Protein AF-A0A1G9EBB1-F1 (afdb_monomer_lite)

Secondary structure (DSSP, 8-state):
--SSHHHHHHHHHHHHHHHHHHHHHHHHHHHHHHH-----S-PEEEEEEE-S-GGGGGGTSHHHHHHHHHHTEEEEEEE-SS-HHHHHHHHHTTS-SEEEEEHHHHHHHHGGGT--EEEEEEEEEE----S-----S-----S---------TT--PPPP-EEEEEEHHHHHH-HHHHHHHHHHHHHHHHHHHH-HHHHHHHHHHHH---HHHHHHHHHTEE---HHHIIIIIT---SSTTS----HHHHHHHHTT-SS-HHHHB--HHHHHHHHHS--SS----HHHHHTSEEEEE-SSPPB-PPTT-----HHHHHHHHHHHHHHHHH-TT-EEEEEE---SS-HHHHHHHHHHHHHHHHHHHHHTT-S-TTTEEEEE-TTSSPPPPPTT--HHHHHHHSS-EEEEEEEPPP-

Radius of gyration: 26.15 Å; chains: 1; bounding box: 79×57×66 Å

Organism: NCBI:txid1075417

InterPro domains:
  IPR006665 OmpA-like domain [PF00691] (305-397)
  IPR006665 OmpA-like domain [PS51123] (292-413)
  IPR006665 OmpA-like domain [cd07185] (303-409)
  IPR036737 OmpA-like domain superfamily [G3DSA:3.30.1330.60] (275-413)
  IPR036737 OmpA-like domain superfamily [SSF103088] (290-399)
  IPR050330 Bacterial Outer Membrane Structural/Functional [PTHR30329] (294-410)

Structure (mmCIF, N/CA/C/O backbone):
data_AF-A0A1G9EBB1-F1
#
_entry.id   AF-A0A1G9EBB1-F1
#
loop_
_atom_site.group_PDB
_atom_site.id
_atom_site.type_symbol
_atom_site.label_atom_id
_atom_site.label_alt_id
_atom_site.label_comp_id
_atom_site.label_asym_id
_atom_site.label_entity_id
_atom_site.label_seq_id
_atom_site.pdbx_PDB_ins_code
_atom_site.Cartn_x
_atom_site.Cartn_y
_atom_site.Cartn_z
_atom_site.occupancy
_atom_site.B_iso_or_equiv
_atom_site.auth_seq_id
_atom_site.auth_comp_id
_atom_site.auth_asym_id
_atom_site.auth_atom_id
_atom_site.pdbx_PDB_model_num
ATOM 1 N N . MET A 1 1 ? 45.392 40.300 20.748 1.00 50.75 1 MET A N 1
ATOM 2 C CA . MET A 1 1 ? 44.374 39.252 20.491 1.00 50.75 1 MET A CA 1
ATOM 3 C C . MET A 1 1 ? 44.808 38.274 19.379 1.00 50.75 1 MET A C 1
ATOM 5 O O . MET A 1 1 ? 44.030 37.992 18.485 1.00 50.75 1 MET A O 1
ATOM 9 N N . LYS A 1 2 ? 46.046 37.742 19.395 1.00 52.66 2 LYS A N 1
ATOM 10 C CA . LYS A 1 2 ? 46.581 36.893 18.296 1.00 52.66 2 LYS A CA 1
ATOM 11 C C . LYS A 1 2 ? 47.083 35.501 18.725 1.00 52.66 2 LYS A C 1
ATOM 13 O O . LYS A 1 2 ? 47.609 34.776 17.897 1.00 52.66 2 LYS A O 1
ATOM 18 N N . LYS A 1 3 ? 46.918 35.106 19.997 1.00 52.53 3 LYS A N 1
ATOM 19 C CA . LYS A 1 3 ? 47.460 33.836 20.531 1.00 52.53 3 LYS A CA 1
ATOM 20 C C . LYS A 1 3 ? 46.458 32.668 20.596 1.00 52.53 3 LYS A C 1
ATOM 22 O O . LYS A 1 3 ? 46.847 31.588 21.009 1.00 52.53 3 LYS A O 1
ATOM 27 N N . TRP A 1 4 ? 45.201 32.866 20.187 1.00 50.69 4 TRP A N 1
ATOM 28 C CA . TRP A 1 4 ? 44.137 31.846 20.274 1.00 50.69 4 TRP A CA 1
ATOM 29 C C . TRP A 1 4 ? 43.590 31.360 18.919 1.00 50.69 4 TRP A C 1
ATOM 31 O O . TRP A 1 4 ? 42.822 30.406 18.890 1.00 50.69 4 TRP A O 1
ATOM 41 N N . LEU A 1 5 ? 44.008 31.953 17.790 1.00 50.91 5 LEU A N 1
ATOM 42 C CA . LEU A 1 5 ? 43.517 31.540 16.464 1.00 50.91 5 LEU A CA 1
ATOM 43 C C . LEU A 1 5 ? 44.088 30.186 16.000 1.00 50.91 5 LEU A C 1
ATOM 45 O O . LEU A 1 5 ? 43.390 29.418 15.350 1.00 50.91 5 LEU A O 1
ATOM 49 N N . GLY A 1 6 ? 45.342 29.884 16.353 1.00 60.25 6 GLY A N 1
ATOM 50 C CA . GLY A 1 6 ? 46.022 28.641 15.967 1.00 60.25 6 GLY A CA 1
ATOM 51 C C . GLY A 1 6 ? 45.334 27.365 16.472 1.00 60.25 6 GLY A C 1
ATOM 52 O O . GLY A 1 6 ? 44.979 26.521 15.653 1.00 60.25 6 GLY A O 1
ATOM 53 N N . PRO A 1 7 ? 45.091 27.208 17.788 1.00 62.78 7 PRO A N 1
ATOM 54 C CA . PRO A 1 7 ? 44.473 25.989 18.311 1.00 62.78 7 PRO A CA 1
ATOM 55 C C . PRO A 1 7 ? 43.005 25.816 17.886 1.00 62.78 7 PRO A C 1
ATOM 57 O O . PRO A 1 7 ? 42.564 24.688 17.690 1.00 62.78 7 PRO A O 1
ATOM 60 N N . PHE A 1 8 ? 42.259 26.907 17.672 1.00 63.00 8 PHE A N 1
ATOM 61 C CA . PHE A 1 8 ? 40.861 26.831 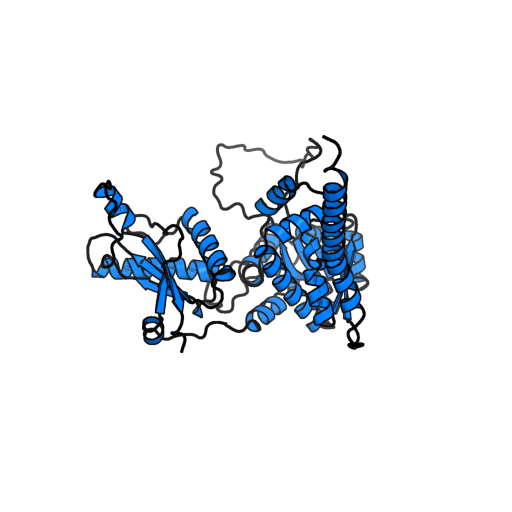17.231 1.00 63.00 8 PHE A CA 1
ATOM 62 C C . PHE A 1 8 ? 40.728 26.401 15.760 1.00 63.00 8 PHE A C 1
ATOM 64 O O . PHE A 1 8 ? 39.874 25.582 15.432 1.00 63.00 8 PHE A O 1
ATOM 71 N N . ALA A 1 9 ? 41.614 26.883 14.880 1.00 65.06 9 ALA A N 1
ATOM 72 C CA . ALA A 1 9 ? 41.648 26.460 13.478 1.00 65.06 9 ALA A CA 1
ATOM 73 C C . ALA A 1 9 ? 42.032 24.977 13.328 1.00 65.06 9 ALA A C 1
ATOM 75 O O . ALA A 1 9 ? 41.458 24.268 12.504 1.00 65.06 9 ALA A O 1
ATOM 76 N N . VAL A 1 10 ? 42.953 24.489 14.167 1.00 67.56 10 VAL A N 1
ATOM 77 C CA . VAL A 1 10 ? 43.329 23.066 14.206 1.00 67.56 10 VAL A CA 1
ATOM 78 C C . VAL A 1 10 ? 42.167 22.205 14.706 1.00 67.56 10 VAL A C 1
ATOM 80 O O . VAL A 1 10 ? 41.884 21.170 14.111 1.00 67.56 10 VAL A O 1
ATOM 83 N N . PHE A 1 11 ? 41.439 22.649 15.736 1.00 71.50 11 PHE A N 1
ATOM 84 C CA . PHE A 1 11 ? 40.253 21.939 16.220 1.00 71.50 11 PHE A CA 1
ATOM 85 C C . PHE A 1 11 ? 39.154 21.857 15.150 1.00 71.50 11 PHE A C 1
ATOM 87 O O . PHE A 1 11 ? 38.602 20.781 14.937 1.00 71.50 11 PHE A O 1
ATOM 94 N N . MET A 1 12 ? 38.891 22.945 14.415 1.00 69.50 12 MET A N 1
ATOM 95 C CA . MET A 1 12 ? 37.905 22.933 13.327 1.00 69.50 12 MET A CA 1
ATOM 96 C C . MET A 1 12 ? 38.307 22.028 12.156 1.00 69.50 12 MET A C 1
ATOM 98 O O . MET A 1 12 ? 37.446 21.365 11.585 1.00 69.50 12 MET A O 1
ATOM 102 N N . LEU A 1 13 ? 39.596 21.958 11.807 1.00 68.25 13 LEU A N 1
ATOM 103 C CA . LEU A 1 13 ? 40.096 21.038 10.776 1.00 68.25 13 LEU A CA 1
ATOM 104 C C . LEU A 1 13 ? 39.977 19.570 11.203 1.00 68.25 13 LEU A C 1
ATOM 106 O O . LEU A 1 13 ? 39.660 18.715 10.380 1.00 68.25 13 LEU A O 1
ATOM 110 N N . ILE A 1 14 ? 40.178 19.274 12.489 1.00 70.56 14 ILE A N 1
ATOM 111 C CA . ILE A 1 14 ? 40.016 17.917 13.023 1.00 70.56 14 ILE A CA 1
ATOM 112 C C . ILE A 1 14 ? 38.536 17.519 13.053 1.00 70.56 14 ILE A C 1
ATOM 114 O O . ILE A 1 14 ? 38.209 16.408 12.645 1.00 70.56 14 ILE A O 1
ATOM 118 N N . THR A 1 15 ? 37.625 18.404 13.474 1.00 65.38 15 THR A N 1
ATOM 119 C CA . THR A 1 15 ? 36.187 18.082 13.526 1.00 65.38 15 THR A CA 1
ATOM 120 C C . THR A 1 15 ? 35.556 17.987 12.141 1.00 65.38 15 THR A C 1
ATOM 122 O O . THR A 1 15 ? 34.755 17.086 11.906 1.00 65.38 15 THR A O 1
ATOM 125 N N . SER A 1 16 ? 35.952 18.844 11.197 1.00 63.44 16 SER A N 1
ATOM 126 C CA . SER A 1 16 ? 35.524 18.735 9.795 1.00 63.44 16 SER A CA 1
ATOM 127 C C . SER A 1 16 ? 36.132 17.515 9.100 1.00 63.44 16 SER A C 1
ATOM 129 O O . SER A 1 16 ? 35.418 16.813 8.390 1.00 63.44 16 SER A O 1
ATOM 131 N N . GLY A 1 17 ? 37.398 17.185 9.377 1.00 67.50 17 GLY A N 1
ATOM 132 C CA . GLY A 1 17 ? 38.037 15.952 8.914 1.00 67.50 17 GLY A CA 1
ATOM 133 C C . GLY A 1 17 ? 37.379 14.691 9.478 1.00 67.50 17 GLY A C 1
ATOM 134 O O . GLY A 1 17 ? 37.134 13.752 8.730 1.00 67.50 17 GLY A O 1
ATOM 135 N N . MET A 1 18 ? 37.015 14.677 10.765 1.00 60.91 18 MET A N 1
ATOM 136 C CA . MET A 1 18 ? 36.255 13.583 11.384 1.00 60.91 18 MET A CA 1
ATOM 137 C C . MET A 1 18 ? 34.826 13.495 10.854 1.00 60.91 18 MET A C 1
ATOM 139 O O . MET A 1 18 ? 34.346 12.388 10.653 1.00 60.91 18 MET A O 1
ATOM 143 N N . GLY A 1 19 ? 34.157 14.622 10.601 1.00 64.00 19 GLY A N 1
ATOM 144 C CA . GLY A 1 19 ? 32.827 14.650 9.990 1.00 64.00 19 GLY A CA 1
ATOM 145 C C . GLY A 1 19 ? 32.849 14.111 8.561 1.00 64.00 19 GLY A C 1
ATOM 146 O O . GLY A 1 19 ? 32.064 13.230 8.228 1.00 64.00 19 GLY A O 1
ATOM 147 N N . ALA A 1 20 ? 33.810 14.556 7.747 1.00 63.59 20 ALA A N 1
ATOM 148 C CA . ALA A 1 20 ? 34.025 14.056 6.392 1.00 63.59 20 ALA A CA 1
ATOM 149 C C . ALA A 1 20 ? 34.458 12.582 6.379 1.00 63.59 20 ALA A C 1
ATOM 151 O O . ALA A 1 20 ? 34.011 11.821 5.528 1.00 63.59 20 ALA A O 1
ATOM 152 N N . TRP A 1 21 ? 35.275 12.151 7.344 1.00 52.97 21 TRP A N 1
ATOM 153 C CA . TRP A 1 21 ? 35.669 10.751 7.503 1.00 52.97 21 TRP A CA 1
ATOM 154 C C . TRP A 1 21 ? 34.508 9.877 7.985 1.00 52.97 21 TRP A C 1
ATOM 156 O O . TRP A 1 21 ? 34.337 8.778 7.479 1.00 52.97 21 TRP A O 1
ATOM 166 N N . TRP A 1 22 ? 33.667 10.352 8.904 1.00 62.94 22 TRP A N 1
ATOM 167 C CA . TRP A 1 22 ? 32.489 9.627 9.390 1.00 62.94 22 TRP A CA 1
ATOM 168 C C . TRP A 1 22 ? 31.406 9.514 8.305 1.00 62.94 22 TRP A C 1
ATOM 170 O O . TRP A 1 22 ? 30.855 8.434 8.097 1.00 62.94 22 TRP A O 1
ATOM 180 N N . TYR A 1 23 ? 31.170 10.591 7.548 1.00 56.97 23 TYR A N 1
ATOM 181 C CA . TYR A 1 23 ? 30.207 10.622 6.443 1.00 56.97 23 TYR A CA 1
ATOM 182 C C . TYR A 1 23 ? 30.711 9.846 5.216 1.00 56.97 23 TYR A C 1
ATOM 184 O O . TYR A 1 23 ? 29.998 9.014 4.661 1.00 56.97 23 TYR A O 1
ATOM 192 N N . GLY A 1 24 ? 31.979 10.038 4.841 1.00 55.56 24 GLY A N 1
ATOM 193 C CA . GLY A 1 24 ? 32.628 9.314 3.749 1.00 55.56 24 GLY A CA 1
ATOM 194 C C . GLY A 1 24 ? 32.797 7.827 4.049 1.00 55.56 24 GLY A C 1
ATOM 195 O O . GLY A 1 24 ? 32.599 7.006 3.158 1.00 55.56 24 GLY A O 1
ATOM 196 N N . ARG A 1 25 ? 33.074 7.453 5.308 1.00 50.84 25 ARG A N 1
ATOM 197 C CA . ARG A 1 25 ? 33.109 6.046 5.723 1.00 50.84 25 ARG A CA 1
ATOM 198 C C . ARG A 1 25 ? 31.734 5.409 5.604 1.00 50.84 25 ARG A C 1
ATOM 200 O O . ARG A 1 25 ? 31.697 4.279 5.165 1.00 50.84 25 ARG A O 1
ATOM 207 N N . ARG A 1 26 ? 30.627 6.099 5.899 1.00 51.53 26 ARG A N 1
ATOM 208 C CA . ARG A 1 26 ? 29.274 5.547 5.691 1.00 51.53 26 ARG A CA 1
ATOM 209 C C . ARG A 1 26 ? 29.004 5.218 4.212 1.00 51.53 26 ARG A C 1
ATOM 211 O O . ARG A 1 26 ? 28.505 4.140 3.930 1.00 51.53 26 ARG A O 1
ATOM 218 N N . ILE A 1 27 ? 29.442 6.077 3.287 1.00 53.59 27 ILE A N 1
ATOM 219 C CA . ILE A 1 27 ? 29.300 5.875 1.830 1.00 53.59 27 ILE A CA 1
ATOM 220 C C . ILE A 1 27 ? 30.261 4.792 1.293 1.00 53.59 27 ILE A C 1
ATOM 222 O O . ILE A 1 27 ? 29.894 3.993 0.436 1.00 53.59 27 ILE A O 1
ATOM 226 N N . LEU A 1 28 ? 31.495 4.725 1.805 1.00 49.88 28 LEU A N 1
ATOM 227 C CA . LEU A 1 28 ? 32.488 3.714 1.405 1.00 49.88 28 LEU A CA 1
ATOM 228 C C . LEU A 1 28 ? 32.200 2.325 2.002 1.00 49.88 28 LEU A C 1
ATOM 230 O O . LEU A 1 28 ? 32.438 1.323 1.333 1.00 49.88 28 LEU A O 1
ATOM 234 N N . PHE A 1 29 ? 31.638 2.249 3.215 1.00 52.34 29 PHE A N 1
ATOM 235 C CA . PHE A 1 29 ? 31.228 0.983 3.842 1.00 52.34 29 PHE A CA 1
ATOM 236 C C . PHE A 1 29 ? 30.067 0.322 3.083 1.00 52.34 29 PHE A C 1
ATOM 238 O O . PHE A 1 29 ? 29.966 -0.902 3.066 1.00 52.34 29 PHE A O 1
ATOM 245 N N . GLU A 1 30 ? 29.222 1.120 2.417 1.00 52.22 30 GLU A N 1
ATOM 246 C CA . GLU A 1 30 ? 28.171 0.621 1.524 1.00 52.22 30 GLU A CA 1
ATOM 247 C C . GLU A 1 30 ? 28.756 0.010 0.240 1.00 52.22 30 GLU A C 1
ATOM 249 O O . GLU A 1 30 ? 28.275 -1.030 -0.200 1.00 52.22 30 GLU A O 1
ATOM 254 N N . GLN A 1 31 ? 29.845 0.557 -0.318 1.00 45.16 31 GLN A N 1
ATOM 255 C CA . GLN A 1 31 ? 30.507 -0.047 -1.487 1.00 45.16 31 GLN A CA 1
ATOM 256 C C . GLN A 1 31 ? 31.298 -1.322 -1.142 1.00 45.16 31 GLN A C 1
ATOM 258 O O . GLN A 1 31 ? 31.272 -2.279 -1.915 1.00 45.16 31 GLN A O 1
ATOM 263 N N . GLU A 1 32 ? 31.952 -1.385 0.024 1.00 40.06 32 GLU A N 1
ATOM 264 C CA . GLU A 1 32 ? 32.700 -2.583 0.447 1.00 40.06 32 GLU A CA 1
ATOM 265 C C . GLU A 1 32 ? 31.784 -3.754 0.852 1.00 40.06 32 GLU A C 1
ATOM 267 O O . GLU A 1 32 ? 32.129 -4.908 0.585 1.00 40.06 32 GLU A O 1
ATOM 272 N N . GLN A 1 33 ? 30.590 -3.496 1.409 1.00 42.72 33 GLN A N 1
ATOM 273 C CA . GLN A 1 33 ? 29.598 -4.554 1.673 1.00 42.72 33 GLN A CA 1
ATOM 274 C C . GLN A 1 33 ? 28.911 -5.081 0.405 1.00 42.72 33 GLN A C 1
ATOM 276 O O . GLN A 1 33 ? 28.521 -6.246 0.379 1.00 42.72 33 GLN A O 1
ATOM 281 N N . ILE A 1 34 ? 28.800 -4.268 -0.653 1.00 49.38 34 ILE A N 1
ATOM 282 C CA . ILE A 1 34 ? 28.319 -4.721 -1.972 1.00 49.38 34 ILE A CA 1
ATOM 283 C C . ILE A 1 34 ? 29.372 -5.607 -2.667 1.00 49.38 34 ILE A C 1
ATOM 285 O O . ILE A 1 34 ? 29.015 -6.492 -3.440 1.00 49.38 34 ILE A O 1
ATOM 289 N N . ALA A 1 35 ? 30.661 -5.417 -2.364 1.00 43.19 35 ALA A N 1
ATOM 290 C CA . ALA A 1 35 ? 31.761 -6.150 -2.994 1.00 43.19 35 ALA A CA 1
ATOM 291 C C . ALA A 1 35 ? 32.263 -7.378 -2.208 1.00 43.19 35 ALA A C 1
ATOM 293 O O . ALA A 1 35 ? 33.041 -8.159 -2.752 1.00 43.19 35 ALA A O 1
ATOM 294 N N . THR A 1 36 ? 31.855 -7.575 -0.949 1.00 42.97 36 THR A N 1
ATOM 295 C CA . THR A 1 36 ? 32.349 -8.689 -0.117 1.00 42.97 36 THR A CA 1
ATOM 296 C C . THR A 1 36 ? 31.223 -9.402 0.630 1.00 42.97 36 THR A C 1
ATOM 298 O O . THR A 1 36 ? 31.113 -9.385 1.853 1.00 42.97 36 THR A O 1
ATOM 301 N N . SER A 1 37 ? 30.377 -10.094 -0.126 1.00 43.25 37 SER A N 1
ATOM 302 C CA . SER A 1 37 ? 29.657 -11.249 0.395 1.00 43.25 37 SER A CA 1
ATOM 303 C C . SER A 1 37 ? 29.801 -12.373 -0.616 1.00 43.25 37 SER A C 1
ATOM 305 O O . SER A 1 37 ? 29.470 -12.198 -1.786 1.00 43.25 37 SER A O 1
ATOM 307 N N . ASP A 1 38 ? 30.321 -13.508 -0.158 1.00 38.66 38 ASP A N 1
ATOM 308 C CA . ASP A 1 38 ? 30.535 -14.756 -0.900 1.00 38.66 38 ASP A CA 1
ATOM 309 C C . ASP A 1 38 ? 29.217 -15.429 -1.351 1.00 38.66 38 ASP A C 1
ATOM 311 O O . ASP A 1 38 ? 29.057 -16.646 -1.297 1.00 38.66 38 ASP A O 1
ATOM 315 N N . ALA A 1 39 ? 28.245 -14.644 -1.813 1.00 42.88 39 ALA A N 1
ATOM 316 C CA . ALA A 1 39 ? 27.058 -15.093 -2.513 1.00 42.88 39 ALA A CA 1
ATOM 317 C C . ALA A 1 39 ? 27.246 -14.843 -4.014 1.00 42.88 39 ALA A C 1
ATOM 319 O O . ALA A 1 39 ? 26.519 -14.071 -4.630 1.00 42.88 39 ALA A O 1
ATOM 320 N N . VAL A 1 40 ? 28.198 -15.546 -4.635 1.00 42.44 40 VAL A N 1
ATOM 321 C CA . VAL A 1 40 ? 28.167 -15.772 -6.092 1.00 42.44 40 VAL A CA 1
ATOM 322 C C . VAL A 1 40 ? 27.082 -16.822 -6.381 1.00 42.44 40 VAL A C 1
ATOM 324 O O . VAL A 1 40 ? 27.341 -17.926 -6.850 1.00 42.44 40 VAL A O 1
ATOM 327 N N . GLY A 1 41 ? 25.846 -16.502 -6.002 1.00 52.06 41 GLY A N 1
ATOM 328 C CA . GLY A 1 41 ? 24.639 -17.086 -6.567 1.00 52.06 41 GLY A CA 1
ATOM 329 C C . GLY A 1 41 ? 24.175 -16.139 -7.665 1.00 52.06 41 GLY A C 1
ATOM 330 O O . GLY A 1 41 ? 24.255 -14.928 -7.487 1.00 52.06 41 GLY A O 1
ATOM 331 N N . HIS A 1 42 ? 23.759 -16.670 -8.812 1.00 66.94 42 HIS A N 1
ATOM 332 C CA . HIS A 1 42 ? 23.243 -15.872 -9.926 1.00 66.94 42 HIS A CA 1
ATOM 333 C C . HIS A 1 42 ? 22.266 -14.790 -9.431 1.00 66.94 42 HIS A C 1
ATOM 335 O O . HIS A 1 42 ? 21.202 -15.119 -8.912 1.00 66.94 42 HIS A O 1
ATOM 341 N N . ILE A 1 43 ? 22.643 -13.514 -9.574 1.00 81.00 43 ILE A N 1
ATOM 342 C CA . ILE A 1 43 ? 21.728 -12.393 -9.355 1.00 81.00 43 ILE A CA 1
ATOM 343 C C . ILE A 1 43 ? 20.806 -12.346 -10.570 1.00 81.00 43 ILE A C 1
ATOM 345 O O . ILE A 1 43 ? 21.272 -12.256 -11.705 1.00 81.00 43 ILE A O 1
ATOM 349 N N . GLU A 1 44 ? 19.504 -12.440 -10.335 1.00 88.69 44 GLU A N 1
ATOM 350 C CA . GLU A 1 44 ? 18.500 -12.352 -11.392 1.00 88.69 44 GLU A CA 1
ATOM 351 C C . GLU A 1 44 ? 18.187 -10.883 -11.685 1.00 88.69 44 GLU A C 1
ATOM 353 O O . GLU A 1 44 ? 17.782 -10.135 -10.794 1.00 88.69 44 GLU A O 1
ATOM 358 N N . HIS A 1 45 ? 18.368 -10.464 -12.936 1.00 92.50 45 HIS A N 1
ATOM 359 C CA . HIS A 1 45 ? 18.127 -9.088 -13.363 1.00 92.50 45 HIS A CA 1
ATOM 360 C C . HIS A 1 45 ? 16.712 -8.929 -13.936 1.00 92.50 45 HIS A C 1
ATOM 362 O O . HIS A 1 45 ? 16.299 -9.680 -14.825 1.00 92.50 45 HIS A O 1
ATOM 368 N N . LEU A 1 46 ? 15.978 -7.930 -13.441 1.00 95.56 46 LEU A N 1
ATOM 369 C CA . LEU A 1 46 ? 14.742 -7.431 -14.041 1.00 95.56 46 LEU A CA 1
ATOM 370 C C . LEU A 1 46 ? 15.014 -6.093 -14.723 1.00 95.56 46 LEU A C 1
ATOM 372 O O . LEU A 1 46 ? 15.389 -5.118 -14.073 1.00 95.56 46 LEU A O 1
ATOM 376 N N . ARG A 1 47 ? 14.781 -6.043 -16.031 1.00 96.81 47 ARG A N 1
ATOM 377 C CA . ARG A 1 47 ? 14.930 -4.835 -16.844 1.00 96.81 47 ARG A CA 1
ATOM 378 C C . ARG A 1 47 ? 13.617 -4.070 -16.804 1.00 96.81 47 ARG A C 1
ATOM 380 O O . ARG A 1 47 ? 12.576 -4.608 -17.196 1.00 96.81 47 ARG A O 1
ATOM 387 N N . ILE A 1 48 ? 13.650 -2.859 -16.264 1.00 96.06 48 ILE A N 1
ATOM 388 C CA . ILE A 1 48 ? 12.456 -2.031 -16.097 1.00 96.06 48 ILE A CA 1
ATOM 389 C C . ILE A 1 48 ? 12.696 -0.687 -16.764 1.00 96.06 48 ILE A C 1
ATOM 391 O O . ILE A 1 48 ? 13.681 -0.017 -16.467 1.00 96.06 48 ILE A O 1
ATOM 395 N N . ALA A 1 49 ? 11.774 -0.259 -17.622 1.00 93.62 49 ALA A N 1
ATOM 396 C CA . ALA A 1 49 ? 11.831 1.070 -18.218 1.00 93.62 49 ALA A CA 1
ATOM 397 C C . ALA A 1 49 ? 10.728 1.990 -17.691 1.00 93.62 49 ALA A C 1
ATOM 399 O O . ALA A 1 49 ? 9.613 1.557 -17.412 1.00 93.62 49 ALA A O 1
ATOM 400 N N . GLY A 1 50 ? 11.035 3.277 -17.594 1.00 90.81 50 GLY A N 1
ATOM 401 C CA . GLY A 1 50 ? 10.071 4.320 -17.259 1.00 90.81 50 GLY A CA 1
ATOM 402 C C . GLY A 1 50 ? 10.545 5.683 -17.746 1.00 90.81 50 GLY A C 1
ATOM 403 O O . GLY A 1 50 ? 11.599 5.798 -18.380 1.00 90.81 50 GLY A O 1
ATOM 404 N N . ASP A 1 51 ? 9.757 6.717 -17.481 1.00 84.44 51 ASP A N 1
ATOM 405 C CA . ASP A 1 51 ? 10.160 8.106 -17.676 1.00 84.44 51 ASP A CA 1
ATOM 406 C C . ASP A 1 51 ? 10.850 8.677 -16.420 1.00 84.44 51 ASP A C 1
ATOM 408 O O . ASP A 1 51 ? 11.068 7.982 -15.424 1.00 84.44 51 ASP A O 1
ATOM 412 N N . HIS A 1 52 ? 11.305 9.929 -16.500 1.00 80.81 52 HIS A N 1
ATOM 413 C CA . HIS A 1 52 ? 12.014 10.595 -15.406 1.00 80.81 52 HIS A CA 1
ATOM 414 C C . HIS A 1 52 ? 11.028 11.295 -14.462 1.00 80.81 52 HIS A C 1
ATOM 416 O O . HIS A 1 52 ? 11.014 12.520 -14.354 1.00 80.81 52 HIS A O 1
ATOM 422 N N . GLN A 1 53 ? 10.155 10.515 -13.825 1.00 83.25 53 GLN A N 1
ATOM 423 C CA . GLN A 1 53 ? 9.183 11.023 -12.857 1.00 83.25 53 GLN A CA 1
ATOM 424 C C . GLN A 1 53 ? 9.667 10.782 -11.418 1.00 83.25 53 GLN A C 1
ATOM 426 O O . GLN A 1 53 ? 10.167 9.691 -11.122 1.00 83.25 53 GLN A O 1
ATOM 431 N N . PRO A 1 54 ? 9.466 11.744 -10.491 1.00 83.00 54 PRO A N 1
ATOM 432 C CA . PRO A 1 54 ? 9.914 11.639 -9.100 1.00 83.00 54 PRO A CA 1
ATOM 433 C C . PRO A 1 54 ? 9.550 10.322 -8.412 1.00 83.00 54 PRO A C 1
ATOM 435 O O . PRO A 1 54 ? 10.340 9.767 -7.653 1.00 83.00 54 PRO A O 1
ATOM 438 N N . GLY A 1 55 ? 8.357 9.787 -8.683 1.00 83.62 55 GLY A N 1
ATOM 439 C CA . GLY A 1 55 ? 7.893 8.582 -8.005 1.00 83.62 55 GLY A CA 1
ATOM 440 C C . GLY A 1 55 ? 8.484 7.271 -8.494 1.00 83.62 55 GLY A C 1
ATOM 441 O O . GLY A 1 55 ? 8.263 6.243 -7.857 1.00 83.62 55 GLY A O 1
ATOM 442 N N . TYR A 1 56 ? 9.250 7.276 -9.585 1.00 88.25 56 TYR A N 1
ATOM 443 C CA . TYR A 1 56 ? 9.833 6.043 -10.127 1.00 88.25 56 TYR A CA 1
ATOM 444 C C . TYR A 1 56 ? 11.116 5.691 -9.368 1.00 88.25 56 TYR A C 1
ATOM 446 O O . TYR A 1 56 ? 11.510 4.527 -9.318 1.00 88.25 56 TYR A O 1
ATOM 454 N N . TRP A 1 57 ? 11.681 6.682 -8.670 1.00 88.62 57 TRP A N 1
ATOM 455 C CA . TRP A 1 57 ? 12.857 6.581 -7.816 1.00 88.62 57 TRP A CA 1
ATOM 456 C C . TRP A 1 57 ? 12.834 5.419 -6.826 1.00 88.62 57 TRP A C 1
ATOM 458 O O . TRP A 1 57 ? 13.866 4.800 -6.573 1.00 88.62 57 TRP A O 1
ATOM 468 N N . PHE A 1 58 ? 11.664 5.063 -6.295 1.00 90.75 58 PHE A N 1
ATOM 469 C CA . PHE A 1 58 ? 11.535 3.935 -5.374 1.00 90.75 58 PHE A CA 1
ATOM 470 C C . PHE A 1 58 ? 12.148 2.642 -5.922 1.00 90.75 58 PHE A C 1
ATOM 472 O O . PHE A 1 58 ? 12.722 1.881 -5.146 1.00 90.75 58 PHE A O 1
ATOM 479 N N . LEU A 1 59 ? 12.091 2.418 -7.239 1.00 91.75 59 LEU A N 1
ATOM 480 C CA . LEU A 1 59 ? 12.614 1.217 -7.895 1.00 91.75 59 LEU A CA 1
ATOM 481 C C . LEU A 1 59 ? 14.146 1.153 -7.946 1.00 91.75 59 LEU A C 1
ATOM 483 O O . LEU A 1 59 ? 14.701 0.061 -8.067 1.00 91.75 59 LEU A O 1
ATOM 487 N N . HIS A 1 60 ? 14.830 2.289 -7.803 1.00 90.81 60 HIS A N 1
ATOM 488 C CA . HIS A 1 60 ? 16.295 2.386 -7.815 1.00 90.81 60 HIS A CA 1
ATOM 489 C C . HIS A 1 60 ? 16.881 3.122 -6.601 1.00 90.81 60 HIS A C 1
ATOM 491 O O . HIS A 1 60 ? 18.076 3.448 -6.588 1.00 90.81 60 HIS A O 1
ATOM 497 N N . SER A 1 61 ? 16.064 3.330 -5.566 1.00 91.56 61 SER A N 1
ATOM 498 C CA . SER A 1 61 ? 16.457 3.917 -4.284 1.00 91.56 61 SER A CA 1
ATOM 499 C C . SER A 1 61 ? 17.525 3.073 -3.565 1.00 91.56 61 SER A C 1
ATOM 501 O O . SER A 1 61 ? 17.609 1.857 -3.785 1.00 91.56 61 SER A O 1
ATOM 503 N N . PRO A 1 62 ? 18.337 3.668 -2.667 1.00 90.06 62 PRO A N 1
ATOM 504 C CA . PRO A 1 62 ? 19.313 2.924 -1.869 1.00 90.06 62 PRO A CA 1
ATOM 505 C C . PRO A 1 62 ? 18.697 1.744 -1.106 1.00 90.06 62 PRO A C 1
ATOM 507 O O . PRO A 1 62 ? 19.253 0.645 -1.114 1.00 90.06 62 PRO A O 1
ATOM 510 N N . GLN A 1 63 ? 17.512 1.933 -0.514 1.00 89.31 63 GLN A N 1
ATOM 511 C CA . GLN A 1 63 ? 16.841 0.867 0.231 1.00 89.31 63 GLN A CA 1
ATOM 512 C C . GLN A 1 63 ? 16.328 -0.246 -0.681 1.00 89.31 63 GLN A C 1
ATOM 514 O O . GLN A 1 63 ? 16.452 -1.424 -0.339 1.00 89.31 63 GLN A O 1
ATOM 519 N N . MET A 1 64 ? 15.830 0.096 -1.871 1.00 93.56 64 MET A N 1
ATOM 520 C CA . MET A 1 64 ? 15.427 -0.903 -2.858 1.00 93.56 64 MET A CA 1
ATOM 521 C C . MET A 1 64 ? 16.622 -1.727 -3.344 1.00 93.56 64 MET A C 1
ATOM 523 O O . MET A 1 64 ? 16.555 -2.956 -3.334 1.00 93.56 64 MET A O 1
ATOM 527 N N . LYS A 1 65 ? 17.745 -1.073 -3.672 1.00 91.38 65 LYS A N 1
ATOM 528 C CA . LYS A 1 65 ? 19.002 -1.734 -4.072 1.00 91.38 65 LYS A CA 1
ATOM 529 C C . LYS A 1 65 ? 19.541 -2.658 -2.979 1.00 91.38 65 LYS A C 1
ATOM 531 O O . LYS A 1 65 ? 19.945 -3.785 -3.260 1.00 91.38 65 LYS A O 1
ATOM 536 N N . ALA A 1 66 ? 19.496 -2.225 -1.718 1.00 85.69 66 ALA A N 1
ATOM 537 C CA . ALA A 1 66 ? 19.917 -3.051 -0.590 1.00 85.69 66 ALA A CA 1
ATO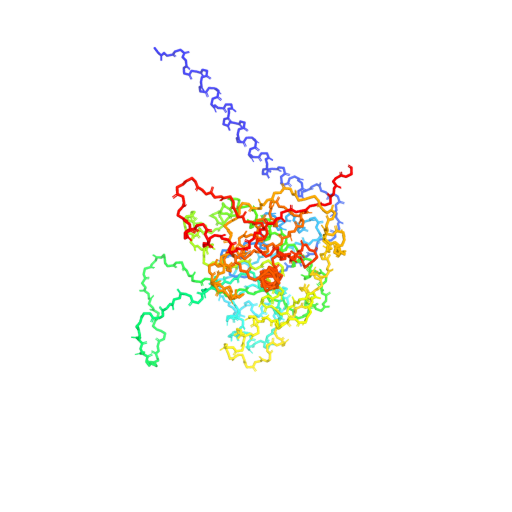M 538 C C . ALA A 1 66 ? 19.018 -4.289 -0.404 1.00 85.69 66 ALA A C 1
ATOM 540 O O . ALA A 1 66 ? 19.520 -5.386 -0.147 1.00 85.69 66 ALA A O 1
ATOM 541 N N . ARG A 1 67 ? 17.693 -4.145 -0.549 1.00 87.50 67 ARG A N 1
ATOM 542 C CA . ARG A 1 67 ? 16.737 -5.269 -0.466 1.00 87.50 67 ARG A CA 1
ATOM 543 C C . ARG A 1 67 ? 16.912 -6.256 -1.619 1.00 87.50 67 ARG A C 1
ATOM 545 O O . ARG A 1 67 ? 16.909 -7.467 -1.400 1.00 87.50 67 ARG A O 1
ATOM 552 N N . GLN A 1 68 ? 17.119 -5.741 -2.822 1.00 87.31 68 GLN A N 1
ATOM 553 C CA . GLN A 1 68 ? 17.445 -6.494 -4.031 1.00 87.31 68 GLN A CA 1
ATOM 554 C C . GLN A 1 68 ? 18.687 -7.368 -3.844 1.00 87.31 68 GLN A C 1
ATOM 556 O O . GLN A 1 68 ? 18.589 -8.595 -3.912 1.00 87.31 68 GLN A O 1
ATOM 561 N N . ALA A 1 69 ? 19.813 -6.760 -3.461 1.00 83.94 69 ALA A N 1
ATOM 562 C CA . ALA A 1 69 ? 21.069 -7.477 -3.245 1.00 83.94 69 ALA A CA 1
ATOM 563 C C . ALA A 1 69 ? 20.927 -8.617 -2.219 1.00 83.94 69 ALA A C 1
ATOM 565 O O . ALA A 1 69 ? 21.403 -9.726 -2.444 1.00 83.94 69 ALA A O 1
ATOM 566 N N . ARG A 1 70 ? 20.197 -8.383 -1.119 1.00 82.69 70 ARG A N 1
ATOM 567 C CA . ARG A 1 70 ? 19.941 -9.406 -0.084 1.00 82.69 70 ARG A CA 1
ATOM 568 C C . ARG A 1 70 ? 19.010 -10.530 -0.537 1.00 82.69 70 ARG A C 1
ATOM 570 O O . ARG A 1 70 ? 18.995 -11.584 0.092 1.00 82.69 70 ARG A O 1
ATOM 577 N N . SER A 1 71 ? 18.200 -10.299 -1.566 1.00 84.69 71 SER A N 1
ATOM 578 C CA . SER A 1 71 ? 17.205 -11.256 -2.056 1.00 84.69 71 SER A CA 1
ATOM 579 C C . SER A 1 71 ? 17.602 -11.954 -3.360 1.00 84.69 71 SER A C 1
ATOM 581 O O . SER A 1 71 ? 16.829 -12.769 -3.858 1.00 84.69 71 SER A O 1
ATOM 583 N N . GLY A 1 72 ? 18.808 -11.691 -3.880 1.00 86.69 72 GLY A N 1
ATOM 584 C CA . GLY A 1 72 ? 19.325 -12.323 -5.100 1.00 86.69 72 GLY A CA 1
ATOM 585 C C . GLY A 1 72 ? 18.689 -11.800 -6.392 1.00 86.69 72 GLY A C 1
ATOM 586 O O . GLY A 1 72 ? 18.671 -12.508 -7.395 1.00 86.69 72 GLY A O 1
ATOM 587 N N . GLN A 1 73 ? 18.152 -10.579 -6.371 1.00 91.81 73 GLN A N 1
ATOM 588 C CA . GLN A 1 73 ? 17.536 -9.911 -7.519 1.00 91.81 73 GLN A CA 1
ATOM 589 C C . GLN A 1 73 ? 18.186 -8.539 -7.715 1.00 91.81 73 GLN A C 1
ATOM 591 O O . GLN A 1 73 ? 18.559 -7.908 -6.735 1.00 91.81 73 GLN A O 1
ATOM 596 N N . ALA A 1 74 ? 18.281 -8.045 -8.944 1.00 91.88 74 ALA A N 1
ATOM 597 C CA . ALA A 1 74 ? 18.644 -6.663 -9.255 1.00 91.88 74 ALA A CA 1
ATOM 598 C C . ALA A 1 74 ? 17.624 -6.049 -10.225 1.00 91.88 74 ALA A C 1
ATOM 600 O O . ALA A 1 74 ? 17.016 -6.764 -11.024 1.00 91.88 74 ALA A O 1
ATOM 601 N N . ILE A 1 75 ? 17.427 -4.730 -10.151 1.00 94.38 75 ILE A N 1
ATOM 602 C CA . ILE A 1 75 ? 16.675 -3.980 -11.165 1.00 94.38 75 ILE A CA 1
ATOM 603 C C . ILE A 1 75 ? 17.643 -3.163 -12.009 1.00 94.38 75 ILE A C 1
ATOM 605 O O . ILE A 1 75 ? 18.349 -2.294 -11.495 1.00 94.38 75 ILE A O 1
ATOM 609 N N . ASP A 1 76 ? 17.585 -3.389 -13.316 1.00 93.94 76 ASP A N 1
ATOM 610 C CA . ASP A 1 76 ? 18.228 -2.547 -14.313 1.00 93.94 76 ASP A CA 1
ATOM 611 C C . ASP A 1 76 ? 17.194 -1.526 -14.796 1.00 93.94 76 ASP A C 1
ATOM 613 O O . ASP A 1 76 ? 16.406 -1.797 -15.706 1.00 93.94 76 ASP A O 1
ATOM 617 N N . PHE A 1 77 ? 17.144 -0.368 -14.128 1.00 92.50 77 PHE A N 1
ATOM 618 C CA . PHE A 1 77 ? 16.188 0.685 -14.463 1.00 92.50 77 PHE A CA 1
ATOM 619 C C . PHE A 1 77 ? 16.715 1.564 -15.602 1.00 92.50 77 PHE A C 1
ATOM 621 O O . PHE A 1 77 ? 17.788 2.160 -15.490 1.00 92.50 77 PHE A O 1
ATOM 628 N N . THR A 1 78 ? 15.954 1.678 -16.690 1.00 89.88 78 THR A N 1
ATOM 629 C CA . THR A 1 78 ? 16.293 2.526 -17.839 1.00 89.88 78 THR A CA 1
ATOM 630 C C . THR A 1 78 ? 15.297 3.666 -18.005 1.00 89.88 78 THR A C 1
ATOM 632 O O . THR A 1 78 ? 14.112 3.443 -18.261 1.00 89.88 78 THR A O 1
ATOM 635 N N . THR A 1 79 ? 15.793 4.897 -17.924 1.00 85.19 79 THR A N 1
ATOM 636 C CA . THR A 1 79 ? 14.988 6.107 -18.116 1.00 85.19 79 THR A CA 1
ATOM 637 C C . THR A 1 79 ? 14.870 6.450 -19.600 1.00 85.19 79 THR A C 1
ATOM 639 O O . THR A 1 79 ? 15.869 6.509 -20.316 1.00 85.19 79 THR A O 1
ATOM 642 N N . SER A 1 80 ? 13.658 6.728 -20.070 1.00 74.81 80 SER A N 1
ATOM 643 C CA . SER A 1 80 ? 13.373 7.135 -21.453 1.00 74.81 80 SER A CA 1
ATOM 644 C C . SER A 1 80 ? 12.502 8.393 -21.489 1.00 74.81 80 SER A C 1
ATOM 646 O O . SER A 1 80 ? 11.739 8.670 -20.570 1.00 74.81 80 SER A O 1
ATOM 648 N N . HIS A 1 81 ? 12.645 9.214 -22.529 1.00 68.50 81 HIS A N 1
ATOM 649 C CA . HIS A 1 81 ? 12.020 10.543 -22.597 1.00 68.50 81 HIS A CA 1
ATOM 650 C C . HIS A 1 81 ? 10.578 10.478 -23.132 1.00 68.50 81 HIS A C 1
ATOM 652 O O . HIS A 1 81 ? 10.280 11.026 -24.188 1.00 68.50 81 HIS A O 1
ATOM 658 N N . GLY A 1 82 ? 9.688 9.769 -22.432 1.00 67.94 82 GLY A N 1
ATOM 659 C CA . GLY A 1 82 ? 8.245 9.787 -22.718 1.00 67.94 82 GLY A CA 1
ATOM 660 C C . GLY A 1 82 ? 7.809 9.165 -24.055 1.00 67.94 82 GLY A C 1
ATOM 661 O O . GLY A 1 82 ? 6.644 9.295 -24.430 1.00 67.94 82 GLY A O 1
ATOM 662 N N . ASP A 1 83 ? 8.698 8.474 -24.777 1.00 86.44 83 ASP A N 1
ATOM 663 C CA . ASP A 1 83 ? 8.328 7.692 -25.964 1.00 86.44 83 ASP A CA 1
ATOM 664 C C . ASP A 1 83 ? 7.660 6.375 -25.542 1.00 86.44 83 ASP A C 1
ATOM 666 O O . ASP A 1 83 ? 8.264 5.299 -25.503 1.00 86.44 83 ASP A O 1
ATOM 670 N N . TYR A 1 84 ? 6.381 6.481 -25.183 1.00 89.81 84 TYR A N 1
ATOM 671 C CA . TYR A 1 84 ? 5.588 5.349 -24.716 1.00 89.81 84 TYR A CA 1
ATOM 672 C C . TYR A 1 84 ? 5.405 4.266 -25.789 1.00 89.81 84 TYR A C 1
ATOM 674 O O . TYR A 1 84 ? 5.246 3.097 -25.443 1.00 89.81 84 TYR A O 1
ATOM 682 N N . ALA A 1 85 ? 5.465 4.612 -27.080 1.00 89.94 85 ALA A N 1
ATOM 683 C CA . ALA A 1 85 ? 5.386 3.627 -28.155 1.00 89.94 85 ALA A CA 1
ATOM 684 C C . ALA A 1 85 ? 6.666 2.780 -28.223 1.00 89.94 85 ALA A C 1
ATOM 686 O O . ALA A 1 85 ? 6.578 1.554 -28.279 1.00 89.94 85 ALA A O 1
ATOM 687 N N . ALA A 1 86 ? 7.845 3.407 -28.139 1.00 91.81 86 ALA A N 1
ATOM 688 C CA . ALA A 1 86 ? 9.115 2.683 -28.077 1.00 91.81 86 ALA A CA 1
ATOM 689 C C . ALA A 1 86 ? 9.233 1.830 -26.804 1.00 91.81 86 ALA A C 1
ATOM 691 O O . ALA A 1 86 ? 9.686 0.687 -26.868 1.00 91.81 86 ALA A O 1
ATOM 692 N N . GLN A 1 87 ? 8.772 2.342 -25.657 1.00 93.25 87 GLN A N 1
ATOM 693 C CA . GLN A 1 87 ? 8.707 1.555 -24.422 1.00 93.25 87 GLN A CA 1
ATOM 694 C C . GLN A 1 87 ? 7.823 0.312 -24.597 1.00 93.25 87 GLN A C 1
ATOM 696 O O . GLN A 1 87 ? 8.236 -0.794 -24.250 1.00 93.25 87 GLN A O 1
ATOM 701 N N . LEU A 1 88 ? 6.629 0.453 -25.178 1.00 95.56 88 LEU A N 1
ATOM 702 C CA . LEU A 1 88 ? 5.738 -0.685 -25.416 1.00 95.56 88 LEU A CA 1
ATOM 703 C C . LEU A 1 88 ? 6.315 -1.687 -26.416 1.00 95.56 88 LEU A C 1
ATOM 705 O O . LEU A 1 88 ? 6.219 -2.889 -26.174 1.00 95.56 88 LEU A O 1
ATOM 709 N N . GLN A 1 89 ? 6.978 -1.218 -27.476 1.00 95.69 89 GLN A N 1
ATOM 710 C CA . GLN A 1 89 ? 7.709 -2.091 -28.395 1.00 95.69 89 GLN A CA 1
ATOM 711 C C . GLN A 1 89 ? 8.812 -2.866 -27.662 1.00 95.69 89 GLN A C 1
ATOM 713 O O . GLN A 1 89 ? 8.936 -4.071 -27.848 1.00 95.69 89 GLN A O 1
ATOM 718 N N . SER A 1 90 ? 9.554 -2.223 -26.755 1.00 95.38 90 SER A N 1
ATOM 719 C CA . SER A 1 90 ? 10.587 -2.904 -25.961 1.00 95.38 90 SER A CA 1
ATOM 720 C C . SER A 1 90 ? 10.016 -4.015 -25.067 1.00 95.38 90 SER A C 1
ATOM 722 O O . SER A 1 90 ? 10.683 -5.031 -24.842 1.00 95.38 90 SER A O 1
ATOM 724 N N . LEU A 1 91 ? 8.765 -3.848 -24.611 1.00 96.12 91 LEU A N 1
ATOM 725 C CA . LEU A 1 91 ? 8.023 -4.868 -23.880 1.00 96.12 91 LEU A CA 1
ATOM 726 C C . LEU A 1 91 ? 7.601 -6.011 -24.811 1.00 96.12 91 LEU A C 1
ATOM 728 O O . LEU A 1 91 ? 7.739 -7.161 -24.418 1.00 96.12 91 LEU A O 1
ATOM 732 N N . VAL A 1 92 ? 7.140 -5.724 -26.035 1.00 97.00 92 VAL A N 1
ATOM 733 C CA . VAL A 1 92 ? 6.830 -6.745 -27.061 1.00 97.00 92 VAL A CA 1
ATOM 734 C C . VAL A 1 92 ? 8.067 -7.562 -27.429 1.00 97.00 92 VAL A C 1
ATOM 736 O O . VAL A 1 92 ? 7.994 -8.785 -27.498 1.00 97.00 92 VAL A O 1
ATOM 739 N N . ASP A 1 93 ? 9.205 -6.896 -27.610 1.00 96.06 93 ASP A N 1
ATOM 740 C CA . ASP A 1 93 ? 10.467 -7.524 -28.010 1.00 96.06 93 ASP A CA 1
ATOM 741 C C . ASP A 1 93 ? 11.123 -8.328 -26.871 1.00 96.06 93 ASP A C 1
ATOM 743 O O . ASP A 1 93 ? 12.154 -8.969 -27.075 1.00 96.06 93 ASP A O 1
ATOM 747 N N . GLY A 1 94 ? 10.581 -8.255 -25.648 1.00 94.44 94 GLY A N 1
ATOM 748 C CA . GLY A 1 94 ? 11.158 -8.893 -24.461 1.00 94.44 94 GLY A CA 1
ATOM 749 C C . GLY A 1 94 ? 12.509 -8.297 -24.044 1.00 94.44 94 GLY A C 1
ATOM 750 O O . GLY A 1 94 ? 13.271 -8.916 -23.294 1.00 94.44 94 GLY A O 1
ATOM 751 N N . THR A 1 95 ? 12.838 -7.097 -24.532 1.00 95.19 95 THR A N 1
ATOM 752 C CA . THR A 1 95 ? 14.056 -6.368 -24.139 1.00 95.19 95 THR A CA 1
ATOM 753 C C . THR A 1 95 ? 13.891 -5.681 -22.786 1.00 95.19 95 THR A C 1
ATOM 755 O O . THR A 1 95 ? 14.874 -5.545 -22.061 1.00 95.19 95 THR A O 1
ATOM 758 N N . GLN A 1 96 ? 12.655 -5.335 -22.422 1.00 96.75 96 GLN A N 1
ATOM 759 C CA . GLN A 1 96 ? 12.252 -4.930 -21.078 1.00 96.75 96 GLN A CA 1
ATOM 760 C C . GLN A 1 96 ? 11.315 -5.982 -20.480 1.00 96.75 96 GLN A C 1
ATOM 762 O O . GLN A 1 96 ? 10.473 -6.546 -21.179 1.00 96.75 96 GLN A O 1
ATOM 767 N N . ASP A 1 97 ? 11.458 -6.253 -19.184 1.00 98.06 97 ASP A N 1
ATOM 768 C CA . ASP A 1 97 ? 10.605 -7.191 -18.448 1.00 98.06 97 ASP A CA 1
ATOM 769 C C . ASP A 1 97 ? 9.353 -6.490 -17.888 1.00 98.06 97 ASP A C 1
ATOM 771 O O . ASP A 1 97 ? 8.296 -7.115 -17.744 1.00 98.06 97 ASP A O 1
ATOM 775 N N . ALA A 1 98 ? 9.461 -5.192 -17.588 1.00 97.88 98 ALA A N 1
ATOM 776 C CA . ALA A 1 98 ? 8.359 -4.361 -17.122 1.00 97.88 98 ALA A CA 1
ATOM 777 C C . ALA A 1 98 ? 8.511 -2.890 -17.540 1.00 97.88 98 ALA A C 1
ATOM 779 O O . ALA A 1 98 ? 9.607 -2.415 -17.835 1.00 97.88 98 ALA A O 1
ATOM 780 N N . LEU A 1 99 ? 7.395 -2.166 -17.514 1.00 96.75 99 LEU A N 1
ATOM 781 C CA . LEU A 1 99 ? 7.314 -0.726 -17.714 1.00 96.75 99 LEU A CA 1
ATOM 782 C C . LEU A 1 99 ? 6.650 -0.057 -16.515 1.00 96.75 99 LEU A C 1
ATOM 784 O O . LEU A 1 99 ? 5.715 -0.604 -15.925 1.00 96.75 99 LEU A O 1
ATOM 788 N N . VAL A 1 100 ? 7.078 1.161 -16.221 1.00 94.88 100 VAL A N 1
ATOM 789 C CA . VAL A 1 100 ? 6.377 2.088 -15.337 1.00 94.88 100 VAL A CA 1
ATOM 790 C C . VAL A 1 100 ? 5.883 3.254 -16.172 1.00 94.88 100 VAL A C 1
ATOM 792 O O . VAL A 1 100 ? 6.667 3.894 -16.871 1.00 94.88 100 VAL A O 1
ATOM 795 N N . MET A 1 101 ? 4.579 3.508 -16.124 1.00 92.75 101 MET A N 1
ATOM 796 C CA . MET A 1 101 ? 3.966 4.594 -16.884 1.00 92.75 101 MET A CA 1
ATOM 797 C C . MET A 1 101 ? 2.607 5.001 -16.308 1.00 92.75 101 MET A C 1
ATOM 799 O O . MET A 1 101 ? 1.972 4.213 -15.595 1.00 92.75 101 MET A O 1
ATOM 803 N N . PRO A 1 102 ? 2.103 6.198 -16.658 1.00 92.12 102 PRO A N 1
ATOM 804 C CA . PRO A 1 102 ? 0.711 6.556 -16.422 1.00 92.12 102 PRO A CA 1
ATOM 805 C C . PRO A 1 102 ? -0.247 5.532 -17.042 1.00 92.12 102 PRO A C 1
ATOM 807 O O . PRO A 1 102 ? -0.083 5.127 -18.198 1.00 92.12 102 PRO A O 1
ATOM 810 N N . VAL A 1 103 ? -1.299 5.156 -16.310 1.00 91.25 103 VAL A N 1
ATOM 811 C CA . VAL A 1 103 ? -2.317 4.204 -16.792 1.00 91.25 103 VAL A CA 1
ATOM 812 C C . VAL A 1 103 ? -2.983 4.685 -18.086 1.00 91.25 103 VAL A C 1
ATOM 814 O O . VAL A 1 103 ? -3.304 3.886 -18.962 1.00 91.25 103 VAL A O 1
ATOM 817 N N . GLU A 1 104 ? -3.135 5.999 -18.247 1.00 89.06 104 GLU A N 1
ATOM 818 C CA . GLU A 1 104 ? -3.719 6.616 -19.441 1.00 89.06 104 GLU A CA 1
ATOM 819 C C . GLU A 1 104 ? -2.827 6.441 -20.671 1.00 89.06 104 GLU A C 1
ATOM 821 O O . GLU A 1 104 ? -3.322 6.146 -21.761 1.00 89.06 104 GLU A O 1
ATOM 826 N N . SER A 1 105 ? -1.509 6.546 -20.489 1.00 90.69 105 SER A N 1
ATOM 827 C CA . SER A 1 105 ? -0.534 6.257 -21.539 1.00 90.69 105 SER A CA 1
ATOM 828 C C . SER A 1 105 ? -0.604 4.786 -21.943 1.00 90.69 105 SER A C 1
ATOM 830 O O . SER A 1 105 ? -0.644 4.488 -23.138 1.00 90.69 105 SER A O 1
ATOM 832 N N . TYR A 1 106 ? -0.725 3.868 -20.978 1.00 93.06 106 TYR A N 1
ATOM 833 C CA . TYR A 1 106 ? -0.883 2.446 -21.289 1.00 93.06 106 TYR A CA 1
ATOM 834 C C . TYR A 1 106 ? -2.172 2.156 -22.067 1.00 93.06 106 TYR A C 1
ATOM 836 O O . TYR A 1 106 ? -2.142 1.453 -23.075 1.00 93.06 106 TYR A O 1
ATOM 844 N N . LEU A 1 107 ? -3.299 2.744 -21.655 1.00 90.88 107 LEU A N 1
ATOM 845 C CA . LEU A 1 107 ? -4.580 2.599 -22.351 1.00 90.88 107 LEU A CA 1
ATOM 846 C C . LEU A 1 107 ? -4.524 3.121 -23.788 1.00 90.88 107 LEU A C 1
ATOM 848 O O . LEU A 1 107 ? -4.995 2.444 -24.706 1.00 90.88 107 LEU A O 1
ATOM 852 N N . LYS A 1 108 ? -3.939 4.309 -23.973 1.00 90.12 108 LYS A N 1
ATOM 853 C CA . LYS A 1 108 ? -3.852 4.993 -25.265 1.00 90.12 108 LYS A CA 1
ATOM 854 C C . LYS A 1 108 ? -2.934 4.253 -26.236 1.00 90.12 108 LYS A C 1
ATOM 856 O O . LYS A 1 108 ? -3.358 3.925 -27.342 1.00 90.12 108 LYS A O 1
ATOM 861 N N . TYR A 1 109 ? -1.690 3.995 -25.835 1.00 92.12 109 TYR A N 1
ATOM 862 C CA . TYR A 1 109 ? -0.660 3.467 -26.734 1.00 92.12 109 TYR A CA 1
ATOM 863 C C . TYR A 1 109 ? -0.625 1.932 -26.768 1.00 92.12 109 TYR A C 1
ATOM 865 O O . TYR A 1 109 ? -0.272 1.360 -27.797 1.00 92.12 109 TYR A O 1
ATOM 873 N N . GLY A 1 110 ? -1.050 1.250 -25.697 1.00 92.50 110 GLY A N 1
ATOM 874 C CA . GLY A 1 110 ? -1.033 -0.216 -25.593 1.00 92.50 110 GLY A CA 1
ATOM 875 C C . GLY A 1 110 ? -1.927 -0.929 -26.607 1.00 92.50 110 GLY A C 1
ATOM 876 O O . GLY A 1 110 ? -1.627 -2.057 -26.993 1.00 92.50 110 GLY A O 1
ATOM 877 N N . SER A 1 111 ? -2.971 -0.257 -27.101 1.00 91.25 111 SER A N 1
ATOM 878 C CA . SER A 1 111 ? -3.868 -0.792 -28.135 1.00 91.25 111 SER A CA 1
ATOM 879 C C . SER A 1 111 ? -3.141 -1.160 -29.435 1.00 91.25 111 SER A C 1
ATOM 881 O O . SER A 1 111 ? -3.486 -2.160 -30.061 1.00 91.25 111 SER A O 1
ATOM 883 N N . GLY A 1 112 ? -2.090 -0.417 -29.808 1.00 92.25 112 GLY A N 1
ATOM 884 C CA . GLY A 1 112 ? -1.269 -0.702 -30.991 1.00 92.25 112 GLY A CA 1
ATOM 885 C C . GLY A 1 112 ? -0.423 -1.975 -30.879 1.00 92.25 112 GLY A C 1
ATOM 886 O O . GLY A 1 112 ? 0.083 -2.457 -31.887 1.00 92.25 112 GLY A O 1
ATOM 887 N N . PHE A 1 113 ? -0.299 -2.529 -29.670 1.00 94.62 113 PHE A N 1
ATOM 888 C CA . PHE A 1 113 ? 0.545 -3.680 -29.345 1.00 94.62 113 PHE A CA 1
ATOM 889 C C . PHE A 1 113 ? -0.244 -4.832 -28.692 1.00 94.62 113 PHE A C 1
ATOM 891 O O . PHE A 1 113 ? 0.359 -5.718 -28.093 1.00 94.62 113 PHE A O 1
ATOM 898 N N . ASP A 1 114 ? -1.584 -4.805 -28.757 1.00 93.12 114 ASP A N 1
ATOM 899 C CA . ASP A 1 114 ? -2.490 -5.754 -28.076 1.00 93.12 114 ASP A CA 1
ATOM 900 C C . ASP A 1 114 ? -2.209 -5.906 -26.566 1.00 93.12 114 ASP A C 1
ATOM 902 O O . ASP A 1 114 ? -2.312 -6.989 -25.990 1.00 93.12 114 ASP A O 1
ATOM 906 N N . TYR A 1 115 ? -1.847 -4.800 -25.904 1.00 95.12 115 TYR A N 1
ATOM 907 C CA . TYR A 1 115 ? -1.579 -4.751 -24.462 1.00 95.12 115 TYR A CA 1
ATOM 908 C C . TYR A 1 115 ? -0.601 -5.860 -24.002 1.00 95.12 115 TYR A C 1
ATOM 910 O O . TYR A 1 115 ? -1.000 -6.819 -23.318 1.00 95.12 115 TYR A O 1
ATOM 918 N N . PRO A 1 116 ? 0.697 -5.728 -24.354 1.00 96.19 116 PRO A N 1
ATOM 919 C CA . PRO A 1 116 ? 1.701 -6.794 -24.239 1.00 96.19 116 PRO A CA 1
ATOM 920 C C . PRO A 1 116 ? 2.063 -7.162 -22.793 1.00 96.19 116 PRO A C 1
ATOM 922 O O . PRO A 1 116 ? 2.736 -8.165 -22.542 1.00 96.19 116 PRO A O 1
ATOM 925 N N . GLY A 1 117 ? 1.589 -6.380 -21.824 1.00 97.25 117 GLY A N 1
ATOM 926 C CA . GLY A 1 117 ? 1.747 -6.645 -20.405 1.00 97.25 117 GLY A CA 1
ATOM 927 C C . GLY A 1 117 ? 0.437 -6.617 -19.625 1.00 97.25 117 GLY A C 1
ATOM 928 O O . GLY A 1 117 ? -0.651 -6.354 -20.145 1.00 97.25 117 GLY A O 1
ATOM 929 N N . VAL A 1 118 ? 0.557 -6.888 -18.333 1.00 97.75 118 VAL A N 1
ATOM 930 C CA . VAL A 1 118 ? -0.523 -6.754 -17.356 1.00 97.75 118 VAL A CA 1
ATOM 931 C C . VAL A 1 118 ? -0.081 -5.846 -16.221 1.00 97.75 118 VAL A C 1
ATOM 933 O O . VAL A 1 118 ? 1.069 -5.879 -15.788 1.00 97.75 118 VAL A O 1
ATOM 936 N N . ILE A 1 119 ? -1.012 -5.038 -15.737 1.00 98.19 119 ILE A N 1
ATOM 937 C CA . ILE A 1 119 ? -0.856 -4.188 -14.569 1.00 98.19 119 ILE A CA 1
ATOM 938 C C . ILE A 1 119 ? -0.860 -5.084 -13.328 1.00 98.19 119 ILE A C 1
ATOM 940 O O . ILE A 1 119 ? -1.832 -5.807 -13.084 1.00 98.19 119 ILE A O 1
ATOM 944 N N . VAL A 1 120 ? 0.223 -5.040 -12.554 1.00 97.88 120 VAL A N 1
ATOM 945 C CA . VAL A 1 120 ? 0.396 -5.870 -11.344 1.00 97.88 120 VAL A CA 1
ATOM 946 C C . VAL A 1 120 ? 0.368 -5.065 -10.046 1.00 97.88 120 VAL A C 1
ATOM 948 O O . VAL A 1 120 ? 0.127 -5.636 -8.987 1.00 97.88 120 VAL A O 1
ATOM 951 N N . ALA A 1 121 ? 0.626 -3.758 -10.122 1.00 97.12 121 ALA A N 1
ATOM 952 C CA . ALA A 1 121 ? 0.564 -2.823 -9.004 1.00 97.12 121 ALA A CA 1
ATOM 953 C C . ALA A 1 121 ? 0.440 -1.385 -9.522 1.00 97.12 121 ALA A C 1
ATOM 955 O O . ALA A 1 121 ? 0.807 -1.088 -10.663 1.00 97.12 121 ALA A O 1
ATOM 956 N N . SER A 1 122 ? -0.040 -0.493 -8.665 1.00 94.94 122 SER A N 1
ATOM 957 C CA . SER A 1 122 ? 0.126 0.952 -8.812 1.00 94.94 122 SER A CA 1
ATOM 958 C C . SER A 1 122 ? 1.293 1.410 -7.950 1.00 94.94 122 SER A C 1
ATOM 960 O O . SER A 1 122 ? 1.460 0.907 -6.844 1.00 94.94 122 SER A O 1
ATOM 962 N N . LEU A 1 123 ? 2.085 2.369 -8.420 1.00 92.62 123 LEU A N 1
ATOM 963 C CA . LEU A 1 123 ? 3.176 2.933 -7.618 1.00 92.62 123 LEU A CA 1
ATOM 964 C C . LEU A 1 123 ? 2.689 4.131 -6.802 1.00 92.62 123 LEU A C 1
ATOM 966 O O . LEU A 1 123 ? 2.949 4.249 -5.612 1.00 92.62 123 LEU A O 1
ATOM 970 N N . TYR A 1 124 ? 1.957 5.021 -7.460 1.00 91.12 124 TYR A N 1
ATOM 971 C CA . TYR A 1 124 ? 1.341 6.186 -6.846 1.00 91.12 124 TYR A CA 1
ATOM 972 C C . TYR A 1 124 ? 0.218 6.697 -7.741 1.00 91.12 124 TYR A C 1
ATOM 974 O O . TYR A 1 124 ? 0.063 6.255 -8.885 1.00 91.12 124 TYR A O 1
ATOM 982 N N . GLY A 1 125 ? -0.564 7.638 -7.233 1.00 88.81 125 GLY A N 1
ATOM 983 C CA . GLY A 1 125 ? -1.587 8.313 -8.016 1.00 88.81 125 GLY A CA 1
ATOM 984 C C . GLY A 1 125 ? -1.848 9.735 -7.547 1.00 88.81 125 GLY A C 1
ATOM 985 O O . GLY A 1 125 ? -1.230 10.193 -6.578 1.00 88.81 125 GLY A O 1
ATOM 986 N N . PRO A 1 126 ? -2.755 10.448 -8.240 1.00 85.69 126 PRO A N 1
ATOM 987 C CA . PRO A 1 126 ? -3.258 11.711 -7.739 1.00 85.69 126 PRO A CA 1
ATOM 988 C C . PRO A 1 126 ? -3.822 11.473 -6.354 1.00 85.69 126 PRO A C 1
ATOM 990 O O . PRO A 1 126 ? -4.593 10.530 -6.161 1.00 85.69 126 PRO A O 1
ATOM 993 N N . ARG A 1 127 ? -3.485 12.365 -5.422 1.00 80.19 127 ARG A N 1
ATOM 994 C CA . ARG A 1 127 ? -4.214 12.419 -4.169 1.00 80.19 127 ARG A CA 1
ATOM 995 C C . ARG A 1 127 ? -5.681 12.561 -4.503 1.00 80.19 127 ARG A C 1
ATOM 997 O O . ARG A 1 127 ? -6.059 13.538 -5.158 1.00 80.19 127 ARG A O 1
ATOM 1004 N N . THR A 1 128 ? -6.487 11.567 -4.137 1.00 62.84 128 THR A N 1
ATOM 1005 C CA . THR A 1 128 ? -7.916 11.643 -4.423 1.00 62.84 128 THR A CA 1
ATOM 1006 C C . THR A 1 128 ? -8.441 12.876 -3.712 1.00 62.84 128 THR A C 1
ATOM 1008 O O . THR A 1 128 ? -8.376 12.951 -2.487 1.00 62.84 128 THR A O 1
ATOM 1011 N N . ALA A 1 129 ? -8.899 13.869 -4.484 1.00 45.53 129 ALA A N 1
ATOM 1012 C CA . ALA A 1 129 ? -9.656 14.974 -3.931 1.00 45.53 129 ALA A CA 1
ATOM 1013 C C . ALA A 1 129 ? -10.891 14.343 -3.299 1.00 45.53 129 ALA A C 1
ATOM 1015 O O . ALA A 1 129 ? -11.791 13.846 -3.975 1.00 45.53 129 ALA A O 1
ATOM 1016 N N . GLN A 1 130 ? -10.856 14.271 -1.985 1.00 37.62 130 GLN A N 1
ATOM 1017 C CA . GLN A 1 130 ? -11.978 13.883 -1.164 1.00 37.62 130 GLN A CA 1
ATOM 1018 C C . GLN A 1 130 ? -13.079 14.952 -1.465 1.00 37.62 130 GLN A C 1
ATOM 1020 O O . GLN A 1 130 ? -12.722 16.090 -1.786 1.00 37.62 130 GLN A O 1
ATOM 1025 N N . PRO A 1 131 ? -14.380 14.607 -1.532 1.00 31.34 131 PRO A N 1
ATOM 1026 C CA . PRO A 1 131 ? -15.428 15.345 -2.276 1.00 31.34 131 PRO A CA 1
ATOM 1027 C C . PRO A 1 131 ? -15.774 16.793 -1.843 1.00 31.34 131 PRO A C 1
ATOM 1029 O O . PRO A 1 131 ? -16.806 17.325 -2.250 1.00 31.34 131 PRO A O 1
ATOM 1032 N N . ASP A 1 132 ? -14.896 17.491 -1.131 1.00 31.75 132 ASP A N 1
ATOM 1033 C CA . ASP A 1 132 ? -15.096 18.835 -0.591 1.00 31.75 132 ASP A CA 1
ATOM 1034 C C . ASP A 1 132 ? -14.500 19.943 -1.468 1.00 31.75 132 ASP A C 1
ATOM 1036 O O . ASP A 1 132 ? -13.841 20.878 -1.013 1.00 31.75 132 ASP A O 1
ATOM 1040 N N . ALA A 1 133 ? -14.835 19.904 -2.753 1.00 27.09 133 ALA A N 1
ATOM 1041 C CA . ALA A 1 133 ? -15.061 21.147 -3.472 1.00 27.09 133 ALA A CA 1
ATOM 1042 C C . ALA A 1 133 ? -16.557 21.223 -3.756 1.00 27.09 133 ALA A C 1
ATOM 1044 O O . ALA A 1 133 ? -17.030 20.761 -4.795 1.00 27.09 133 ALA A O 1
ATOM 1045 N N . HIS A 1 134 ? -17.315 21.819 -2.828 1.00 28.64 134 HIS A N 1
ATOM 1046 C CA . HIS A 1 134 ? -18.595 22.413 -3.193 1.00 28.64 134 HIS A CA 1
ATOM 1047 C C . HIS A 1 134 ? -18.384 23.180 -4.507 1.00 28.64 134 HIS A C 1
ATOM 1049 O O . HIS A 1 134 ? -17.523 24.064 -4.538 1.00 28.64 134 HIS A O 1
ATOM 1055 N N . PRO A 1 135 ? -19.105 22.858 -5.597 1.00 28.31 135 PRO A N 1
ATOM 1056 C CA . PRO A 1 135 ? -18.976 23.613 -6.825 1.00 28.31 135 PRO A CA 1
ATOM 1057 C C . PRO A 1 135 ? -19.577 24.989 -6.561 1.00 28.31 135 PRO A C 1
ATOM 1059 O O . PRO A 1 135 ? -20.789 25.198 -6.652 1.00 28.31 135 PRO A O 1
ATOM 1062 N N . THR A 1 136 ? -18.734 25.946 -6.190 1.00 28.64 136 THR A N 1
ATOM 1063 C CA . THR A 1 136 ? -19.097 27.351 -6.229 1.00 28.64 136 THR A CA 1
ATOM 1064 C C . THR A 1 136 ? -19.275 27.718 -7.693 1.00 28.64 136 THR A C 1
ATOM 1066 O O . THR A 1 136 ? -18.315 27.943 -8.416 1.00 28.64 136 THR A O 1
ATOM 1069 N N . ALA A 1 137 ? -20.547 27.772 -8.079 1.00 28.86 137 ALA A N 1
ATOM 1070 C CA . ALA A 1 137 ? -21.094 28.380 -9.282 1.00 28.86 137 ALA A CA 1
ATOM 1071 C C . ALA A 1 137 ? -20.678 27.758 -10.631 1.00 28.86 137 ALA A C 1
ATOM 1073 O O . ALA A 1 137 ? -19.552 27.850 -11.098 1.00 28.86 137 ALA A O 1
ATOM 1074 N N . GLN A 1 138 ? -21.693 27.186 -11.282 1.00 34.72 138 GLN A N 1
ATOM 1075 C CA . GLN A 1 138 ? -21.890 27.069 -12.727 1.00 34.72 138 GLN A CA 1
ATOM 1076 C C . GLN A 1 138 ? -20.828 27.758 -13.607 1.00 34.72 138 GLN A C 1
ATOM 1078 O O . GLN A 1 138 ? -20.863 28.971 -13.805 1.00 34.72 138 GLN A O 1
ATOM 1083 N N . GLN A 1 139 ? -20.000 26.957 -14.275 1.00 28.72 139 GLN A N 1
ATOM 1084 C CA . GLN A 1 139 ? -19.521 27.302 -15.610 1.00 28.72 139 GLN A CA 1
ATOM 1085 C C . GLN A 1 139 ? -19.784 26.131 -16.547 1.00 28.72 139 GLN A C 1
ATOM 1087 O O . GLN A 1 139 ? -19.049 25.158 -16.660 1.00 28.72 139 GLN A O 1
ATOM 1092 N N . GLN A 1 140 ? -20.944 26.248 -17.172 1.00 31.09 140 GLN A N 1
ATOM 1093 C CA . GLN A 1 140 ? -21.364 25.508 -18.337 1.00 31.09 140 GLN A CA 1
ATOM 1094 C C . GLN A 1 140 ? -20.526 26.018 -19.515 1.00 31.09 140 GLN A C 1
ATOM 1096 O O . GLN A 1 140 ? -20.760 27.124 -19.994 1.00 31.09 140 GLN A O 1
ATOM 1101 N N . THR A 1 141 ? -19.551 25.238 -19.977 1.00 26.59 141 THR A N 1
ATOM 1102 C CA . THR A 1 141 ? -18.954 25.440 -21.303 1.00 26.59 141 THR A CA 1
ATOM 1103 C C . THR A 1 141 ? -18.934 24.121 -22.056 1.00 26.59 141 THR A C 1
ATOM 1105 O O . THR A 1 141 ? -18.249 23.168 -21.697 1.00 26.59 141 THR A O 1
ATOM 1108 N N . SER A 1 142 ? -19.781 24.107 -23.077 1.00 26.75 142 SER A N 1
ATOM 1109 C CA . SER A 1 142 ? -19.844 23.195 -24.209 1.00 26.75 142 SER A CA 1
ATOM 1110 C C . SER A 1 142 ? -18.498 23.003 -24.908 1.00 26.75 142 SER A C 1
ATOM 1112 O O . SER A 1 142 ? -17.744 23.962 -25.015 1.00 26.75 142 SER A O 1
ATOM 1114 N N . ASP A 1 143 ? -18.305 21.796 -25.439 1.00 26.92 143 ASP A N 1
ATOM 1115 C CA . ASP A 1 143 ? -17.514 21.405 -26.612 1.00 26.92 143 ASP A CA 1
ATOM 1116 C C . ASP A 1 143 ? -16.205 22.135 -26.975 1.00 26.92 143 ASP A C 1
ATOM 1118 O O . ASP A 1 143 ? -16.161 23.324 -27.274 1.00 26.92 143 ASP A O 1
ATOM 1122 N N . ALA A 1 144 ? -15.211 21.272 -27.209 1.00 31.39 144 ALA A N 1
ATOM 1123 C CA . ALA A 1 144 ? -14.051 21.428 -28.082 1.00 31.39 144 ALA A CA 1
ATOM 1124 C C . ALA A 1 144 ? -12.848 22.241 -27.568 1.00 31.39 144 ALA A C 1
ATOM 1126 O O . ALA A 1 144 ? -12.952 23.343 -27.050 1.00 31.39 144 ALA A O 1
ATOM 1127 N N . HIS A 1 145 ? -11.681 21.656 -27.860 1.00 26.16 145 HIS A N 1
ATOM 1128 C CA . HIS A 1 145 ? -10.319 22.164 -27.700 1.00 26.16 145 HIS A CA 1
ATOM 1129 C C . HIS A 1 145 ? -9.723 22.094 -26.288 1.00 26.16 145 HIS A C 1
ATOM 1131 O O . HIS A 1 145 ? -9.881 22.969 -25.447 1.00 26.16 145 HIS A O 1
ATOM 1137 N N . VAL A 1 146 ? -8.912 21.046 -26.091 1.00 30.84 146 VAL A N 1
ATOM 1138 C CA . VAL A 1 146 ? -7.763 21.079 -25.180 1.00 30.84 146 VAL A CA 1
ATOM 1139 C C . VAL A 1 146 ? -6.823 22.162 -25.707 1.00 30.84 146 VAL A C 1
ATOM 1141 O O . VAL A 1 146 ? -5.980 21.916 -26.570 1.00 30.84 146 VAL A O 1
ATOM 1144 N N . GLU A 1 147 ? -7.036 23.390 -25.254 1.00 24.83 147 GLU A N 1
ATOM 1145 C CA . GLU A 1 147 ? -6.078 24.466 -25.421 1.00 24.83 147 GLU A CA 1
ATOM 1146 C C . GLU A 1 147 ? -4.960 24.214 -24.411 1.00 24.83 147 GLU A C 1
ATOM 1148 O O . GLU A 1 147 ? -5.154 24.253 -23.194 1.00 24.83 147 GLU A O 1
ATOM 1153 N N . VAL A 1 148 ? -3.785 23.863 -24.936 1.00 35.06 148 VAL A N 1
ATOM 1154 C CA . VAL A 1 148 ? -2.540 23.843 -24.177 1.00 35.06 148 VAL A CA 1
ATOM 1155 C C . VAL A 1 148 ? -2.312 25.271 -23.701 1.00 35.06 148 VAL A C 1
ATOM 1157 O O . VAL A 1 148 ? -1.802 26.110 -24.442 1.00 35.06 148 VAL A O 1
ATOM 1160 N N . ILE A 1 149 ? -2.704 25.554 -22.460 1.00 26.17 149 ILE A N 1
ATOM 1161 C CA . ILE A 1 149 ? -2.308 26.777 -21.779 1.00 26.17 149 ILE A CA 1
ATOM 1162 C C . ILE A 1 149 ? -0.810 26.637 -21.487 1.00 26.17 149 ILE A C 1
ATOM 1164 O O . ILE A 1 149 ? -0.385 26.137 -20.447 1.00 26.17 149 ILE A O 1
ATOM 1168 N N . GLN A 1 150 ? 0.009 27.070 -22.446 1.00 35.38 150 GLN A N 1
ATOM 1169 C CA . GLN A 1 150 ? 1.385 27.466 -22.188 1.00 35.38 150 GLN A CA 1
ATOM 1170 C C . GLN A 1 150 ? 1.350 28.733 -21.329 1.00 35.38 150 GLN A C 1
ATOM 1172 O O . GLN A 1 150 ? 1.380 29.850 -21.841 1.00 35.38 150 GLN A O 1
ATOM 1177 N N . THR A 1 151 ? 1.298 28.571 -20.010 1.00 27.55 151 THR A N 1
ATOM 1178 C CA . THR A 1 151 ? 1.611 29.657 -19.077 1.00 27.55 151 THR A CA 1
ATOM 1179 C C . THR A 1 151 ? 2.574 29.170 -18.006 1.00 27.55 151 THR A C 1
ATOM 1181 O O . THR A 1 151 ? 2.251 28.276 -17.231 1.00 27.55 151 THR A O 1
ATOM 1184 N N . SER A 1 152 ? 3.736 29.827 -17.974 1.00 28.30 152 SER A N 1
ATOM 1185 C CA . SER A 1 152 ? 4.776 29.827 -16.935 1.00 28.30 152 SER A CA 1
ATOM 1186 C C . SER A 1 152 ? 5.432 28.486 -16.573 1.00 28.30 152 SER A C 1
ATOM 1188 O O . SER A 1 152 ? 4.848 27.619 -15.932 1.00 28.30 152 SER A O 1
ATOM 1190 N N . THR A 1 153 ? 6.722 28.398 -16.903 1.00 40.34 153 THR A N 1
ATOM 1191 C CA . THR A 1 153 ? 7.756 27.626 -16.195 1.00 40.34 153 THR A CA 1
ATOM 1192 C C . THR A 1 153 ? 7.472 27.547 -14.686 1.00 40.34 153 THR A C 1
ATOM 1194 O O . THR A 1 153 ? 7.398 28.592 -14.041 1.00 40.34 153 THR A O 1
ATOM 1197 N N . ASN A 1 154 ? 7.343 26.322 -14.158 1.00 39.97 154 ASN A N 1
ATOM 1198 C CA . ASN A 1 154 ? 7.127 25.923 -12.749 1.00 39.97 154 ASN A CA 1
ATOM 1199 C C . ASN A 1 154 ? 5.686 25.583 -12.307 1.00 39.97 154 ASN A C 1
ATOM 1201 O O . ASN A 1 154 ? 5.373 25.647 -11.116 1.00 39.97 154 ASN A O 1
ATOM 1205 N N . ALA A 1 155 ? 4.809 25.140 -13.211 1.00 43.59 155 ALA A N 1
ATOM 1206 C CA . ALA A 1 155 ? 3.628 24.379 -12.795 1.00 43.59 155 ALA A CA 1
ATOM 1207 C C . ALA A 1 155 ? 4.030 22.922 -12.493 1.00 43.59 155 ALA A C 1
ATOM 1209 O O . ALA A 1 155 ? 4.412 22.187 -13.397 1.00 43.59 155 ALA A O 1
ATOM 1210 N N . ILE A 1 156 ? 3.959 22.505 -11.223 1.00 51.28 156 ILE A N 1
ATOM 1211 C CA . ILE A 1 156 ? 4.146 21.096 -10.836 1.00 51.28 156 ILE A CA 1
ATOM 1212 C C . ILE A 1 156 ? 2.964 20.300 -11.406 1.00 51.28 156 ILE A C 1
ATOM 1214 O O . ILE A 1 156 ? 1.816 20.500 -10.980 1.00 51.28 156 ILE A O 1
ATOM 1218 N N . GLU A 1 157 ? 3.249 19.436 -12.381 1.00 60.84 157 GLU A N 1
ATOM 1219 C CA . GLU A 1 157 ? 2.278 18.565 -13.046 1.00 60.84 157 GLU A CA 1
ATOM 1220 C C . GLU A 1 157 ? 1.510 17.723 -12.014 1.00 60.84 157 GLU A C 1
ATOM 1222 O O . GLU A 1 157 ? 2.053 17.315 -10.983 1.00 60.84 157 GLU A O 1
ATOM 1227 N N . VAL A 1 158 ? 0.206 17.530 -12.231 1.00 63.22 158 VAL A N 1
ATOM 1228 C CA . VAL A 1 158 ? -0.614 16.728 -11.314 1.00 63.22 158 VAL A CA 1
ATOM 1229 C C . VAL A 1 158 ? -0.212 15.265 -11.492 1.00 63.22 158 VAL A C 1
ATOM 1231 O O . VAL A 1 158 ? -0.254 14.786 -12.625 1.00 63.22 158 VAL A O 1
ATOM 1234 N N . PRO A 1 159 ? 0.151 14.537 -10.422 1.00 70.00 159 PRO A N 1
ATOM 1235 C CA . PRO A 1 159 ? 0.495 13.130 -10.551 1.00 70.00 159 PRO A CA 1
ATOM 1236 C C . PRO A 1 159 ? -0.699 12.353 -11.111 1.00 70.00 159 PRO A C 1
ATOM 1238 O O . PRO A 1 159 ? -1.829 12.502 -10.651 1.00 70.00 159 PRO A O 1
ATOM 1241 N N . THR A 1 160 ? -0.451 11.533 -12.126 1.00 82.00 160 THR A N 1
ATOM 1242 C CA . THR A 1 160 ? -1.440 10.612 -12.696 1.00 82.00 160 THR A CA 1
ATOM 1243 C C . THR A 1 160 ? -1.292 9.234 -12.059 1.00 82.00 160 THR A C 1
ATOM 1245 O O . THR A 1 160 ? -0.241 8.906 -11.501 1.00 82.00 160 THR A O 1
ATOM 1248 N N . LEU A 1 161 ? -2.353 8.419 -12.117 1.00 89.81 161 LEU A N 1
ATOM 1249 C CA . LEU A 1 161 ? -2.298 7.049 -11.611 1.00 89.81 161 LEU A CA 1
ATOM 1250 C C . LEU A 1 161 ? -1.242 6.273 -12.405 1.00 89.81 161 LEU A C 1
ATOM 1252 O O . LEU A 1 161 ? -1.422 5.999 -13.592 1.00 89.81 161 LEU A O 1
ATOM 1256 N N . THR A 1 162 ? -0.133 5.957 -11.745 1.00 92.94 162 THR A N 1
ATOM 1257 C CA . THR A 1 162 ? 1.046 5.336 -12.343 1.00 92.94 162 THR A CA 1
ATOM 1258 C C . THR A 1 162 ? 1.067 3.859 -12.003 1.00 92.94 162 THR A C 1
ATOM 1260 O O . THR A 1 162 ? 1.027 3.479 -10.832 1.00 92.94 162 THR A O 1
ATOM 1263 N N . VAL A 1 163 ? 1.198 3.024 -13.029 1.00 95.31 163 VAL A N 1
ATOM 1264 C CA . VAL A 1 163 ? 1.106 1.568 -12.920 1.00 95.31 163 VAL A CA 1
ATOM 1265 C C . VAL A 1 163 ? 2.407 0.880 -13.318 1.00 95.31 163 VAL A C 1
ATOM 1267 O O . VAL A 1 163 ? 3.123 1.337 -14.208 1.00 95.31 163 VAL A O 1
ATOM 1270 N N . LEU A 1 164 ? 2.681 -0.253 -12.670 1.00 97.81 164 LEU A N 1
ATOM 1271 C CA . LEU A 1 164 ? 3.698 -1.212 -13.088 1.00 97.81 164 LEU A CA 1
ATOM 1272 C C . LEU A 1 164 ? 3.059 -2.234 -14.028 1.00 97.81 164 LEU A C 1
ATOM 1274 O O . LEU A 1 164 ? 2.223 -3.044 -13.610 1.00 97.81 164 LEU A O 1
ATOM 1278 N N . VAL A 1 165 ? 3.471 -2.200 -15.290 1.00 98.12 165 VAL A N 1
ATOM 1279 C CA . VAL A 1 165 ? 3.031 -3.114 -16.344 1.00 98.12 165 VAL A CA 1
ATOM 1280 C C . VAL A 1 165 ? 4.123 -4.145 -16.577 1.00 98.12 165 VAL A C 1
ATOM 1282 O O . VAL A 1 165 ? 5.216 -3.803 -17.010 1.00 98.12 165 VAL A O 1
ATOM 1285 N N . VAL A 1 166 ? 3.843 -5.418 -16.324 1.00 98.56 166 VAL A N 1
ATOM 1286 C CA . VAL A 1 166 ? 4.816 -6.503 -16.512 1.00 98.56 166 VAL A CA 1
ATOM 1287 C C . VAL A 1 166 ? 4.478 -7.272 -17.778 1.00 98.56 166 VAL A C 1
ATOM 1289 O O . VAL A 1 166 ? 3.310 -7.595 -18.010 1.00 98.56 166 VAL A O 1
ATOM 1292 N N . ASN A 1 167 ? 5.490 -7.580 -18.590 1.00 98.31 167 ASN A N 1
ATOM 1293 C CA . ASN A 1 167 ? 5.336 -8.404 -19.785 1.00 98.31 167 ASN A CA 1
ATOM 1294 C C . ASN A 1 167 ? 4.641 -9.742 -19.437 1.00 98.31 167 ASN A C 1
ATOM 1296 O O . ASN A 1 167 ? 4.937 -10.370 -18.416 1.00 98.31 167 ASN A O 1
ATOM 1300 N N . ARG A 1 168 ? 3.703 -10.192 -20.282 1.00 97.12 168 ARG A N 1
ATOM 1301 C CA . ARG A 1 168 ? 2.931 -11.430 -20.047 1.00 97.12 168 ARG A CA 1
ATOM 1302 C C . ARG A 1 168 ? 3.806 -12.690 -19.978 1.00 97.12 168 ARG A C 1
ATOM 1304 O O . ARG A 1 168 ? 3.543 -13.567 -19.156 1.00 97.12 168 ARG A O 1
ATOM 1311 N N . GLU A 1 169 ? 4.842 -12.773 -20.805 1.00 96.75 169 GLU A N 1
ATOM 1312 C CA . GLU A 1 169 ? 5.859 -13.825 -20.770 1.00 96.75 169 GLU A CA 1
ATOM 1313 C C . GLU A 1 169 ? 6.646 -13.781 -19.457 1.00 96.75 169 GLU A C 1
ATOM 1315 O O . GLU A 1 169 ? 6.754 -14.809 -18.793 1.00 96.75 169 GLU A O 1
ATOM 1320 N N . THR A 1 170 ? 7.083 -12.602 -19.003 1.00 97.69 170 THR A N 1
ATOM 1321 C CA . THR A 1 170 ? 7.746 -12.437 -17.694 1.00 97.69 170 THR A CA 1
ATOM 1322 C C . THR A 1 170 ? 6.853 -12.896 -16.543 1.00 97.69 170 THR A C 1
ATOM 1324 O O . THR A 1 170 ? 7.312 -13.625 -15.663 1.00 97.69 170 THR A O 1
ATOM 1327 N N . VAL A 1 171 ? 5.566 -12.533 -16.555 1.00 97.50 171 VAL A N 1
ATOM 1328 C CA . VAL A 1 171 ? 4.585 -13.010 -15.564 1.00 97.50 171 VAL A CA 1
ATOM 1329 C C . VAL A 1 171 ? 4.488 -14.537 -15.562 1.00 97.50 171 VAL A C 1
ATOM 1331 O O . VAL A 1 171 ? 4.396 -15.136 -14.492 1.00 97.50 171 VAL A O 1
ATOM 1334 N N . SER A 1 172 ? 4.524 -15.171 -16.736 1.00 96.75 172 SER A N 1
ATOM 1335 C CA . SER A 1 172 ? 4.407 -16.626 -16.867 1.00 96.75 172 SER A CA 1
ATOM 1336 C C . SER A 1 172 ? 5.697 -17.377 -16.525 1.00 96.75 172 SER A C 1
ATOM 1338 O O . SER A 1 172 ? 5.633 -18.450 -15.930 1.00 96.75 172 SER A O 1
ATOM 1340 N N . GLN A 1 173 ? 6.857 -16.863 -16.931 1.00 96.38 173 GLN A N 1
ATOM 1341 C CA . GLN A 1 173 ? 8.144 -17.561 -16.837 1.00 96.38 173 GLN A CA 1
ATOM 1342 C C . GLN A 1 173 ? 8.906 -17.228 -15.555 1.00 96.38 173 GLN A C 1
ATOM 1344 O O . GLN A 1 173 ? 9.619 -18.076 -15.022 1.00 96.38 173 GLN A O 1
ATOM 1349 N N . LYS A 1 174 ? 8.750 -16.004 -15.042 1.00 95.50 174 LYS A N 1
ATOM 1350 C CA . LYS A 1 174 ? 9.465 -15.494 -13.866 1.00 95.50 174 LYS A CA 1
ATOM 1351 C C . LYS A 1 174 ? 8.511 -14.987 -12.763 1.00 95.50 174 LYS A C 1
ATOM 1353 O O . LYS A 1 174 ? 8.794 -13.948 -12.159 1.00 95.50 174 LYS A O 1
ATOM 1358 N N . PRO A 1 175 ? 7.411 -15.692 -12.414 1.00 96.19 175 PRO A N 1
ATOM 1359 C CA . PRO A 1 175 ? 6.439 -15.194 -11.433 1.00 96.19 175 PRO A CA 1
ATOM 1360 C C . PRO A 1 175 ? 7.064 -14.931 -10.054 1.00 96.19 175 PRO A C 1
ATOM 1362 O O . PRO A 1 175 ? 6.706 -13.967 -9.381 1.00 96.19 175 PRO A O 1
ATOM 1365 N N . GLY A 1 176 ? 8.049 -15.741 -9.645 1.00 94.12 176 GLY A N 1
ATOM 1366 C CA . GLY A 1 176 ? 8.785 -15.531 -8.394 1.00 94.12 176 GLY A CA 1
ATOM 1367 C C . GLY A 1 176 ? 9.552 -14.205 -8.361 1.00 94.12 176 GLY A C 1
ATOM 1368 O O . GLY A 1 176 ? 9.560 -13.536 -7.330 1.00 94.12 176 GLY A O 1
ATOM 1369 N N . GLN A 1 177 ? 10.121 -13.784 -9.495 1.00 95.06 177 GLN A N 1
ATOM 1370 C CA . GLN A 1 177 ? 10.841 -12.514 -9.613 1.00 95.06 177 GLN A CA 1
ATOM 1371 C C . GLN A 1 177 ? 9.879 -11.323 -9.564 1.00 95.06 177 GLN A C 1
ATOM 1373 O O . GLN A 1 177 ? 10.154 -10.348 -8.870 1.00 95.06 177 GLN A O 1
ATOM 1378 N N . VAL A 1 178 ? 8.716 -11.422 -10.218 1.00 97.31 178 VAL A N 1
ATOM 1379 C CA . VAL A 1 178 ? 7.666 -10.388 -10.151 1.00 97.31 178 VAL A CA 1
ATOM 1380 C C . VAL A 1 178 ? 7.139 -10.235 -8.721 1.00 97.31 178 VAL A C 1
ATOM 1382 O O . VAL A 1 178 ? 7.006 -9.123 -8.214 1.00 97.31 178 VAL A O 1
ATOM 1385 N N . LYS A 1 179 ? 6.898 -11.352 -8.026 1.00 95.62 179 LYS A N 1
ATOM 1386 C CA . LYS A 1 179 ? 6.483 -11.335 -6.619 1.00 95.62 179 LYS A CA 1
ATOM 1387 C C . LYS A 1 179 ? 7.545 -10.708 -5.715 1.00 95.62 179 LYS A C 1
ATOM 1389 O O . LYS A 1 179 ? 7.204 -9.927 -4.828 1.00 95.62 179 LYS A O 1
ATOM 1394 N N . LEU A 1 180 ? 8.818 -11.045 -5.928 1.00 93.94 180 LEU A N 1
ATOM 1395 C CA . LEU A 1 180 ? 9.929 -10.498 -5.153 1.00 93.94 180 LEU A CA 1
ATOM 1396 C C . LEU A 1 180 ? 10.110 -8.992 -5.392 1.00 93.94 180 LEU A C 1
ATOM 1398 O O . LEU A 1 180 ? 10.281 -8.252 -4.424 1.00 93.94 180 LEU A O 1
ATOM 1402 N N . LEU A 1 181 ? 9.970 -8.542 -6.643 1.00 96.50 181 LEU A N 1
ATOM 1403 C CA . LEU A 1 181 ? 9.960 -7.127 -7.018 1.00 96.50 181 LEU A CA 1
ATOM 1404 C C . LEU A 1 181 ? 8.904 -6.366 -6.214 1.00 96.50 181 LEU A C 1
ATOM 1406 O O . LEU A 1 181 ? 9.227 -5.394 -5.537 1.00 96.50 181 LEU A O 1
ATOM 1410 N N . LEU A 1 182 ? 7.656 -6.838 -6.249 1.00 96.88 182 LEU A N 1
ATOM 1411 C CA . LEU A 1 182 ? 6.544 -6.200 -5.547 1.00 96.88 182 LEU A CA 1
ATOM 1412 C C . LEU A 1 182 ? 6.739 -6.210 -4.028 1.00 96.88 182 LEU A C 1
ATOM 1414 O O . LEU A 1 182 ? 6.522 -5.192 -3.376 1.00 96.88 182 LEU A O 1
ATOM 1418 N N . LYS A 1 183 ? 7.214 -7.325 -3.457 1.00 93.12 183 LYS A N 1
ATOM 1419 C CA . LYS A 1 183 ? 7.548 -7.407 -2.029 1.00 93.12 183 LYS A CA 1
ATOM 1420 C C . LYS A 1 183 ? 8.583 -6.351 -1.636 1.00 93.12 183 LYS A C 1
ATOM 1422 O O . LYS A 1 183 ? 8.370 -5.610 -0.680 1.00 93.12 183 LYS A O 1
ATOM 1427 N N . ASN A 1 184 ? 9.696 -6.287 -2.363 1.00 93.62 184 ASN A N 1
ATOM 1428 C CA . ASN A 1 184 ? 10.774 -5.343 -2.082 1.00 93.62 184 ASN A CA 1
ATOM 1429 C C . ASN A 1 184 ? 10.315 -3.895 -2.292 1.00 93.62 184 ASN A C 1
ATOM 1431 O O . ASN A 1 184 ? 10.676 -3.032 -1.493 1.00 93.62 184 ASN A O 1
ATOM 1435 N N . TYR A 1 185 ? 9.480 -3.644 -3.304 1.00 95.56 185 TYR A N 1
ATOM 1436 C CA . TYR A 1 185 ? 8.880 -2.339 -3.560 1.00 95.56 185 TYR A CA 1
ATOM 1437 C C . TYR A 1 185 ? 8.020 -1.871 -2.380 1.00 95.56 185 TYR A C 1
ATOM 1439 O O . TYR A 1 185 ? 8.316 -0.827 -1.805 1.00 95.56 185 TYR A O 1
ATOM 1447 N N . PHE A 1 186 ? 7.026 -2.654 -1.945 1.00 93.00 186 PHE A N 1
ATOM 1448 C CA . PHE A 1 186 ? 6.142 -2.242 -0.846 1.00 93.00 186 PHE A CA 1
ATOM 1449 C C . PHE A 1 186 ? 6.882 -2.082 0.485 1.00 93.00 186 PHE A C 1
ATOM 1451 O O . PHE A 1 186 ? 6.598 -1.154 1.231 1.00 93.00 186 PHE A O 1
ATOM 1458 N N . GLN A 1 187 ? 7.891 -2.913 0.762 1.00 86.62 187 GLN A N 1
ATOM 1459 C CA . GLN A 1 187 ? 8.737 -2.735 1.950 1.00 86.62 187 GLN A CA 1
ATOM 1460 C C . GLN A 1 187 ? 9.653 -1.504 1.868 1.00 86.62 187 GLN A C 1
ATOM 1462 O O . GLN A 1 187 ? 10.081 -0.967 2.889 1.00 86.62 187 GLN A O 1
ATOM 1467 N N . THR A 1 188 ? 10.034 -1.095 0.659 1.00 90.62 188 THR A N 1
ATOM 1468 C CA . THR A 1 188 ? 10.785 0.146 0.435 1.00 90.62 188 THR A CA 1
ATOM 1469 C C . THR A 1 188 ? 9.871 1.349 0.613 1.00 90.62 188 THR A C 1
ATOM 1471 O O . THR A 1 188 ? 10.267 2.317 1.256 1.00 90.62 188 THR A O 1
ATOM 1474 N N . LEU A 1 189 ? 8.648 1.267 0.086 1.00 90.62 189 LEU A N 1
ATOM 1475 C CA . LEU A 1 189 ? 7.630 2.293 0.249 1.00 90.62 189 LEU A CA 1
ATOM 1476 C C . LEU A 1 189 ? 7.343 2.544 1.730 1.00 90.62 189 LEU A C 1
ATOM 1478 O O . LEU A 1 189 ? 7.526 3.666 2.186 1.00 90.62 189 LEU A O 1
ATOM 1482 N N . ASP A 1 190 ? 7.020 1.481 2.470 1.00 83.81 190 ASP A N 1
ATOM 1483 C CA . ASP A 1 190 ? 6.760 1.500 3.916 1.00 83.81 190 ASP A CA 1
ATOM 1484 C C . ASP A 1 190 ? 7.914 2.125 4.719 1.00 83.81 190 ASP A C 1
ATOM 1486 O O . ASP A 1 190 ? 7.710 2.946 5.612 1.00 83.81 190 ASP A O 1
ATOM 1490 N N . TYR A 1 191 ? 9.161 1.812 4.346 1.00 82.25 191 TYR A N 1
ATOM 1491 C CA . TYR A 1 191 ? 10.324 2.437 4.968 1.00 82.25 191 TYR A CA 1
ATOM 1492 C C . TYR A 1 191 ? 10.314 3.959 4.780 1.00 82.25 191 TYR A C 1
ATOM 1494 O O . TYR A 1 191 ? 10.399 4.694 5.759 1.00 82.25 191 TYR A O 1
ATOM 1502 N N . TYR A 1 192 ? 10.208 4.457 3.548 1.00 84.38 192 TYR A N 1
ATOM 1503 C CA . TYR A 1 192 ? 10.311 5.897 3.294 1.00 84.38 192 TYR A CA 1
ATOM 1504 C C . TYR A 1 192 ? 9.092 6.683 3.776 1.00 84.38 192 TYR A C 1
ATOM 1506 O O . TYR A 1 192 ? 9.249 7.811 4.246 1.00 84.38 192 TYR A O 1
ATOM 1514 N N . THR A 1 193 ? 7.890 6.108 3.723 1.00 80.56 193 THR A N 1
ATOM 1515 C CA . THR A 1 193 ? 6.700 6.748 4.302 1.00 80.56 193 THR A CA 1
ATOM 1516 C C . THR A 1 193 ? 6.820 6.876 5.822 1.00 80.56 193 THR A C 1
ATOM 1518 O O . THR A 1 193 ? 6.413 7.903 6.363 1.00 80.56 193 THR A O 1
ATOM 1521 N N . GLY A 1 194 ? 7.468 5.916 6.496 1.00 73.44 194 GLY A N 1
ATOM 1522 C CA . GLY A 1 194 ? 7.819 6.001 7.919 1.00 73.44 194 GLY A CA 1
ATOM 1523 C C . GLY A 1 194 ? 9.045 6.873 8.246 1.00 73.44 194 GLY A C 1
ATOM 1524 O O . GLY A 1 194 ? 9.227 7.264 9.396 1.00 73.44 194 GLY A O 1
ATOM 1525 N N . HIS A 1 195 ? 9.883 7.214 7.261 1.00 80.62 195 HIS A N 1
ATOM 1526 C CA . HIS A 1 195 ? 11.116 7.999 7.435 1.00 80.62 195 HIS A CA 1
ATOM 1527 C C . HIS A 1 195 ? 11.060 9.290 6.608 1.00 80.62 195 HIS A C 1
ATOM 1529 O O . HIS A 1 195 ? 11.834 9.490 5.668 1.00 80.62 195 HIS A O 1
ATOM 1535 N N . ARG A 1 196 ? 10.128 10.184 6.970 1.00 81.00 196 ARG A N 1
ATOM 1536 C CA . ARG A 1 196 ? 9.777 11.379 6.183 1.00 81.00 196 ARG A CA 1
ATOM 1537 C C . ARG A 1 196 ? 10.973 12.245 5.786 1.00 81.00 196 ARG A C 1
ATOM 1539 O O . ARG A 1 196 ? 11.076 12.618 4.621 1.00 81.00 196 ARG A O 1
ATOM 1546 N N . ASP A 1 197 ? 11.868 12.544 6.723 1.00 83.62 197 ASP A N 1
ATOM 1547 C CA . ASP A 1 197 ? 13.029 13.401 6.456 1.00 83.62 197 ASP A CA 1
ATOM 1548 C C . ASP A 1 197 ? 13.977 12.772 5.430 1.00 83.62 197 ASP A C 1
ATOM 1550 O O . ASP A 1 197 ? 14.443 13.453 4.517 1.00 83.62 197 ASP A O 1
ATOM 1554 N N . GLU A 1 198 ? 14.232 11.464 5.544 1.00 86.81 198 GLU A N 1
ATOM 1555 C CA . GLU A 1 198 ? 15.050 10.726 4.576 1.00 86.81 198 GLU A CA 1
ATOM 1556 C C . GLU A 1 198 ? 14.360 10.680 3.212 1.00 86.81 198 GLU A C 1
ATOM 1558 O O . GLU A 1 198 ? 15.008 10.871 2.185 1.00 86.81 198 GLU A O 1
ATOM 1563 N N . PHE A 1 199 ? 13.040 10.493 3.193 1.00 86.75 199 PHE A N 1
ATOM 1564 C CA . PHE A 1 199 ? 12.264 10.466 1.961 1.00 86.75 199 PHE A CA 1
ATOM 1565 C C . PHE A 1 199 ? 12.305 11.809 1.219 1.00 86.75 199 PHE A C 1
ATOM 1567 O O . PHE A 1 199 ? 12.596 11.848 0.022 1.00 86.75 199 PHE A O 1
ATOM 1574 N N . VAL A 1 200 ? 12.079 12.921 1.923 1.00 89.00 200 VAL A N 1
ATOM 1575 C CA . VAL A 1 200 ? 12.154 14.268 1.336 1.00 89.00 200 VAL A CA 1
ATOM 1576 C C . VAL A 1 200 ? 13.566 14.553 0.834 1.00 89.00 200 VAL A C 1
ATOM 1578 O O . VAL A 1 200 ? 13.726 15.002 -0.300 1.00 89.00 200 VAL A O 1
ATOM 1581 N N . GLN A 1 201 ? 14.595 14.259 1.634 1.00 89.19 201 GLN A N 1
ATOM 1582 C CA . GLN A 1 201 ? 15.990 14.457 1.228 1.00 89.19 201 GLN A CA 1
ATOM 1583 C C . GLN A 1 201 ? 16.340 13.655 -0.024 1.00 89.19 201 GLN A C 1
ATOM 1585 O O . GLN A 1 201 ? 17.001 14.181 -0.919 1.00 89.19 201 GLN A O 1
ATOM 1590 N N . ALA A 1 202 ? 15.881 12.410 -0.105 1.00 87.94 202 ALA A N 1
ATOM 1591 C CA . ALA A 1 202 ? 16.161 11.561 -1.245 1.00 87.94 202 ALA A CA 1
ATOM 1592 C C . ALA A 1 202 ? 15.478 12.058 -2.528 1.00 87.94 202 ALA A C 1
ATOM 1594 O O . ALA A 1 202 ? 16.115 12.099 -3.578 1.00 87.94 202 ALA A O 1
ATOM 1595 N N . LEU A 1 203 ? 14.225 12.519 -2.445 1.00 88.31 203 LEU A N 1
ATOM 1596 C CA . LEU A 1 203 ? 13.542 13.116 -3.596 1.00 88.31 203 LEU A CA 1
ATOM 1597 C C . LEU A 1 203 ? 14.179 14.437 -4.036 1.00 88.31 203 LEU A C 1
ATOM 1599 O O . LEU A 1 203 ? 14.321 14.655 -5.235 1.00 88.31 203 LEU A O 1
ATOM 1603 N N . VAL A 1 204 ? 14.609 15.292 -3.102 1.00 89.44 204 VAL A N 1
ATOM 1604 C CA . VAL A 1 204 ? 15.354 16.527 -3.425 1.00 89.44 204 VAL A CA 1
ATOM 1605 C C . VAL A 1 204 ? 16.635 16.206 -4.199 1.00 89.44 204 VAL A C 1
ATOM 1607 O O . VAL A 1 204 ? 16.963 16.896 -5.160 1.00 89.44 204 VAL A O 1
ATOM 1610 N N . GLN A 1 205 ? 17.352 15.151 -3.801 1.00 86.88 205 GLN A N 1
ATOM 1611 C CA . GLN A 1 205 ? 18.580 14.724 -4.477 1.00 86.88 205 GLN A CA 1
ATOM 1612 C C . GLN A 1 205 ? 18.319 14.158 -5.876 1.00 86.88 205 GLN A C 1
ATOM 1614 O O . GLN A 1 205 ? 19.083 14.452 -6.788 1.00 86.88 205 GLN A O 1
ATOM 1619 N N . GLU A 1 206 ? 17.264 13.360 -6.046 1.00 84.06 206 GLU A N 1
ATOM 1620 C CA . GLU A 1 206 ? 16.966 12.698 -7.321 1.00 84.06 206 GLU A CA 1
ATOM 1621 C C . GLU A 1 206 ? 16.372 13.649 -8.365 1.00 84.06 206 GLU A C 1
ATOM 1623 O O . GLU A 1 206 ? 16.667 13.538 -9.550 1.00 84.06 206 GLU A O 1
ATOM 1628 N N . THR A 1 207 ? 15.497 14.557 -7.934 1.00 82.31 207 THR A N 1
ATOM 1629 C CA . THR A 1 207 ? 14.666 15.366 -8.843 1.00 82.31 207 THR A CA 1
ATOM 1630 C C . THR A 1 207 ? 15.210 16.770 -9.077 1.00 82.31 207 THR A C 1
ATOM 1632 O O . THR A 1 207 ? 14.622 17.527 -9.845 1.00 82.31 207 THR A O 1
ATOM 1635 N N . GLU A 1 208 ? 16.274 17.149 -8.360 1.00 81.75 208 GLU A N 1
ATOM 1636 C CA . GLU A 1 208 ? 16.808 18.518 -8.281 1.00 81.75 208 GLU A CA 1
ATOM 1637 C C . GLU A 1 208 ? 15.770 19.577 -7.837 1.00 81.75 208 GLU A C 1
ATOM 1639 O O . GLU A 1 208 ? 16.036 20.780 -7.872 1.00 81.75 208 GLU A O 1
ATOM 1644 N N . MET A 1 209 ? 14.588 19.145 -7.380 1.00 85.94 209 MET A N 1
ATOM 1645 C CA . MET A 1 209 ? 13.530 20.008 -6.866 1.00 85.94 209 MET A CA 1
ATOM 1646 C C . MET A 1 209 ? 13.933 20.602 -5.515 1.00 85.94 209 MET A C 1
ATOM 1648 O O . MET A 1 209 ? 14.596 19.970 -4.690 1.00 85.94 209 MET A O 1
ATOM 1652 N N . THR A 1 210 ? 13.459 21.812 -5.227 1.00 90.25 210 THR A N 1
ATOM 1653 C CA . THR A 1 210 ? 13.593 22.389 -3.887 1.00 90.25 210 THR A CA 1
ATOM 1654 C C . THR A 1 210 ? 12.792 21.574 -2.861 1.00 90.25 210 THR A C 1
ATOM 1656 O O . THR A 1 210 ? 11.758 20.994 -3.206 1.00 90.25 210 THR A O 1
ATOM 1659 N N . PRO A 1 211 ? 13.171 21.588 -1.567 1.00 89.12 211 PRO A N 1
ATOM 1660 C CA . PRO A 1 211 ? 12.384 20.930 -0.522 1.00 89.12 211 PRO A CA 1
ATOM 1661 C C . PRO A 1 211 ? 10.904 21.339 -0.534 1.00 89.12 211 PRO A C 1
ATOM 1663 O O . PRO A 1 211 ? 10.026 20.508 -0.337 1.00 89.12 211 PRO A O 1
ATOM 1666 N N . GLN A 1 212 ? 10.605 22.607 -0.837 1.00 88.81 212 GLN A N 1
ATOM 1667 C CA . GLN A 1 212 ? 9.229 23.097 -0.915 1.00 88.81 212 GLN A CA 1
ATOM 1668 C C . GLN A 1 212 ? 8.453 22.507 -2.104 1.00 88.81 212 GLN A C 1
ATOM 1670 O O . GLN A 1 212 ? 7.253 22.258 -1.994 1.00 88.81 212 GLN A O 1
ATOM 1675 N N . GLU A 1 213 ? 9.100 22.308 -3.250 1.00 88.38 213 GLU A N 1
ATOM 1676 C CA . GLU A 1 213 ? 8.478 21.678 -4.418 1.00 88.38 213 GLU A CA 1
ATOM 1677 C C . GLU A 1 213 ? 8.240 20.187 -4.178 1.00 88.38 213 GLU A C 1
ATOM 1679 O O . GLU A 1 213 ? 7.167 19.686 -4.514 1.00 88.38 213 GLU A O 1
ATOM 1684 N N . VAL A 1 214 ? 9.190 19.501 -3.535 1.00 89.06 214 VAL A N 1
ATOM 1685 C CA . VAL A 1 214 ? 9.039 18.101 -3.114 1.00 89.06 214 VAL A CA 1
ATOM 1686 C C . VAL A 1 214 ? 7.866 17.951 -2.146 1.00 89.06 214 VAL A C 1
ATOM 1688 O O . VAL A 1 214 ? 7.011 17.090 -2.343 1.00 89.06 214 VAL A O 1
ATOM 1691 N N . GLU A 1 215 ? 7.754 18.831 -1.151 1.00 87.94 215 GLU A N 1
ATOM 1692 C CA . GLU A 1 215 ? 6.614 18.843 -0.229 1.00 87.94 215 GLU A CA 1
ATOM 1693 C C . GLU A 1 215 ? 5.280 19.061 -0.957 1.00 87.94 215 GLU A C 1
ATOM 1695 O O . GLU A 1 215 ? 4.309 18.348 -0.705 1.00 87.94 215 GLU A O 1
ATOM 1700 N N . LYS A 1 216 ? 5.227 19.983 -1.927 1.00 87.06 216 LYS A N 1
ATOM 1701 C CA . LYS A 1 216 ? 4.029 20.197 -2.758 1.00 87.06 216 LYS A CA 1
ATOM 1702 C C . LYS A 1 216 ? 3.669 18.973 -3.599 1.00 87.06 216 LYS A C 1
ATOM 1704 O O . LYS A 1 216 ? 2.485 18.672 -3.739 1.00 87.06 216 LYS A O 1
ATOM 1709 N N . PHE A 1 217 ? 4.658 18.289 -4.171 1.00 85.12 217 PHE A N 1
ATOM 1710 C CA . PHE A 1 217 ? 4.443 17.049 -4.915 1.00 85.12 217 PHE A CA 1
ATOM 1711 C C . PHE A 1 217 ? 3.876 15.960 -3.997 1.00 85.12 217 PHE A C 1
ATOM 1713 O O . PHE A 1 217 ? 2.835 15.373 -4.292 1.00 85.12 217 PHE A O 1
ATOM 1720 N N . LEU A 1 218 ? 4.496 15.757 -2.835 1.00 86.12 218 LEU A N 1
ATOM 1721 C CA . LEU A 1 218 ? 4.081 14.753 -1.855 1.00 86.12 218 LEU A CA 1
ATOM 1722 C C . LEU A 1 218 ? 2.693 15.043 -1.272 1.00 86.12 218 LEU A C 1
ATOM 1724 O O . LEU A 1 218 ? 1.915 14.117 -1.075 1.00 86.12 218 LEU A O 1
ATOM 1728 N N . ALA A 1 219 ? 2.338 16.313 -1.070 1.00 83.94 219 ALA A N 1
ATOM 1729 C CA . ALA A 1 219 ? 1.007 16.718 -0.617 1.00 83.94 219 ALA A CA 1
ATOM 1730 C C . ALA A 1 219 ? -0.111 16.420 -1.634 1.00 83.94 219 ALA A C 1
ATOM 1732 O O . ALA A 1 219 ? -1.283 16.403 -1.268 1.00 83.94 219 ALA A O 1
ATOM 1733 N N . ARG A 1 220 ? 0.236 16.199 -2.908 1.00 83.19 220 ARG A N 1
ATOM 1734 C CA . ARG A 1 220 ? -0.703 15.932 -4.011 1.00 83.19 220 ARG A CA 1
ATOM 1735 C C . ARG A 1 220 ? -0.640 14.493 -4.516 1.00 83.19 220 ARG A C 1
ATOM 1737 O O . ARG A 1 220 ? -1.305 14.184 -5.501 1.00 83.19 220 ARG A O 1
ATOM 1744 N N . THR A 1 221 ? 0.145 13.643 -3.862 1.00 86.38 221 THR A N 1
ATOM 1745 C CA . THR A 1 221 ? 0.391 12.260 -4.271 1.00 86.38 221 THR A CA 1
ATOM 1746 C C . THR A 1 221 ? -0.096 11.309 -3.187 1.00 86.38 221 THR A C 1
ATOM 1748 O O . THR A 1 221 ? 0.199 11.517 -2.005 1.00 86.38 221 THR A O 1
ATOM 1751 N N . ASP A 1 222 ? -0.811 10.266 -3.600 1.00 85.81 222 ASP A N 1
ATOM 1752 C CA . ASP A 1 222 ? -1.097 9.112 -2.750 1.00 85.81 222 ASP A CA 1
ATOM 1753 C C . ASP A 1 222 ? -0.129 7.979 -3.086 1.00 85.81 222 ASP A C 1
ATOM 1755 O O . ASP A 1 222 ? 0.052 7.604 -4.250 1.00 85.81 222 ASP A O 1
ATOM 1759 N N . TRP A 1 223 ? 0.502 7.460 -2.037 1.00 87.88 223 TRP A N 1
ATOM 1760 C CA . TRP A 1 223 ? 1.446 6.352 -2.072 1.00 87.88 223 TRP A CA 1
ATOM 1761 C C . TRP A 1 223 ? 0.755 5.126 -1.505 1.00 87.88 223 TRP A C 1
ATOM 1763 O O . TRP A 1 223 ? 0.702 4.959 -0.294 1.00 87.88 223 TRP A O 1
ATOM 1773 N N . TYR A 1 224 ? 0.203 4.300 -2.384 1.00 86.94 224 TYR A N 1
ATOM 1774 C CA . TYR A 1 224 ? -0.620 3.172 -1.967 1.00 86.94 224 TYR A CA 1
ATOM 1775 C C . TYR A 1 224 ? 0.255 2.027 -1.448 1.00 86.94 224 TYR A C 1
ATOM 1777 O O . TYR A 1 224 ? 0.932 1.362 -2.245 1.00 86.94 224 TYR A O 1
ATOM 1785 N N . ASP A 1 225 ? 0.217 1.771 -0.137 1.00 87.00 225 ASP A N 1
ATOM 1786 C CA . ASP A 1 225 ? 0.891 0.623 0.482 1.00 87.00 225 ASP A CA 1
ATOM 1787 C C . ASP A 1 225 ? 0.348 -0.719 -0.055 1.00 87.00 225 ASP A C 1
ATOM 1789 O O . ASP A 1 225 ? -0.585 -0.745 -0.858 1.00 87.00 225 ASP A O 1
ATOM 1793 N N . LEU A 1 226 ? 0.910 -1.869 0.350 1.00 88.44 226 LEU A N 1
ATOM 1794 C CA . LEU A 1 226 ? 0.450 -3.173 -0.160 1.00 88.44 226 LEU A CA 1
ATOM 1795 C C . LEU A 1 226 ? -1.064 -3.377 0.031 1.00 88.44 226 LEU A C 1
ATOM 1797 O O . LEU A 1 226 ? -1.719 -3.977 -0.828 1.00 88.44 226 LEU A O 1
ATOM 1801 N N . ARG A 1 227 ? -1.625 -2.906 1.146 1.00 82.12 227 ARG A N 1
ATOM 1802 C CA . ARG A 1 227 ? -3.032 -3.095 1.507 1.00 82.12 227 ARG A CA 1
ATOM 1803 C C . ARG A 1 227 ? -3.922 -2.129 0.746 1.00 82.12 227 ARG A C 1
ATOM 1805 O O . ARG A 1 227 ? -4.912 -2.585 0.183 1.00 82.12 227 ARG A O 1
ATOM 1812 N N . GLU A 1 228 ? -3.546 -0.860 0.654 1.00 83.38 228 GLU A N 1
ATOM 1813 C CA . GLU A 1 228 ? -4.248 0.155 -0.136 1.00 83.38 228 GLU A CA 1
ATOM 1814 C C . GLU A 1 228 ? -4.210 -0.190 -1.634 1.00 83.38 228 GLU A C 1
ATOM 1816 O O . GLU A 1 228 ? -5.245 -0.148 -2.300 1.00 83.38 228 GLU A O 1
ATOM 1821 N N . ASN A 1 229 ? -3.061 -0.642 -2.162 1.00 91.31 229 ASN A N 1
ATOM 1822 C CA . ASN A 1 229 ? -2.968 -1.173 -3.526 1.00 91.31 229 ASN A CA 1
ATOM 1823 C C . ASN A 1 229 ? -3.978 -2.305 -3.699 1.00 91.31 229 ASN A C 1
ATOM 1825 O O . ASN A 1 229 ? -4.842 -2.264 -4.569 1.00 91.31 229 ASN A O 1
ATOM 1829 N N . SER A 1 230 ? -3.887 -3.318 -2.841 1.00 89.06 230 SER A N 1
ATOM 1830 C CA . SER A 1 230 ? -4.704 -4.515 -2.976 1.00 89.06 230 SER A CA 1
ATOM 1831 C C . SER A 1 230 ? -6.191 -4.204 -2.882 1.00 89.06 230 SER A C 1
ATOM 1833 O O . SER A 1 230 ? -6.934 -4.560 -3.792 1.00 89.06 230 SER A O 1
ATOM 1835 N N . TYR A 1 231 ? -6.620 -3.529 -1.819 1.00 82.69 231 TYR A N 1
ATOM 1836 C CA . TYR A 1 231 ? -8.026 -3.286 -1.543 1.00 82.69 231 TYR A CA 1
ATOM 1837 C C . TYR A 1 231 ? -8.590 -2.163 -2.408 1.00 82.69 231 TYR A C 1
ATOM 1839 O O . TYR A 1 231 ? -9.528 -2.408 -3.157 1.00 82.69 231 TYR A O 1
ATOM 1847 N N . GLU A 1 232 ? -8.025 -0.954 -2.351 1.00 82.38 232 GLU A N 1
ATOM 1848 C CA . GLU A 1 232 ? -8.641 0.211 -2.991 1.00 82.38 232 GLU A CA 1
ATOM 1849 C C . GLU A 1 232 ? -8.529 0.172 -4.509 1.00 82.38 232 GLU A C 1
ATOM 1851 O O . GLU A 1 232 ? -9.480 0.509 -5.222 1.00 82.38 232 GLU A O 1
ATOM 1856 N N . LEU A 1 233 ? -7.353 -0.206 -5.013 1.00 87.00 233 LEU A N 1
ATOM 1857 C CA . LEU A 1 233 ? -7.082 -0.153 -6.442 1.00 87.00 233 LEU A CA 1
ATOM 1858 C C . LEU A 1 233 ? -7.488 -1.445 -7.136 1.00 87.00 233 LEU A C 1
ATOM 1860 O O . LEU A 1 233 ? -8.124 -1.366 -8.182 1.00 87.00 233 LEU A O 1
ATOM 1864 N N . PHE A 1 234 ? -7.162 -2.609 -6.569 1.00 90.19 234 PHE A N 1
ATOM 1865 C CA . PHE A 1 234 ? -7.334 -3.903 -7.240 1.00 90.19 234 PHE A CA 1
ATOM 1866 C C . PHE A 1 234 ? -8.533 -4.728 -6.745 1.00 90.19 234 PHE A C 1
ATOM 1868 O O . PHE A 1 234 ? -8.808 -5.779 -7.335 1.00 90.19 234 PHE A O 1
ATOM 1875 N N . GLY A 1 235 ? -9.262 -4.285 -5.714 1.00 85.06 235 GLY A N 1
ATOM 1876 C CA . GLY A 1 235 ? -10.394 -5.028 -5.151 1.00 85.06 235 GLY A CA 1
ATOM 1877 C C . GLY A 1 235 ? -9.993 -6.418 -4.645 1.00 85.06 235 GLY A C 1
ATOM 1878 O O . GLY A 1 235 ? -10.639 -7.418 -4.964 1.00 85.06 235 GLY A O 1
ATOM 1879 N N . VAL A 1 236 ? -8.863 -6.499 -3.944 1.00 83.06 236 VAL A N 1
ATOM 1880 C CA . VAL A 1 236 ? -8.324 -7.704 -3.313 1.00 83.06 236 VAL A CA 1
ATOM 1881 C C . VAL 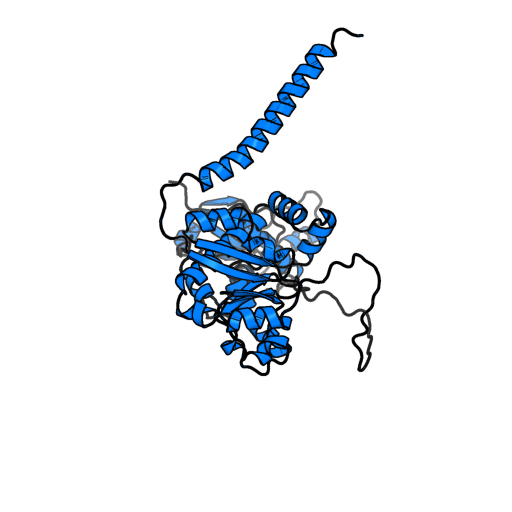A 1 236 ? -8.329 -7.520 -1.802 1.00 83.06 236 VAL A C 1
ATOM 1883 O O . VAL A 1 236 ? -7.550 -6.749 -1.249 1.00 83.06 236 VAL A O 1
ATOM 1886 N N . SER A 1 237 ? -9.164 -8.308 -1.130 1.00 73.94 237 SER A N 1
ATOM 1887 C CA . SER A 1 237 ? -9.228 -8.404 0.328 1.00 73.94 237 SER A CA 1
ATOM 1888 C C . SER A 1 237 ? -8.952 -9.829 0.811 1.00 73.94 237 SER A C 1
ATOM 1890 O O . SER A 1 237 ? -9.234 -10.805 0.109 1.00 73.94 237 SER A O 1
ATOM 1892 N N . ARG A 1 238 ? -8.462 -9.960 2.052 1.00 67.75 238 ARG A N 1
ATOM 1893 C CA . ARG A 1 238 ? -8.451 -11.244 2.778 1.00 67.75 238 ARG A CA 1
ATOM 1894 C C . ARG A 1 238 ? -9.863 -11.702 3.163 1.00 67.75 238 ARG A C 1
ATOM 1896 O O . ARG A 1 238 ? -10.084 -12.899 3.313 1.00 67.75 238 ARG A O 1
ATOM 1903 N N . ASN A 1 239 ? -10.805 -10.768 3.318 1.00 66.31 239 ASN A N 1
ATOM 1904 C CA . ASN A 1 239 ? -12.196 -11.047 3.666 1.00 66.31 239 ASN A CA 1
ATOM 1905 C C . ASN A 1 239 ? -13.140 -10.476 2.587 1.00 66.31 239 ASN A C 1
ATOM 1907 O O . ASN A 1 239 ? -13.444 -9.284 2.607 1.00 66.31 239 ASN A O 1
ATOM 1911 N N . PRO A 1 240 ? -13.586 -11.293 1.617 1.00 56.94 240 PRO A N 1
ATOM 1912 C CA . PRO A 1 240 ? -14.290 -10.813 0.429 1.00 56.94 240 PRO A CA 1
ATOM 1913 C C . PRO A 1 240 ? -15.763 -10.426 0.652 1.00 56.94 240 PRO A C 1
ATOM 1915 O O . PRO A 1 240 ? -16.435 -10.083 -0.317 1.00 56.94 240 PRO A O 1
ATOM 1918 N N . ALA A 1 241 ? -16.276 -10.497 1.887 1.00 50.47 241 ALA A N 1
ATOM 1919 C CA . ALA A 1 241 ? -17.689 -10.267 2.206 1.00 50.47 241 ALA A CA 1
ATOM 1920 C C . ALA A 1 241 ? -18.146 -8.795 2.112 1.00 50.47 241 ALA A C 1
ATOM 1922 O O . ALA A 1 241 ? -19.346 -8.531 2.127 1.00 50.47 241 ALA A O 1
ATOM 1923 N N . GLU A 1 242 ? -17.224 -7.839 2.005 1.00 50.84 242 GLU A N 1
ATOM 1924 C CA . GLU A 1 242 ? -17.536 -6.414 1.857 1.00 50.84 242 GLU A CA 1
ATOM 1925 C C . GLU A 1 242 ? -17.507 -6.015 0.378 1.00 50.84 242 GLU A C 1
ATOM 1927 O O . GLU A 1 242 ? -16.693 -6.530 -0.383 1.00 50.84 242 GLU A O 1
ATOM 1932 N N . GLY A 1 243 ? -18.390 -5.109 -0.054 1.00 53.69 243 GLY A N 1
ATOM 1933 C CA . GLY A 1 243 ? -18.322 -4.537 -1.401 1.00 53.69 243 GLY A CA 1
ATOM 1934 C C . GLY A 1 243 ? -16.952 -3.896 -1.616 1.00 53.69 243 GLY A C 1
ATOM 1935 O O . GLY A 1 243 ? -16.599 -2.959 -0.909 1.00 53.69 243 GLY A O 1
ATOM 1936 N N . GLN A 1 244 ? -16.163 -4.437 -2.544 1.00 64.69 244 GLN A N 1
ATOM 1937 C CA . GLN A 1 244 ? -14.758 -4.056 -2.686 1.00 64.69 244 GLN A CA 1
ATOM 1938 C C . GLN A 1 244 ? -14.652 -2.912 -3.697 1.00 64.69 244 GLN A C 1
ATOM 1940 O O . GLN A 1 244 ? -15.052 -3.101 -4.853 1.00 64.69 244 GLN A O 1
ATOM 1945 N N . PRO A 1 245 ? -14.136 -1.732 -3.308 1.00 65.12 245 PRO A N 1
ATOM 1946 C CA . PRO A 1 245 ? -13.766 -0.726 -4.286 1.00 65.12 245 PRO A CA 1
ATOM 1947 C C . PRO A 1 245 ? -12.724 -1.325 -5.235 1.00 65.12 245 PRO A C 1
ATOM 1949 O O . PRO A 1 245 ? -11.866 -2.107 -4.844 1.00 65.12 245 PRO A O 1
ATOM 1952 N N . ASN A 1 246 ? -12.827 -0.997 -6.516 1.00 79.50 246 ASN A N 1
ATOM 1953 C CA . ASN A 1 246 ? -11.822 -1.363 -7.504 1.00 79.50 246 ASN A CA 1
ATOM 1954 C C . ASN A 1 246 ? -11.551 -0.124 -8.351 1.00 79.50 246 ASN A C 1
ATOM 1956 O O . ASN A 1 246 ? -12.050 0.005 -9.473 1.00 79.50 246 ASN A O 1
ATOM 1960 N N . LYS A 1 247 ? -10.834 0.838 -7.746 1.00 82.62 247 LYS A N 1
ATOM 1961 C CA . LYS A 1 247 ? -10.556 2.151 -8.344 1.00 82.62 247 LYS A CA 1
ATOM 1962 C C . LYS A 1 247 ? -9.820 2.006 -9.677 1.00 82.62 247 LYS A C 1
ATOM 1964 O O . LYS A 1 247 ? -10.039 2.813 -10.582 1.00 82.62 247 LYS A O 1
ATOM 1969 N N . LEU A 1 248 ? -8.984 0.975 -9.840 1.00 83.56 248 LEU A N 1
ATOM 1970 C CA . LEU A 1 248 ? -8.306 0.723 -11.108 1.00 83.56 248 LEU A CA 1
ATOM 1971 C C . LEU A 1 248 ? -9.308 0.290 -12.180 1.00 83.56 248 LEU A C 1
ATOM 1973 O O . LEU A 1 248 ? -9.358 0.923 -13.229 1.00 83.56 248 LEU A O 1
ATOM 1977 N N . VAL A 1 249 ? -10.156 -0.713 -11.923 1.00 82.00 249 VAL A N 1
ATOM 1978 C CA . VAL A 1 249 ? -11.191 -1.128 -12.888 1.00 82.00 249 VAL A CA 1
ATOM 1979 C C . VAL A 1 249 ? -12.132 0.029 -13.207 1.00 82.00 249 VAL A C 1
ATOM 1981 O O . VAL A 1 249 ? -12.401 0.265 -14.383 1.00 82.00 249 VAL A O 1
ATOM 1984 N N . SER A 1 250 ? -12.581 0.803 -12.213 1.00 80.94 250 SER A N 1
ATOM 1985 C CA . SER A 1 250 ? -13.425 1.972 -12.485 1.00 80.94 250 SER A CA 1
ATOM 1986 C C . SER A 1 250 ? -12.707 3.003 -13.355 1.00 80.94 250 SER A C 1
ATOM 1988 O O . SER A 1 250 ? -13.321 3.541 -14.271 1.00 80.94 250 SER A O 1
ATOM 1990 N N . THR A 1 251 ? -11.409 3.235 -13.131 1.00 81.56 251 THR A N 1
ATOM 1991 C CA . THR A 1 251 ? -10.590 4.128 -13.968 1.00 81.56 251 THR A CA 1
ATOM 1992 C C . THR A 1 251 ? -10.487 3.602 -15.402 1.00 81.56 251 THR A C 1
ATOM 1994 O O . THR A 1 251 ? -10.712 4.354 -16.348 1.00 81.56 251 THR A O 1
ATOM 1997 N N . LEU A 1 252 ? -10.216 2.305 -15.584 1.00 83.06 252 LEU A N 1
ATOM 1998 C CA . LEU A 1 252 ? -10.121 1.672 -16.905 1.00 83.06 252 LEU A CA 1
ATOM 1999 C C . LEU A 1 252 ? -11.457 1.737 -17.672 1.00 83.06 252 LEU A C 1
ATOM 2001 O O . LEU A 1 252 ? -11.463 1.989 -18.878 1.00 83.06 252 LEU A O 1
ATOM 2005 N N . VAL A 1 253 ? -12.587 1.555 -16.977 1.00 82.12 253 VAL A N 1
ATOM 2006 C CA . VAL A 1 253 ? -13.938 1.655 -17.557 1.00 82.12 253 VAL A CA 1
ATOM 2007 C C . VAL A 1 253 ? -14.289 3.102 -17.909 1.00 82.12 253 VAL A C 1
ATOM 2009 O O . VAL A 1 253 ? -14.715 3.365 -19.030 1.00 82.12 253 VAL A O 1
ATOM 2012 N N . GLN A 1 254 ? -14.085 4.054 -16.992 1.00 81.62 254 GLN A N 1
ATOM 2013 C CA . GLN A 1 254 ? -14.394 5.476 -17.216 1.00 81.62 254 GLN A CA 1
ATOM 2014 C C . GLN A 1 254 ? -13.601 6.073 -18.379 1.00 81.62 254 GLN A C 1
ATOM 2016 O O . GLN A 1 254 ? -14.099 6.936 -19.100 1.00 81.62 254 GLN A O 1
ATOM 2021 N N . ARG A 1 255 ? -12.368 5.605 -18.586 1.00 79.44 255 ARG A N 1
ATOM 2022 C CA . ARG A 1 255 ? -11.515 6.024 -19.702 1.00 79.44 255 ARG A CA 1
ATOM 2023 C C . ARG A 1 255 ? -11.841 5.298 -21.018 1.00 79.44 255 ARG A C 1
ATOM 2025 O O . ARG A 1 255 ? -11.060 5.399 -21.959 1.00 79.44 255 ARG A O 1
ATOM 2032 N N . ASN A 1 256 ? -12.993 4.618 -21.106 1.00 64.50 256 ASN A N 1
ATOM 2033 C CA . ASN A 1 256 ? -13.497 3.918 -22.292 1.00 64.50 256 ASN A CA 1
ATOM 2034 C C . ASN A 1 256 ? -12.468 2.957 -22.913 1.00 64.50 256 ASN A C 1
ATOM 2036 O O . ASN A 1 256 ? -12.247 2.968 -24.126 1.00 64.50 256 ASN A O 1
ATOM 2040 N N . SER A 1 257 ? -11.838 2.109 -22.090 1.00 65.44 257 SER A N 1
ATOM 2041 C CA . SER A 1 257 ? -11.041 0.996 -22.612 1.00 65.44 257 SER A CA 1
ATOM 2042 C C . SER A 1 257 ? -11.904 0.130 -23.537 1.00 65.44 257 SER A C 1
ATOM 2044 O O . SER A 1 257 ? -12.945 -0.385 -23.131 1.00 65.44 257 SER A O 1
ATOM 2046 N N . SER A 1 258 ? -11.467 -0.057 -24.784 1.00 76.94 258 SER A N 1
ATOM 2047 C CA . SER A 1 258 ? -12.091 -0.988 -25.738 1.00 76.94 258 SER A CA 1
ATOM 2048 C C . SER A 1 258 ? -11.840 -2.458 -25.377 1.00 76.94 258 SER A C 1
ATOM 2050 O O . SER A 1 258 ? -12.417 -3.360 -25.985 1.00 76.94 258 SER A O 1
ATOM 2052 N N . VAL A 1 259 ? -10.989 -2.701 -24.377 1.00 84.31 259 VAL A N 1
ATOM 2053 C CA . VAL A 1 259 ? -10.619 -4.017 -23.861 1.00 84.31 259 VAL A CA 1
ATOM 2054 C C . VAL A 1 259 ? -11.190 -4.212 -22.465 1.00 84.31 259 VAL A C 1
ATOM 2056 O O . VAL A 1 259 ? -11.170 -3.294 -21.643 1.00 84.31 259 VAL A O 1
ATOM 2059 N N . ASP A 1 260 ? -11.655 -5.433 -22.200 1.00 86.19 260 ASP A N 1
ATOM 2060 C CA . ASP A 1 260 ? -12.049 -5.890 -20.868 1.00 86.19 260 ASP A CA 1
ATOM 2061 C C . ASP A 1 260 ? -10.948 -5.556 -19.833 1.00 86.19 260 ASP A C 1
ATOM 2063 O O . ASP A 1 260 ? -9.835 -6.086 -19.944 1.00 86.19 260 ASP A O 1
ATOM 2067 N N . PRO A 1 261 ? -11.231 -4.705 -18.824 1.00 86.88 261 PRO A N 1
ATOM 2068 C CA . PRO A 1 261 ? -10.272 -4.315 -17.791 1.00 86.88 261 PRO A CA 1
ATOM 2069 C C . PRO A 1 261 ? -9.577 -5.499 -17.111 1.00 86.88 261 PRO A C 1
ATOM 2071 O O . PRO A 1 261 ? -8.391 -5.417 -16.787 1.00 86.88 261 PRO A O 1
ATOM 2074 N N . TYR A 1 262 ? -10.271 -6.627 -16.945 1.00 88.06 262 TYR A N 1
ATOM 2075 C CA . TYR A 1 262 ? -9.705 -7.815 -16.307 1.00 88.06 262 TYR A CA 1
ATOM 2076 C C . TYR A 1 262 ? -8.652 -8.519 -17.173 1.00 88.06 262 TYR A C 1
ATOM 2078 O O . TYR A 1 262 ? -7.828 -9.259 -16.643 1.00 88.06 262 TYR A O 1
ATOM 2086 N N . ARG A 1 263 ? -8.595 -8.252 -18.487 1.00 91.62 263 ARG A N 1
ATOM 2087 C CA . ARG A 1 263 ? -7.489 -8.712 -19.351 1.00 91.62 263 ARG A CA 1
ATOM 2088 C C . ARG A 1 263 ? -6.205 -7.914 -19.142 1.00 91.62 263 ARG A C 1
ATOM 2090 O O . ARG A 1 263 ? -5.131 -8.393 -19.522 1.00 91.62 263 ARG A O 1
ATOM 2097 N N . LEU A 1 264 ? -6.314 -6.708 -18.589 1.00 94.06 264 LEU A N 1
ATOM 2098 C CA . LEU A 1 264 ? -5.197 -5.790 -18.374 1.00 94.06 264 LEU A CA 1
ATOM 2099 C C . LEU A 1 264 ? -4.611 -5.898 -16.967 1.00 94.06 264 LEU A C 1
ATOM 2101 O O . LEU A 1 264 ? -3.538 -5.356 -16.741 1.00 94.06 264 LEU A O 1
ATOM 2105 N N . ILE A 1 265 ? -5.277 -6.581 -16.035 1.00 94.81 265 ILE A N 1
ATOM 2106 C CA . ILE A 1 265 ? -4.909 -6.627 -14.617 1.00 94.81 265 ILE A CA 1
ATOM 2107 C C . ILE A 1 265 ? -4.507 -8.046 -14.211 1.00 94.81 265 ILE A C 1
ATOM 2109 O O . ILE A 1 265 ? -5.182 -9.015 -14.548 1.00 94.81 265 ILE A O 1
ATOM 2113 N N . ASN A 1 266 ? -3.452 -8.168 -13.405 1.00 95.75 266 ASN A N 1
ATOM 2114 C CA . ASN A 1 266 ? -3.140 -9.393 -12.676 1.00 95.75 266 ASN A CA 1
ATOM 2115 C C . ASN A 1 266 ? -2.934 -9.103 -11.182 1.00 95.75 266 ASN A C 1
ATOM 2117 O O . ASN A 1 266 ? -1.837 -8.774 -10.737 1.00 95.75 266 ASN A O 1
ATOM 2121 N N . SER A 1 267 ? -4.002 -9.279 -10.401 1.00 93.62 267 SER A N 1
ATOM 2122 C CA . SER A 1 267 ? -4.014 -9.027 -8.957 1.00 93.62 267 SER A CA 1
ATOM 2123 C C . SER A 1 267 ? -3.588 -10.229 -8.101 1.00 93.62 267 SER A C 1
ATOM 2125 O O . SER A 1 267 ? -3.580 -10.148 -6.870 1.00 93.62 267 SER A O 1
ATOM 2127 N N . ASN A 1 268 ? -3.208 -11.356 -8.719 1.00 93.69 268 ASN A N 1
ATOM 2128 C CA . ASN A 1 268 ? -2.826 -12.562 -7.980 1.00 93.69 268 ASN A CA 1
ATOM 2129 C C . ASN A 1 268 ? -1.551 -12.352 -7.160 1.00 93.69 268 ASN A C 1
ATOM 2131 O O . ASN A 1 268 ? -1.485 -12.824 -6.028 1.00 93.69 268 ASN A O 1
ATOM 2135 N N . PHE A 1 269 ? -0.582 -11.589 -7.674 1.00 95.62 269 PHE A N 1
ATOM 2136 C CA . PHE A 1 269 ? 0.635 -11.274 -6.925 1.00 95.62 269 PHE A CA 1
ATOM 2137 C C . PHE A 1 269 ? 0.334 -10.498 -5.641 1.00 95.62 269 PHE A C 1
ATOM 2139 O O . PHE A 1 269 ? 0.852 -10.847 -4.584 1.00 95.62 269 PHE A O 1
ATOM 2146 N N . LEU A 1 270 ? -0.551 -9.498 -5.714 1.00 93.25 270 LEU A N 1
ATOM 2147 C CA . LEU A 1 270 ? -0.995 -8.734 -4.547 1.00 93.25 270 LEU A CA 1
ATOM 2148 C C . LEU A 1 270 ? -1.711 -9.633 -3.535 1.00 93.25 270 LEU A C 1
ATOM 2150 O O . LEU A 1 270 ? -1.393 -9.598 -2.350 1.00 93.25 270 LEU A O 1
ATOM 2154 N N . ARG A 1 271 ? -2.600 -10.520 -4.002 1.00 90.00 271 ARG A N 1
ATOM 2155 C CA . ARG A 1 271 ? -3.277 -11.503 -3.141 1.00 90.00 271 ARG A CA 1
ATOM 2156 C C . ARG A 1 271 ? -2.291 -12.432 -2.439 1.00 90.00 271 ARG A C 1
ATOM 2158 O O . ARG A 1 271 ? -2.425 -12.696 -1.248 1.00 90.00 271 ARG A O 1
ATOM 2165 N N . GLU A 1 272 ? -1.304 -12.943 -3.165 1.00 90.69 272 GLU A N 1
ATOM 2166 C CA . GLU A 1 272 ? -0.279 -13.806 -2.592 1.00 90.69 272 GLU A CA 1
ATOM 2167 C C . GLU A 1 272 ? 0.595 -13.078 -1.572 1.00 90.69 272 GLU A C 1
ATOM 2169 O O . GLU A 1 272 ? 0.925 -13.662 -0.541 1.00 90.69 272 GLU A O 1
ATOM 2174 N N . LEU A 1 273 ? 0.976 -11.828 -1.849 1.00 89.75 273 LEU A N 1
ATOM 2175 C CA . LEU A 1 273 ? 1.750 -11.010 -0.918 1.00 89.75 273 LEU A CA 1
ATOM 2176 C C . LEU A 1 273 ? 0.945 -10.719 0.343 1.00 89.75 273 LEU A C 1
ATOM 2178 O O . LEU A 1 273 ? 1.429 -11.014 1.437 1.00 89.75 273 LEU A O 1
ATOM 2182 N N . LEU A 1 274 ? -0.305 -10.276 0.188 1.00 83.12 274 LEU A N 1
ATOM 2183 C CA . LEU A 1 274 ? -1.230 -10.089 1.297 1.00 83.12 274 LEU A CA 1
ATOM 2184 C C . LEU A 1 274 ? -1.394 -11.356 2.124 1.00 83.12 274 LEU A C 1
ATOM 2186 O O . LEU A 1 274 ? -1.442 -11.260 3.338 1.00 83.12 274 LEU A O 1
ATOM 2190 N N . ASN A 1 275 ? -1.484 -12.539 1.523 1.00 82.25 275 ASN A N 1
ATOM 2191 C CA . ASN A 1 275 ? -1.620 -13.785 2.284 1.00 82.25 275 ASN A CA 1
ATOM 2192 C C . ASN A 1 275 ? -0.298 -14.248 2.917 1.00 82.25 275 ASN A C 1
ATOM 2194 O O . ASN A 1 275 ? -0.319 -15.011 3.879 1.00 82.25 275 ASN A O 1
ATOM 2198 N N . SER A 1 276 ? 0.842 -13.809 2.375 1.00 76.69 276 SER A N 1
ATOM 2199 C CA . SER A 1 276 ? 2.175 -14.146 2.886 1.00 76.69 276 SER A CA 1
ATOM 2200 C C . SER A 1 276 ? 2.640 -13.260 4.039 1.00 76.69 276 SER A C 1
ATOM 2202 O O . SER A 1 276 ? 3.512 -13.677 4.802 1.00 76.69 276 SER A O 1
ATOM 2204 N N . GLU A 1 277 ? 2.071 -12.061 4.195 1.00 67.00 277 GLU A N 1
ATOM 2205 C CA . GLU A 1 277 ? 2.221 -11.308 5.436 1.00 67.00 277 GLU A CA 1
ATOM 2206 C C . GLU A 1 277 ? 1.581 -12.122 6.561 1.00 67.00 277 GLU A C 1
ATOM 2208 O O . GLU A 1 277 ? 0.365 -12.318 6.584 1.00 67.00 277 GLU A O 1
ATOM 2213 N N . ALA A 1 278 ? 2.384 -12.627 7.499 1.00 51.59 278 ALA A N 1
ATOM 2214 C CA . ALA A 1 278 ? 1.838 -13.236 8.702 1.00 51.59 278 ALA A CA 1
ATOM 2215 C C . ALA A 1 278 ? 0.861 -12.236 9.337 1.00 51.59 278 ALA A C 1
ATOM 2217 O O . ALA A 1 278 ? 1.192 -11.062 9.497 1.00 51.59 278 ALA A O 1
ATOM 2218 N N . THR A 1 279 ? -0.354 -12.668 9.679 1.00 53.47 279 THR A N 1
ATOM 2219 C CA . THR A 1 279 ? -1.162 -11.910 10.636 1.00 53.47 279 THR A CA 1
ATOM 2220 C C . THR A 1 279 ? -0.317 -11.783 11.900 1.00 53.47 279 THR A C 1
ATOM 2222 O O . THR A 1 279 ? -0.196 -12.754 12.646 1.00 53.47 279 THR A O 1
ATOM 2225 N N . THR A 1 280 ? 0.278 -10.612 12.143 1.00 60.59 280 THR A N 1
ATOM 2226 C CA . THR A 1 280 ? 0.977 -10.317 13.406 1.00 60.59 280 THR A CA 1
ATOM 2227 C C . THR A 1 280 ? 0.037 -10.544 14.596 1.00 60.59 280 THR A C 1
ATOM 2229 O O . THR A 1 280 ? 0.473 -10.867 15.697 1.00 60.59 280 THR A O 1
ATOM 2232 N N . PHE A 1 281 ? -1.274 -10.457 14.348 1.00 72.06 281 PHE A N 1
ATOM 2233 C CA . PHE A 1 281 ? -2.335 -10.610 15.329 1.00 72.06 281 PHE A CA 1
ATOM 2234 C C . PHE A 1 281 ? -3.162 -11.873 15.079 1.00 72.06 281 PHE A C 1
ATOM 2236 O O . PHE A 1 281 ? -3.862 -12.006 14.075 1.00 72.06 281 PHE A O 1
ATOM 2243 N N . THR A 1 282 ? -3.127 -12.799 16.033 1.00 82.25 282 THR A N 1
ATOM 2244 C CA . THR A 1 282 ? -4.062 -13.928 16.103 1.00 82.25 282 THR A CA 1
ATOM 2245 C C . THR A 1 282 ? -5.474 -13.442 16.442 1.00 82.25 282 THR A C 1
ATOM 2247 O O . THR A 1 282 ? -5.639 -12.437 17.134 1.00 82.25 282 THR A O 1
ATOM 2250 N N . ALA A 1 283 ? -6.517 -14.131 15.982 1.00 84.38 283 ALA A N 1
ATOM 2251 C CA . ALA A 1 283 ? -7.872 -13.824 16.439 1.00 84.38 283 ALA A CA 1
ATOM 2252 C C . ALA A 1 283 ? -7.987 -14.109 17.949 1.00 84.38 283 ALA A C 1
ATOM 2254 O O . ALA A 1 283 ? -7.535 -15.156 18.416 1.00 84.38 283 ALA A O 1
ATOM 2255 N N . LEU A 1 284 ? -8.572 -13.178 18.703 1.00 87.19 284 LEU A N 1
ATOM 2256 C CA . LEU A 1 284 ? -8.859 -13.336 20.131 1.00 87.19 284 LEU A CA 1
ATOM 2257 C C . LEU A 1 284 ? -10.364 -13.496 20.344 1.00 87.19 284 LEU A C 1
ATOM 2259 O O . LEU A 1 284 ? -11.156 -12.910 19.606 1.00 87.19 284 LEU A O 1
ATOM 2263 N N . THR A 1 285 ? -10.745 -14.273 21.359 1.00 89.94 285 THR A N 1
ATOM 2264 C CA . THR A 1 285 ? -12.126 -14.300 21.858 1.00 89.94 285 THR A CA 1
ATOM 2265 C C . THR A 1 285 ? -12.420 -13.038 22.669 1.00 89.94 285 THR A C 1
ATOM 2267 O O . THR A 1 285 ? -11.495 -12.341 23.091 1.00 89.94 285 THR A O 1
ATOM 2270 N N . GLU A 1 286 ? -13.698 -12.758 22.918 1.00 88.31 286 GLU A N 1
ATOM 2271 C CA . GLU A 1 286 ? -14.140 -11.641 23.767 1.00 88.31 286 GLU A CA 1
ATOM 2272 C C . GLU A 1 286 ? -13.483 -11.678 25.155 1.00 88.31 286 GLU A C 1
ATOM 2274 O O . GLU A 1 286 ? -12.984 -10.670 25.655 1.00 88.31 286 GLU A O 1
ATOM 2279 N N . GLU A 1 287 ? -13.371 -12.866 25.755 1.00 88.56 287 GLU A N 1
ATOM 2280 C CA . GLU A 1 287 ? -12.712 -13.030 27.051 1.00 88.56 287 GLU A CA 1
ATOM 2281 C C . GLU A 1 287 ? -11.223 -12.694 26.969 1.00 88.56 287 GLU A C 1
ATOM 2283 O O . GLU A 1 287 ? -10.688 -12.061 27.873 1.00 88.56 287 GLU A O 1
ATOM 2288 N N . ALA A 1 288 ? -10.545 -13.094 25.891 1.00 88.25 288 ALA A N 1
ATOM 2289 C CA . ALA A 1 288 ? -9.128 -12.804 25.708 1.00 88.25 288 ALA A CA 1
ATOM 2290 C C . ALA A 1 288 ? -8.868 -11.311 25.446 1.00 88.25 288 ALA A C 1
ATOM 2292 O O . ALA A 1 288 ? -7.859 -10.788 25.918 1.00 88.25 288 ALA A O 1
ATOM 2293 N N . TRP A 1 289 ? -9.779 -10.614 24.759 1.00 90.56 289 TRP A N 1
ATOM 2294 C CA . TRP A 1 289 ? -9.747 -9.154 24.623 1.00 90.56 289 TRP A CA 1
ATOM 2295 C C . TRP A 1 289 ? -9.857 -8.452 25.979 1.00 90.56 289 TRP A C 1
ATOM 2297 O O . TRP A 1 289 ? -9.073 -7.544 26.258 1.00 90.56 289 TRP A O 1
ATOM 2307 N N . ALA A 1 290 ? -10.752 -8.923 26.851 1.00 87.56 290 ALA A N 1
ATOM 2308 C CA . ALA A 1 290 ? -10.942 -8.365 28.191 1.00 87.56 290 ALA A CA 1
ATOM 2309 C C . ALA A 1 290 ? -9.732 -8.555 29.131 1.00 87.56 290 ALA A C 1
ATOM 2311 O O . ALA A 1 290 ? -9.623 -7.853 30.134 1.00 87.56 290 ALA A O 1
ATOM 2312 N N . GLN A 1 291 ? -8.825 -9.491 28.828 1.00 88.81 291 GLN A N 1
ATOM 2313 C CA . GLN A 1 291 ? -7.599 -9.731 29.606 1.00 88.81 291 GLN A CA 1
ATOM 2314 C C . GLN A 1 291 ? -6.385 -8.928 29.114 1.00 88.81 291 GLN A C 1
ATOM 2316 O O . GLN A 1 291 ? -5.304 -9.038 29.698 1.00 88.81 291 GLN A O 1
ATOM 2321 N N . LEU A 1 292 ? -6.517 -8.154 28.032 1.00 88.75 292 LEU A N 1
ATOM 2322 C CA . LEU A 1 292 ? -5.421 -7.316 27.556 1.00 88.75 292 LEU A CA 1
ATOM 2323 C C . LEU A 1 292 ? -5.172 -6.147 28.509 1.00 88.75 292 LEU A C 1
ATOM 2325 O O . LEU A 1 292 ? -6.096 -5.538 29.047 1.00 88.75 292 LEU A O 1
ATOM 2329 N N . THR A 1 293 ? -3.906 -5.771 28.644 1.00 84.94 293 THR A N 1
ATOM 2330 C CA . THR A 1 293 ? -3.527 -4.591 29.414 1.00 84.94 293 THR A CA 1
ATOM 2331 C C . THR A 1 293 ? -3.668 -3.359 28.538 1.00 84.94 293 THR A C 1
ATOM 2333 O O . THR A 1 293 ? -2.906 -3.147 27.589 1.00 84.94 293 THR A O 1
ATOM 2336 N N . THR A 1 294 ? -4.670 -2.541 28.857 1.00 84.69 294 THR A N 1
ATOM 2337 C CA . THR A 1 294 ? -4.876 -1.229 28.240 1.00 84.69 294 THR A CA 1
ATOM 2338 C C . THR A 1 294 ? -3.832 -0.260 28.778 1.00 84.69 294 THR A C 1
ATOM 2340 O O . THR A 1 294 ? -3.780 -0.014 29.982 1.00 84.69 294 THR A O 1
ATOM 2343 N N . THR A 1 295 ? -2.986 0.268 27.898 1.00 73.56 295 THR A N 1
ATOM 2344 C CA . THR A 1 295 ? -1.829 1.078 28.307 1.00 73.56 295 THR A CA 1
ATOM 2345 C C . THR A 1 295 ? -2.194 2.557 28.364 1.00 73.56 295 THR A C 1
ATOM 2347 O O . THR A 1 295 ? -1.976 3.213 29.378 1.00 73.56 295 THR A O 1
ATOM 2350 N N . THR A 1 296 ? -2.778 3.082 27.284 1.00 78.62 296 THR A N 1
ATOM 2351 C CA . THR A 1 296 ? -3.225 4.476 27.197 1.00 78.62 296 THR A CA 1
ATOM 2352 C C . THR A 1 296 ? -4.289 4.643 26.115 1.00 78.62 296 THR A C 1
ATOM 2354 O O . THR A 1 296 ? -4.365 3.847 25.174 1.00 78.62 296 THR A O 1
ATOM 2357 N N . VAL A 1 297 ? -5.085 5.704 26.239 1.00 82.50 297 VAL A N 1
ATOM 2358 C CA . VAL A 1 297 ? -5.820 6.268 25.104 1.00 82.50 297 VAL A CA 1
ATOM 2359 C C . VAL A 1 297 ? -4.773 6.874 24.168 1.00 82.50 297 VAL A C 1
ATOM 2361 O O . VAL A 1 297 ? -3.877 7.589 24.626 1.00 82.50 297 VAL A O 1
ATOM 2364 N N . LEU A 1 298 ? -4.834 6.528 22.885 1.00 84.19 298 LEU A N 1
ATOM 2365 C CA . LEU A 1 298 ? -4.007 7.135 21.852 1.00 84.19 298 LEU A CA 1
ATOM 2366 C C . LEU A 1 298 ? -4.318 8.634 21.821 1.00 84.19 298 LEU A C 1
ATOM 2368 O O . LEU A 1 298 ? -5.486 9.015 21.784 1.00 84.19 298 LEU A O 1
ATOM 2372 N N . ASP A 1 299 ? -3.281 9.469 21.834 1.00 77.06 299 ASP A N 1
ATOM 2373 C CA . ASP A 1 299 ? -3.415 10.928 21.776 1.00 77.06 299 ASP A CA 1
ATOM 2374 C C . ASP A 1 299 ? -3.813 11.379 20.362 1.00 77.06 299 ASP A C 1
ATOM 2376 O O . ASP A 1 299 ? -3.014 11.916 19.597 1.00 77.06 299 ASP A O 1
ATOM 2380 N N . ALA A 1 300 ? -5.038 11.046 19.978 1.00 70.06 300 ALA A N 1
ATOM 2381 C CA . ALA A 1 300 ? -5.691 11.434 18.743 1.00 70.06 300 ALA A CA 1
ATOM 2382 C C . ALA A 1 300 ? -6.945 12.237 19.093 1.00 70.06 300 ALA A C 1
ATOM 2384 O O . ALA A 1 300 ? -7.562 12.024 20.143 1.00 70.06 300 ALA A O 1
ATOM 2385 N N . ALA A 1 301 ? -7.340 13.156 18.209 1.00 68.12 301 ALA A N 1
ATOM 2386 C CA . ALA A 1 301 ? -8.634 13.807 18.359 1.00 68.12 301 ALA A CA 1
ATOM 2387 C C . ALA A 1 301 ? -9.739 12.729 18.417 1.00 68.12 301 ALA A C 1
ATOM 2389 O O . ALA A 1 301 ? -9.642 11.718 17.720 1.00 68.12 301 ALA A O 1
ATOM 2390 N N . PRO A 1 302 ? -10.764 12.881 19.271 1.00 72.12 302 PRO A N 1
ATOM 2391 C CA . PRO A 1 302 ? -11.882 11.951 19.282 1.00 72.12 302 PRO A CA 1
ATOM 2392 C C . PRO A 1 302 ? -12.707 12.108 18.001 1.00 72.12 302 PRO A C 1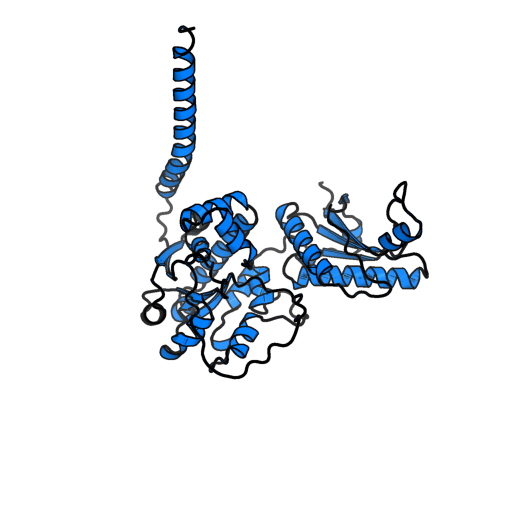
ATOM 2394 O O . PRO A 1 302 ? -12.936 13.230 17.555 1.00 72.12 302 PRO A O 1
ATOM 2397 N N . VAL A 1 303 ? -13.216 10.999 17.465 1.00 75.06 303 VAL A N 1
ATOM 2398 C CA . VAL A 1 303 ? -14.221 11.016 16.385 1.00 75.06 303 VAL A CA 1
ATOM 2399 C C . VAL A 1 303 ? -15.559 11.425 17.008 1.00 75.06 303 VAL A C 1
ATOM 2401 O O . VAL A 1 303 ? -16.026 10.764 17.949 1.00 75.06 303 VAL A O 1
ATOM 2404 N N . ILE A 1 304 ? -16.165 12.522 16.544 1.00 71.00 304 ILE A N 1
ATOM 2405 C CA . ILE A 1 304 ? -17.363 13.114 17.164 1.00 71.00 304 ILE A CA 1
ATOM 2406 C C . ILE A 1 304 ? -18.568 12.921 16.249 1.00 71.00 304 ILE A C 1
ATOM 2408 O O . ILE A 1 304 ? -18.738 13.597 15.248 1.00 71.00 304 ILE A O 1
ATOM 2412 N N . PHE A 1 305 ? -19.495 12.069 16.674 1.00 62.88 305 PHE A N 1
ATOM 2413 C CA . PHE A 1 305 ? -20.715 11.815 15.914 1.00 62.88 305 PHE A CA 1
ATOM 2414 C C . PHE A 1 305 ? -21.781 12.887 16.155 1.00 62.88 305 PHE A C 1
ATOM 2416 O O . PHE A 1 305 ? -22.053 13.274 17.301 1.00 62.88 305 PHE A O 1
ATOM 2423 N N . G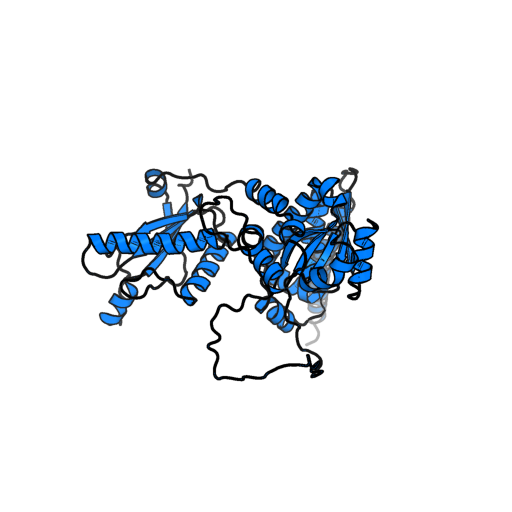LN A 1 306 ? -22.511 13.248 15.096 1.00 58.81 306 GLN A N 1
ATOM 2424 C CA . GLN A 1 306 ? -23.761 13.998 15.228 1.00 58.81 306 GLN A CA 1
ATOM 2425 C C . GLN A 1 306 ? -24.789 13.227 16.087 1.00 58.81 306 GLN A C 1
ATOM 2427 O O . GLN A 1 306 ? -24.689 12.017 16.327 1.00 58.81 306 GLN A O 1
ATOM 2432 N N . ARG A 1 307 ? -25.775 13.937 16.659 1.00 56.62 307 ARG A N 1
ATOM 2433 C CA . ARG A 1 307 ? -26.737 13.307 17.584 1.00 56.62 307 ARG A CA 1
ATOM 2434 C C . ARG A 1 307 ? -27.535 12.216 16.878 1.00 56.62 307 ARG A C 1
ATOM 2436 O O . ARG A 1 307 ? -28.148 12.471 15.851 1.00 56.62 307 ARG A O 1
ATOM 2443 N N . SER A 1 308 ? -27.605 11.051 17.520 1.00 55.53 308 SER A N 1
ATOM 2444 C CA . SER A 1 308 ? -28.441 9.915 17.113 1.00 55.53 308 SER A CA 1
ATOM 2445 C C . SER A 1 308 ? -28.088 9.271 15.767 1.00 55.53 308 SER A C 1
ATOM 2447 O O . SER A 1 308 ? -28.874 8.464 15.280 1.00 55.53 308 SER A O 1
ATOM 2449 N N . THR A 1 309 ? -26.920 9.571 15.193 1.00 62.56 309 THR A N 1
ATOM 2450 C CA . THR A 1 309 ? -26.412 8.922 13.974 1.00 62.56 309 THR A CA 1
ATOM 2451 C C . THR A 1 309 ? -25.138 8.122 14.259 1.00 62.56 309 THR A C 1
ATOM 2453 O O . THR A 1 309 ? -24.447 8.347 15.261 1.00 62.56 309 THR A O 1
ATOM 2456 N N . ASP A 1 310 ? -24.847 7.160 13.393 1.00 57.56 310 ASP A N 1
ATOM 2457 C CA . ASP A 1 310 ? -23.581 6.428 13.258 1.00 57.56 310 ASP A CA 1
ATOM 2458 C C . ASP A 1 310 ? -22.867 6.770 11.935 1.00 57.56 310 ASP A C 1
ATOM 2460 O O . ASP A 1 310 ? -21.921 6.096 11.533 1.00 57.56 310 ASP A O 1
ATOM 2464 N N . GLU A 1 311 ? -23.323 7.822 11.257 1.00 65.69 311 GLU A N 1
ATOM 2465 C CA . GLU A 1 311 ? -22.685 8.358 10.061 1.00 65.69 311 GLU A CA 1
ATOM 2466 C C . GLU A 1 311 ? -21.408 9.104 10.452 1.00 65.69 311 GLU A C 1
ATOM 2468 O O . GLU A 1 311 ? -21.414 9.897 11.395 1.00 65.69 311 GLU A O 1
ATOM 2473 N N . LEU A 1 312 ? -20.330 8.798 9.733 1.00 65.38 312 LEU A N 1
ATOM 2474 C CA . LEU A 1 312 ? -19.051 9.491 9.814 1.00 65.38 312 LEU A CA 1
ATOM 2475 C C . LEU A 1 312 ? -19.053 10.575 8.747 1.00 65.38 312 LEU A C 1
ATOM 2477 O O . LEU A 1 312 ? -19.496 10.316 7.622 1.00 65.38 312 LEU A O 1
ATOM 2481 N N . ASP A 1 313 ? -18.586 11.763 9.102 1.00 64.75 313 ASP A N 1
ATOM 2482 C CA . ASP A 1 313 ? -18.327 12.792 8.108 1.00 64.75 313 ASP A CA 1
ATOM 2483 C C . ASP A 1 313 ? -16.911 12.654 7.529 1.00 64.75 313 ASP A C 1
ATOM 2485 O O . ASP A 1 313 ? -16.151 11.736 7.833 1.00 64.75 313 ASP A O 1
ATOM 2489 N N . TYR A 1 314 ? -16.573 13.558 6.622 1.00 57.97 314 TYR A N 1
ATOM 2490 C CA . TYR A 1 314 ? -15.274 13.595 5.970 1.00 57.97 314 TYR A CA 1
ATOM 2491 C C . TYR A 1 314 ? -14.112 13.814 6.951 1.00 57.97 314 TYR A C 1
ATOM 2493 O O . TYR A 1 314 ? -13.034 13.237 6.778 1.00 57.97 314 TYR A O 1
ATOM 2501 N N . GLU A 1 315 ? -14.293 14.684 7.950 1.00 62.84 315 GLU A N 1
ATOM 2502 C CA . GLU A 1 315 ? -13.233 15.037 8.899 1.00 62.84 315 GLU A CA 1
ATOM 2503 C C . GLU A 1 315 ? -12.901 13.825 9.777 1.00 62.84 315 GLU A C 1
ATOM 2505 O O . GLU A 1 315 ? -11.725 13.547 10.043 1.00 62.84 315 GLU A O 1
ATOM 2510 N N . ASP A 1 316 ? -13.924 13.039 10.120 1.00 69.81 316 ASP A N 1
ATOM 2511 C CA . ASP A 1 316 ? -13.778 11.764 10.815 1.00 69.81 316 ASP A CA 1
ATOM 2512 C C . ASP A 1 316 ? -12.955 10.746 10.004 1.00 69.81 316 ASP A C 1
ATOM 2514 O O . ASP A 1 316 ? -12.140 10.010 10.564 1.00 69.81 316 ASP A O 1
ATOM 2518 N N . GLU A 1 317 ? -13.120 10.704 8.680 1.00 69.00 317 GLU A N 1
ATOM 2519 C CA . GLU A 1 317 ? -12.367 9.800 7.804 1.00 69.00 317 GLU A CA 1
ATOM 2520 C C . GLU A 1 317 ? -10.864 10.124 7.764 1.00 69.00 317 GLU A C 1
ATOM 2522 O O . GLU A 1 317 ? -10.034 9.214 7.824 1.00 69.00 317 GLU A O 1
ATOM 2527 N N . VAL A 1 318 ? -10.499 11.411 7.716 1.00 67.69 318 VAL A N 1
ATOM 2528 C CA . VAL A 1 318 ? -9.090 11.855 7.764 1.00 67.69 318 VAL A CA 1
ATOM 2529 C C . VAL A 1 318 ? -8.456 11.500 9.107 1.00 67.69 318 VAL A C 1
ATOM 2531 O O . VAL A 1 318 ? -7.307 11.057 9.170 1.00 67.69 318 VAL A O 1
ATOM 2534 N N . LEU A 1 319 ? -9.204 11.679 10.194 1.00 78.25 319 LEU A N 1
ATOM 2535 C CA . LEU A 1 319 ? -8.754 11.329 11.534 1.00 78.25 319 LEU A CA 1
ATOM 2536 C C . LEU A 1 319 ? -8.517 9.817 11.675 1.00 78.25 319 LEU A C 1
ATOM 2538 O O . LEU A 1 319 ? -7.498 9.404 12.229 1.00 78.25 319 LEU A O 1
ATOM 2542 N N . ILE A 1 320 ? -9.424 8.992 11.145 1.00 81.19 320 ILE A N 1
ATOM 2543 C CA . ILE A 1 320 ? -9.286 7.528 11.117 1.00 81.19 320 ILE A CA 1
ATOM 2544 C C . ILE A 1 320 ? -8.001 7.117 10.390 1.00 81.19 320 ILE A C 1
ATOM 2546 O O . ILE A 1 320 ? -7.274 6.241 10.867 1.00 81.19 320 ILE A O 1
ATOM 2550 N N . ASP A 1 321 ? -7.689 7.782 9.279 1.00 74.44 321 ASP A N 1
ATOM 2551 C CA . ASP A 1 321 ? -6.474 7.527 8.512 1.00 74.44 321 ASP A CA 1
ATOM 2552 C C . ASP A 1 321 ? -5.208 7.864 9.312 1.00 74.44 321 ASP A C 1
ATOM 2554 O O . ASP A 1 321 ? -4.295 7.041 9.414 1.00 74.44 321 ASP A O 1
ATOM 2558 N N . GLN A 1 322 ? -5.182 9.030 9.963 1.00 76.56 322 GLN A N 1
ATOM 2559 C CA . GLN A 1 322 ? -4.069 9.452 10.823 1.00 76.56 322 GLN A CA 1
ATOM 2560 C C . GLN A 1 322 ? -3.854 8.506 12.009 1.00 76.56 322 GLN A C 1
ATOM 2562 O O . GLN A 1 322 ? -2.716 8.172 12.343 1.00 76.56 322 GLN A O 1
ATOM 2567 N N . VAL A 1 323 ? -4.941 8.054 12.640 1.00 85.00 323 VAL A N 1
ATOM 2568 C CA . VAL A 1 323 ? -4.894 7.088 13.745 1.00 85.00 323 VAL A CA 1
ATOM 2569 C C . VAL A 1 323 ? -4.251 5.789 13.289 1.00 85.00 323 VAL A C 1
ATOM 2571 O O . VAL A 1 323 ? -3.370 5.266 13.970 1.00 85.00 323 VAL A O 1
ATOM 2574 N N . ALA A 1 324 ? -4.669 5.267 12.142 1.00 81.88 324 ALA A N 1
ATOM 2575 C CA . ALA A 1 324 ? -4.164 3.997 11.663 1.00 81.88 324 ALA A CA 1
ATOM 2576 C C . ALA A 1 324 ? -2.678 4.065 11.285 1.00 81.88 324 ALA A C 1
ATOM 2578 O O . ALA A 1 324 ? -1.918 3.182 11.681 1.00 81.88 324 ALA A O 1
ATOM 2579 N N . GLU A 1 325 ? -2.250 5.128 10.597 1.00 75.12 325 GLU A N 1
ATOM 2580 C CA . GLU A 1 325 ? -0.833 5.350 10.281 1.00 75.12 325 GLU A CA 1
ATOM 2581 C C . GLU A 1 325 ? 0.015 5.448 11.548 1.00 75.12 325 GLU A C 1
ATOM 2583 O O . GLU A 1 325 ? 1.045 4.783 11.670 1.00 75.12 325 GLU A O 1
ATOM 2588 N N . ARG A 1 326 ? -0.466 6.183 12.552 1.00 80.44 326 ARG A N 1
ATOM 2589 C CA . ARG A 1 326 ? 0.221 6.277 13.837 1.00 80.44 326 ARG A CA 1
ATOM 2590 C C . ARG A 1 326 ? 0.325 4.925 14.538 1.00 80.44 326 ARG A C 1
ATOM 2592 O O . ARG A 1 326 ? 1.384 4.584 15.057 1.00 80.44 326 ARG A O 1
ATOM 2599 N N . VAL A 1 327 ? -0.745 4.130 14.541 1.00 84.00 327 VAL A N 1
ATOM 2600 C CA . VAL A 1 327 ? -0.735 2.781 15.129 1.00 84.00 327 VAL A CA 1
ATOM 2601 C C . VAL A 1 327 ? 0.266 1.874 14.413 1.00 84.00 327 VAL A C 1
ATOM 2603 O O . VAL A 1 327 ? 1.010 1.164 15.086 1.00 84.00 327 VAL A O 1
ATOM 2606 N N . LYS A 1 328 ? 0.347 1.921 13.078 1.00 77.56 328 LYS A N 1
ATOM 2607 C CA . LYS A 1 328 ? 1.354 1.162 12.319 1.00 77.56 328 LYS A CA 1
ATOM 2608 C C . LYS A 1 328 ? 2.781 1.578 12.692 1.00 77.56 328 LYS A C 1
ATOM 2610 O O . LYS A 1 328 ? 3.617 0.716 12.950 1.00 77.56 328 LYS A O 1
ATOM 2615 N N . GLN A 1 329 ? 3.048 2.883 12.709 1.00 71.00 329 GLN A N 1
ATOM 2616 C CA . GLN A 1 329 ? 4.401 3.431 12.835 1.00 71.00 329 GLN A CA 1
ATOM 2617 C C . GLN A 1 329 ? 4.927 3.378 14.271 1.00 71.00 329 GLN A C 1
ATOM 2619 O O . GLN A 1 329 ? 6.057 2.957 14.511 1.00 71.00 329 GLN A O 1
ATOM 2624 N N . GLU A 1 330 ? 4.107 3.792 15.234 1.00 79.31 330 GLU A N 1
ATOM 2625 C CA . GLU A 1 330 ? 4.514 3.925 16.635 1.00 79.31 330 GLU A CA 1
ATOM 2626 C C . GLU A 1 330 ? 4.196 2.663 17.454 1.00 79.31 330 GLU A C 1
ATOM 2628 O O . GLU A 1 330 ? 4.849 2.407 18.469 1.00 79.31 330 GLU A O 1
ATOM 2633 N N . TYR A 1 331 ? 3.225 1.845 17.020 1.00 82.25 331 TYR A N 1
ATOM 2634 C CA . TYR A 1 331 ? 2.673 0.742 17.818 1.00 82.25 331 TYR A CA 1
ATOM 2635 C C . TYR A 1 331 ? 2.441 -0.583 17.044 1.00 82.25 331 TYR A C 1
ATOM 2637 O O . TYR A 1 331 ? 1.404 -1.226 17.234 1.00 82.25 331 TYR A O 1
ATOM 2645 N N . PRO A 1 332 ? 3.404 -1.089 16.242 1.00 76.56 332 PRO A N 1
ATOM 2646 C CA . PRO A 1 332 ? 3.204 -2.222 15.319 1.00 76.56 332 PRO A CA 1
ATOM 2647 C C . PRO A 1 332 ? 2.835 -3.569 15.977 1.00 76.56 332 PRO A C 1
ATOM 2649 O O . PRO A 1 332 ? 2.382 -4.487 15.295 1.00 76.56 332 PRO A O 1
ATOM 2652 N N . GLY A 1 333 ? 3.033 -3.713 17.292 1.00 81.06 333 GLY A N 1
ATOM 2653 C CA . GLY A 1 333 ? 2.666 -4.905 18.072 1.00 81.06 333 GLY A CA 1
ATOM 2654 C C . GLY A 1 333 ? 1.439 -4.732 18.971 1.00 81.06 333 GLY A C 1
ATOM 2655 O O . GLY A 1 333 ? 1.031 -5.687 19.635 1.00 81.06 333 GLY A O 1
ATOM 2656 N N . TYR A 1 334 ? 0.851 -3.535 19.018 1.00 87.75 334 TYR A N 1
ATOM 2657 C CA . TYR A 1 334 ? -0.312 -3.264 19.856 1.00 87.75 334 TYR A CA 1
ATOM 2658 C C . TYR A 1 334 ? -1.602 -3.575 19.112 1.00 87.75 334 TYR A C 1
ATOM 2660 O O . TYR A 1 334 ? -1.739 -3.370 17.904 1.00 87.75 334 TYR A O 1
ATOM 2668 N N . ARG A 1 335 ? -2.581 -4.033 19.880 1.00 91.44 335 ARG A N 1
ATOM 2669 C CA . ARG A 1 335 ? -3.978 -4.097 19.475 1.00 91.44 335 ARG A CA 1
ATOM 2670 C C . ARG A 1 335 ? -4.653 -2.765 19.762 1.00 91.44 335 ARG A C 1
ATOM 2672 O O . ARG A 1 335 ? -4.259 -2.043 20.678 1.00 91.44 335 ARG A O 1
ATOM 2679 N N . LEU A 1 336 ? -5.690 -2.467 18.996 1.00 92.38 336 LEU A N 1
ATOM 2680 C CA . LEU A 1 336 ? -6.438 -1.227 19.097 1.00 92.38 336 LEU A CA 1
ATOM 2681 C C . LEU A 1 336 ? -7.898 -1.528 19.444 1.00 92.38 336 LEU A C 1
ATOM 2683 O O . LEU A 1 336 ? -8.608 -2.193 18.688 1.00 92.38 336 LEU A O 1
ATOM 2687 N N . ILE A 1 337 ? -8.339 -1.028 20.594 1.00 94.69 337 ILE A N 1
ATOM 2688 C CA . ILE A 1 337 ? -9.742 -1.038 20.998 1.00 94.69 337 ILE A CA 1
ATOM 2689 C C . ILE A 1 337 ? -10.354 0.292 20.558 1.00 94.69 337 ILE A C 1
ATOM 2691 O O . ILE A 1 337 ? -9.923 1.364 20.981 1.00 94.69 337 ILE A O 1
ATOM 2695 N N . VAL A 1 338 ? -11.355 0.210 19.693 1.00 94.50 338 VAL A N 1
ATOM 2696 C CA . VAL A 1 338 ? -12.180 1.321 19.232 1.00 94.50 338 VAL A CA 1
ATOM 2697 C C . VAL A 1 338 ? -13.369 1.408 20.180 1.00 94.50 338 VAL A C 1
ATOM 2699 O O . VAL A 1 338 ? -14.281 0.583 20.108 1.00 94.50 338 VAL A O 1
ATOM 2702 N N . ARG A 1 339 ? -13.345 2.369 21.105 1.00 94.31 339 ARG A N 1
ATOM 2703 C CA . ARG A 1 339 ? -14.354 2.481 22.161 1.00 94.31 339 ARG A CA 1
ATOM 2704 C C . ARG A 1 339 ? -15.371 3.566 21.846 1.00 94.31 339 ARG A C 1
ATOM 2706 O O . ARG A 1 339 ? -15.015 4.731 21.712 1.00 94.31 339 ARG A O 1
ATOM 2713 N N . GLY A 1 340 ? -16.643 3.195 21.756 1.00 93.06 340 GLY A N 1
ATOM 2714 C CA . GLY A 1 340 ? -17.753 4.109 21.507 1.00 93.06 340 GLY A CA 1
ATOM 2715 C C . GLY A 1 340 ? -18.424 4.593 22.789 1.00 93.06 340 GLY A C 1
ATOM 2716 O O . GLY A 1 340 ? -18.707 3.810 23.695 1.00 93.06 340 GLY A O 1
ATOM 2717 N N . HIS A 1 341 ? -18.760 5.880 22.824 1.00 93.12 341 HIS A N 1
ATOM 2718 C CA . HIS A 1 341 ? -19.471 6.529 23.923 1.00 93.12 341 HIS A CA 1
ATOM 2719 C C . HIS A 1 341 ? -20.713 7.280 23.421 1.00 93.12 341 HIS A C 1
ATOM 2721 O O . HIS A 1 341 ? -20.787 7.733 22.2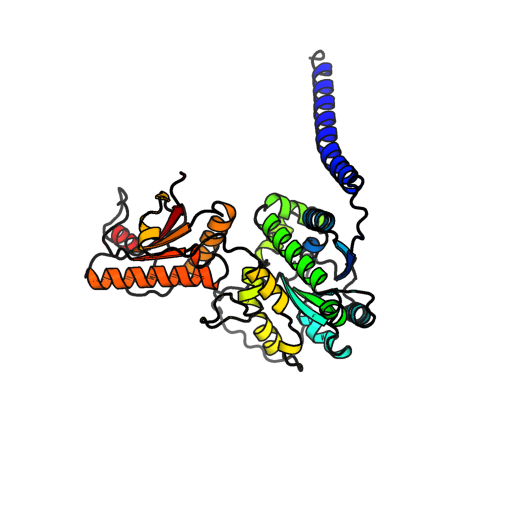71 1.00 93.12 341 HIS A O 1
ATOM 2727 N N . THR A 1 342 ? -21.686 7.476 24.309 1.00 91.38 342 THR A N 1
ATOM 2728 C CA . THR A 1 342 ? -22.888 8.290 24.068 1.00 91.38 342 THR A CA 1
ATOM 2729 C C . THR A 1 342 ? -23.079 9.361 25.142 1.00 91.38 342 THR A C 1
ATOM 2731 O O . THR A 1 342 ? -22.385 9.405 26.157 1.00 91.38 342 THR A O 1
ATOM 2734 N N . GLY A 1 343 ? -24.054 10.246 24.919 1.00 87.75 343 GLY A N 1
ATOM 2735 C CA . GLY A 1 343 ? -24.559 11.147 25.954 1.00 87.75 343 GLY A CA 1
ATOM 2736 C C . GLY A 1 343 ? -25.528 10.456 26.920 1.00 87.75 343 GLY A C 1
ATOM 2737 O O . GLY A 1 343 ? -25.838 9.277 26.778 1.00 87.75 343 GLY A O 1
ATOM 2738 N N . LEU A 1 344 ? -26.035 11.225 27.886 1.00 86.75 344 LEU A N 1
ATOM 2739 C CA . LEU A 1 344 ? -27.073 10.788 28.828 1.00 86.75 344 LEU A CA 1
ATOM 2740 C C . LEU A 1 344 ? -28.374 10.399 28.106 1.00 86.75 344 LEU A C 1
ATOM 2742 O O . LEU A 1 344 ? -28.713 10.989 27.080 1.00 86.75 344 LEU A O 1
ATOM 2746 N N . GLY A 1 345 ? -29.133 9.459 28.671 1.00 87.19 345 GLY A N 1
ATOM 2747 C CA . GLY A 1 345 ? -30.408 9.010 28.111 1.00 87.19 345 GLY A CA 1
ATOM 2748 C C . GLY A 1 345 ? -30.738 7.576 28.509 1.00 87.19 345 GLY A C 1
ATOM 2749 O O . GLY A 1 345 ? -30.294 7.111 29.556 1.00 87.19 345 GLY A O 1
ATOM 2750 N N . ASP A 1 346 ? -31.507 6.898 27.660 1.00 91.56 346 ASP A N 1
ATOM 2751 C CA . ASP A 1 346 ? -31.839 5.481 27.817 1.00 91.56 346 ASP A CA 1
ATOM 2752 C C . ASP A 1 346 ? -30.579 4.611 27.713 1.00 91.56 346 ASP A C 1
ATOM 2754 O O . ASP A 1 346 ? -29.873 4.645 26.706 1.00 91.56 346 ASP A O 1
ATOM 2758 N N . GLU A 1 347 ? -30.278 3.855 28.768 1.00 91.81 347 GLU A N 1
ATOM 2759 C CA . GLU A 1 347 ? -29.032 3.093 28.890 1.00 91.81 347 GLU A CA 1
ATOM 2760 C C . GLU A 1 347 ? -28.914 1.983 27.837 1.00 91.81 347 GLU A C 1
ATOM 2762 O O . GLU A 1 347 ? -27.865 1.846 27.205 1.00 91.81 347 GLU A O 1
ATOM 2767 N N . ALA A 1 348 ? -29.996 1.238 27.593 1.00 91.19 348 ALA A N 1
ATOM 2768 C CA . ALA A 1 348 ? -29.996 0.122 26.652 1.00 91.19 348 ALA A CA 1
ATOM 2769 C C . ALA A 1 348 ? -29.833 0.607 25.203 1.00 91.19 348 ALA A C 1
ATOM 2771 O O . ALA A 1 348 ? -29.019 0.069 24.448 1.00 91.19 348 ALA A O 1
ATOM 2772 N N . ALA A 1 349 ? -30.556 1.661 24.818 1.00 89.56 349 ALA A N 1
ATOM 2773 C CA . ALA A 1 349 ? -30.427 2.278 23.502 1.00 89.56 349 ALA A CA 1
ATOM 2774 C C . ALA A 1 349 ? -29.036 2.896 23.300 1.00 89.56 349 ALA A C 1
ATOM 2776 O O . ALA A 1 349 ? -28.442 2.761 22.227 1.00 89.56 349 ALA A O 1
ATOM 2777 N N . ASN A 1 350 ? -28.495 3.536 24.338 1.00 92.31 350 ASN A N 1
ATOM 2778 C CA . ASN A 1 350 ? -27.165 4.132 24.313 1.00 92.31 350 ASN A CA 1
ATOM 2779 C C . ASN A 1 350 ? -26.059 3.089 24.137 1.00 92.31 350 ASN A C 1
ATOM 2781 O O . ASN A 1 350 ? -25.129 3.325 23.365 1.00 92.31 350 ASN A O 1
ATOM 2785 N N . LEU A 1 351 ? -26.169 1.933 24.795 1.00 92.25 351 LEU A N 1
ATOM 2786 C CA . LEU A 1 351 ? -25.201 0.849 24.645 1.00 92.25 351 LEU A CA 1
ATOM 2787 C C . LEU A 1 351 ? -25.159 0.346 23.192 1.00 92.25 351 LEU A C 1
ATOM 2789 O O . LEU A 1 351 ? -24.090 0.313 22.578 1.00 92.25 351 LEU A O 1
ATOM 2793 N N . ILE A 1 352 ? -26.328 0.077 22.601 1.00 91.44 352 ILE A N 1
ATOM 2794 C CA . ILE A 1 352 ? -26.447 -0.349 21.196 1.00 91.44 352 ILE A CA 1
ATOM 2795 C C . ILE A 1 352 ? -25.870 0.713 20.248 1.00 91.44 352 ILE A C 1
ATOM 2797 O O . ILE A 1 352 ? -25.129 0.378 19.323 1.00 91.44 352 ILE A O 1
ATOM 2801 N N . LEU A 1 353 ? -26.178 1.995 20.470 1.00 88.75 353 LEU A N 1
ATOM 2802 C CA . LEU A 1 353 ? -25.679 3.084 19.628 1.00 88.75 353 LEU A CA 1
ATOM 2803 C C . LEU A 1 353 ? -24.155 3.235 19.724 1.00 88.75 353 LEU A C 1
ATOM 2805 O O . LEU A 1 353 ? -23.495 3.389 18.697 1.00 88.75 353 LEU A O 1
ATOM 2809 N N . SER A 1 354 ? -23.583 3.168 20.931 1.00 93.75 354 SER A N 1
ATOM 2810 C CA . SER A 1 354 ? -22.126 3.214 21.094 1.00 93.75 354 SER A CA 1
ATOM 2811 C C . SER A 1 354 ? -21.418 2.061 20.388 1.00 93.75 354 SER A C 1
ATOM 2813 O O . SER A 1 354 ? -20.393 2.294 19.750 1.00 93.75 354 SER A O 1
ATOM 2815 N N . GLN A 1 355 ? -21.983 0.850 20.449 1.00 93.81 355 GLN A N 1
ATOM 2816 C CA . GLN A 1 355 ? -21.419 -0.323 19.786 1.00 93.81 355 GLN A CA 1
ATOM 2817 C C . GLN A 1 355 ? -21.402 -0.139 18.266 1.00 93.81 355 GLN A C 1
ATOM 2819 O O . GLN A 1 355 ? -20.361 -0.311 17.639 1.00 93.81 355 GLN A O 1
ATOM 2824 N N . ARG A 1 356 ? -22.518 0.306 17.671 1.00 88.56 356 ARG A N 1
ATOM 2825 C CA . ARG A 1 356 ? -22.601 0.554 16.219 1.00 88.56 356 ARG A CA 1
ATOM 2826 C C . ARG A 1 356 ? -21.582 1.585 15.739 1.00 88.56 356 ARG A C 1
ATOM 2828 O O . ARG A 1 356 ? -20.953 1.393 14.705 1.00 88.56 356 ARG A O 1
ATOM 2835 N N . ARG A 1 357 ? -21.380 2.659 16.507 1.00 89.25 357 ARG A N 1
ATOM 2836 C CA . ARG A 1 357 ? -20.373 3.689 16.203 1.00 89.25 357 ARG A CA 1
ATOM 2837 C C . ARG A 1 357 ? -18.954 3.127 16.226 1.00 89.25 357 ARG A C 1
ATOM 2839 O O . ARG A 1 357 ? -18.185 3.375 15.301 1.00 89.25 357 ARG A O 1
ATOM 2846 N N . ALA A 1 358 ? -18.626 2.341 17.250 1.00 92.44 358 ALA A N 1
ATOM 2847 C CA . ALA A 1 358 ? -17.336 1.666 17.344 1.00 92.44 358 ALA A CA 1
ATOM 2848 C C . ALA A 1 358 ? -17.116 0.687 16.178 1.00 92.44 358 ALA A C 1
ATOM 2850 O O . ALA A 1 358 ? -16.054 0.682 15.557 1.00 92.44 358 ALA A O 1
ATOM 2851 N N . GLU A 1 359 ? -18.136 -0.098 15.825 1.00 89.88 359 GLU A N 1
ATOM 2852 C CA . GLU A 1 359 ? -18.095 -1.029 14.694 1.00 89.88 359 GLU A CA 1
ATOM 2853 C C . GLU A 1 359 ? -17.920 -0.313 13.357 1.00 89.88 359 GLU A C 1
ATOM 2855 O O . GLU A 1 359 ? -17.138 -0.771 12.525 1.00 89.88 359 GLU A O 1
ATOM 2860 N N . LYS A 1 360 ? -18.586 0.830 13.161 1.00 85.44 360 LYS A N 1
ATOM 2861 C CA . LYS A 1 360 ? -18.445 1.650 11.955 1.00 85.44 360 LYS A CA 1
ATOM 2862 C C . LYS A 1 360 ? -17.012 2.151 11.781 1.00 85.44 360 LYS A C 1
ATOM 2864 O O . LYS A 1 360 ? -16.446 1.998 10.701 1.00 85.44 360 LYS A O 1
ATOM 2869 N N . VAL A 1 361 ? -16.414 2.696 12.841 1.00 87.50 361 VAL A N 1
ATOM 2870 C CA . VAL A 1 361 ? -15.021 3.172 12.829 1.00 87.50 361 VAL A CA 1
ATOM 2871 C C . VAL A 1 361 ? -14.052 2.009 12.614 1.00 87.50 361 VAL A C 1
ATOM 2873 O O . VAL A 1 361 ? -13.158 2.101 11.775 1.00 87.50 361 VAL A O 1
ATOM 2876 N N . ARG A 1 362 ? -14.261 0.873 13.293 1.00 88.06 362 ARG A N 1
ATOM 2877 C CA . ARG A 1 362 ? -13.484 -0.355 13.064 1.00 88.06 362 ARG A CA 1
ATOM 2878 C C . ARG A 1 362 ? -13.573 -0.814 11.607 1.00 88.06 362 ARG A C 1
ATOM 2880 O O . ARG A 1 362 ? -12.551 -1.153 11.020 1.00 88.06 362 ARG A O 1
ATOM 2887 N N . ALA A 1 363 ? -14.767 -0.821 11.021 1.00 81.31 363 ALA A N 1
ATOM 2888 C CA . ALA A 1 363 ? -14.960 -1.191 9.625 1.00 81.31 363 ALA A CA 1
ATOM 2889 C C . ALA A 1 363 ? -14.228 -0.228 8.681 1.00 81.31 363 ALA A C 1
ATOM 2891 O O . ALA A 1 363 ? -13.633 -0.681 7.710 1.00 81.31 363 ALA A O 1
ATOM 2892 N N . GLN A 1 364 ? -14.191 1.076 8.975 1.00 78.38 364 GLN A N 1
ATOM 2893 C CA . GLN A 1 364 ? -13.382 2.031 8.205 1.00 78.38 364 GLN A CA 1
ATOM 2894 C C . GLN A 1 364 ? -11.877 1.753 8.325 1.00 78.38 364 GLN A C 1
ATOM 2896 O O . GLN A 1 364 ? -11.201 1.689 7.304 1.00 78.38 364 GLN A O 1
ATOM 2901 N N . LEU A 1 365 ? -11.362 1.488 9.531 1.00 82.00 365 LEU A N 1
ATOM 2902 C CA . LEU A 1 365 ? -9.948 1.136 9.742 1.00 82.00 365 LEU A CA 1
ATOM 2903 C C . LEU A 1 365 ? -9.527 -0.141 8.989 1.00 82.00 365 LEU A C 1
ATOM 2905 O O . LEU A 1 365 ? -8.390 -0.239 8.525 1.00 82.00 365 LEU A O 1
ATOM 2909 N N . ILE A 1 366 ? -10.438 -1.115 8.867 1.00 77.50 366 ILE A N 1
ATOM 2910 C CA . ILE A 1 366 ? -10.213 -2.364 8.121 1.00 77.50 366 ILE A CA 1
ATOM 2911 C C . ILE A 1 366 ? -10.333 -2.130 6.615 1.00 77.50 366 ILE A C 1
ATOM 2913 O O . ILE A 1 366 ? -9.430 -2.494 5.864 1.00 77.50 366 ILE A O 1
ATOM 2917 N N . SER A 1 367 ? -11.455 -1.556 6.173 1.00 65.94 367 SER A N 1
ATOM 2918 C CA . SER A 1 367 ? -11.774 -1.383 4.750 1.00 65.94 367 SER A CA 1
ATOM 2919 C C . SER A 1 367 ? -10.780 -0.460 4.066 1.00 65.94 367 SER A C 1
ATOM 2921 O O . SER A 1 367 ? -10.316 -0.775 2.986 1.00 65.94 367 SER A O 1
ATOM 2923 N N . ARG A 1 368 ? -10.307 0.598 4.719 1.00 65.00 368 ARG A N 1
ATOM 2924 C CA . ARG A 1 368 ? -9.249 1.464 4.167 1.00 65.00 368 ARG A CA 1
ATOM 2925 C C . ARG A 1 368 ? -7.863 0.810 4.167 1.00 65.00 368 ARG A C 1
ATOM 2927 O O . ARG A 1 368 ? -6.856 1.467 3.952 1.00 65.00 368 ARG A O 1
ATOM 2934 N N . GLY A 1 369 ? -7.788 -0.491 4.454 1.00 59.69 369 GLY A N 1
ATOM 2935 C CA . GLY A 1 369 ? -6.569 -1.288 4.391 1.00 59.69 369 GLY A CA 1
ATOM 2936 C C . GLY A 1 369 ? -5.556 -0.965 5.485 1.00 59.69 369 GLY A C 1
ATOM 2937 O O . GLY A 1 369 ? -4.452 -1.502 5.452 1.00 59.69 369 GLY A O 1
ATOM 2938 N N . ARG A 1 370 ? -5.890 -0.121 6.467 1.00 65.75 370 ARG A N 1
ATOM 2939 C CA . ARG A 1 370 ? -4.872 0.440 7.354 1.00 65.75 370 ARG A CA 1
ATOM 2940 C C . ARG A 1 370 ? -4.547 -0.429 8.571 1.00 65.75 370 ARG A C 1
ATOM 2942 O O . ARG A 1 370 ? -3.431 -0.348 9.060 1.00 65.75 370 ARG A O 1
ATOM 2949 N N . LEU A 1 371 ? -5.433 -1.298 9.058 1.00 76.25 371 LEU A N 1
ATOM 2950 C CA . LEU A 1 371 ? -5.111 -2.202 10.180 1.00 76.25 371 LEU A CA 1
ATOM 2951 C C . LEU A 1 371 ? -5.698 -3.606 9.983 1.00 76.25 371 LEU A C 1
ATOM 2953 O O . LEU A 1 371 ? -6.702 -3.796 9.296 1.00 76.25 371 LEU A O 1
ATOM 2957 N N . ASP A 1 372 ? -5.056 -4.618 10.576 1.00 76.75 372 ASP A N 1
ATOM 2958 C CA . ASP A 1 372 ? -5.543 -6.000 10.505 1.00 76.75 372 ASP A CA 1
ATOM 2959 C C . ASP A 1 372 ? -6.853 -6.152 11.301 1.00 76.75 372 ASP A C 1
ATOM 2961 O O . ASP A 1 372 ? -6.986 -5.639 12.412 1.00 76.75 372 ASP A O 1
ATOM 2965 N N . ALA A 1 373 ? -7.830 -6.892 10.770 1.00 83.12 373 ALA A N 1
ATOM 2966 C CA . ALA A 1 373 ? -9.110 -7.100 11.452 1.00 83.12 373 ALA A CA 1
ATOM 2967 C C . ALA A 1 373 ? -8.951 -7.763 12.829 1.00 83.12 373 ALA A C 1
ATOM 2969 O O . ALA A 1 373 ? -9.749 -7.494 13.729 1.00 83.12 373 ALA A O 1
ATOM 2970 N N . ASN A 1 374 ? -7.917 -8.596 12.999 1.00 86.62 374 ASN A N 1
ATOM 2971 C CA . ASN A 1 374 ? -7.574 -9.219 14.271 1.00 86.62 374 ASN A CA 1
ATOM 2972 C C . ASN A 1 374 ? -6.797 -8.280 15.194 1.00 86.62 374 ASN A C 1
ATOM 2974 O O . ASN A 1 374 ? -6.669 -8.597 16.368 1.00 86.62 374 ASN A O 1
ATOM 2978 N N . GLN A 1 375 ? -6.276 -7.151 14.713 1.00 88.31 375 GLN A N 1
ATOM 2979 C CA . GLN A 1 375 ? -5.667 -6.110 15.547 1.00 88.31 375 GLN A CA 1
ATOM 2980 C C . GLN A 1 375 ? -6.725 -5.225 16.219 1.00 88.31 375 GLN A C 1
ATOM 2982 O O . GLN A 1 375 ? -6.414 -4.546 17.196 1.00 88.31 375 GLN A O 1
ATOM 2987 N N . LEU A 1 376 ? -7.962 -5.244 15.715 1.00 91.44 376 LEU A N 1
ATOM 2988 C CA . LEU A 1 376 ? -9.020 -4.302 16.063 1.00 91.44 376 LEU A CA 1
ATOM 2989 C C . LEU A 1 376 ? -10.175 -4.945 16.830 1.00 91.44 376 LEU A C 1
ATOM 2991 O O . LEU A 1 376 ? -10.758 -5.934 16.379 1.00 91.44 376 LEU A O 1
ATOM 2995 N N . HIS A 1 377 ? -10.600 -4.288 17.904 1.00 94.31 377 HIS A N 1
ATOM 2996 C CA . HIS A 1 377 ? -11.802 -4.634 18.663 1.00 94.31 377 HIS A CA 1
ATOM 2997 C C . HIS A 1 377 ? -12.720 -3.419 18.804 1.00 94.31 377 HIS A C 1
ATOM 2999 O O . HIS A 1 377 ? -12.232 -2.305 18.958 1.00 94.31 377 HIS A O 1
ATOM 3005 N N . ALA A 1 378 ? -14.034 -3.619 18.713 1.00 95.06 378 ALA A N 1
ATOM 3006 C CA . ALA A 1 378 ? -15.027 -2.556 18.839 1.00 95.06 378 ALA A CA 1
ATOM 3007 C C . ALA A 1 378 ? -15.829 -2.754 20.128 1.00 95.06 378 ALA A C 1
ATOM 3009 O O . ALA A 1 378 ? -16.464 -3.793 20.292 1.00 95.06 378 ALA A O 1
ATOM 3010 N N . GLU A 1 379 ? -15.817 -1.749 21.002 1.00 95.00 379 GLU A N 1
ATOM 3011 C CA . GLU A 1 379 ? -16.423 -1.811 22.334 1.00 95.00 379 GLU A CA 1
ATOM 3012 C C . GLU A 1 379 ? -17.349 -0.606 22.563 1.00 95.00 379 GLU A C 1
ATOM 3014 O O . GLU A 1 379 ? -16.905 0.540 22.631 1.00 95.00 379 GLU A O 1
ATOM 3019 N N . GLY A 1 380 ? -18.652 -0.834 22.705 1.00 94.75 380 GLY A N 1
ATOM 3020 C CA . GLY A 1 380 ? -19.614 0.188 23.113 1.00 94.75 380 GLY A CA 1
ATOM 3021 C C . GLY A 1 380 ? -19.792 0.230 24.630 1.00 94.75 380 GLY A C 1
ATOM 3022 O O . GLY A 1 380 ? -20.167 -0.773 25.228 1.00 94.75 380 GLY A O 1
ATOM 3023 N N . VAL A 1 381 ? -19.592 1.396 25.256 1.00 94.94 381 VAL A N 1
ATOM 3024 C CA . VAL A 1 381 ? -19.764 1.574 26.718 1.00 94.94 381 VAL A CA 1
ATOM 3025 C C . VAL A 1 381 ? -20.926 2.505 27.097 1.00 94.94 381 VAL A C 1
ATOM 3027 O O . VAL A 1 381 ? -21.118 2.842 28.270 1.00 94.94 381 VAL A O 1
ATOM 3030 N N . GLY A 1 382 ? -21.714 2.955 26.118 1.00 94.12 382 GLY A N 1
ATOM 3031 C CA . GLY A 1 382 ? -22.816 3.894 26.319 1.00 94.12 382 GLY A CA 1
ATOM 3032 C C . GLY A 1 382 ? -22.364 5.185 27.013 1.00 94.12 382 GLY A C 1
ATOM 3033 O O . GLY A 1 382 ? -21.348 5.785 26.657 1.00 94.12 382 GLY A O 1
ATOM 3034 N N . ALA A 1 383 ? -23.116 5.616 28.028 1.00 91.75 383 ALA A N 1
ATOM 3035 C CA . ALA A 1 383 ? -22.841 6.836 28.796 1.00 91.75 383 ALA A CA 1
ATOM 3036 C C . ALA A 1 383 ? -22.020 6.594 30.080 1.00 91.75 383 ALA A C 1
ATOM 3038 O O . ALA A 1 383 ? -21.844 7.516 30.876 1.00 91.75 383 ALA A O 1
ATOM 3039 N N . THR A 1 384 ? -21.553 5.362 30.312 1.00 92.81 384 THR A N 1
ATOM 3040 C CA . THR A 1 384 ? -20.993 4.931 31.610 1.00 92.81 384 THR A CA 1
ATOM 3041 C C . THR A 1 384 ? -19.599 5.493 31.903 1.00 92.81 384 THR A C 1
ATOM 3043 O O . THR A 1 384 ? -19.213 5.600 33.064 1.00 92.81 384 THR A O 1
ATOM 3046 N N . GLN A 1 385 ? -18.861 5.901 30.865 1.00 90.50 385 GLN A N 1
ATOM 3047 C CA . GLN A 1 385 ? -17.511 6.471 30.960 1.00 90.50 385 GLN A CA 1
ATOM 3048 C C . GLN A 1 385 ? -17.476 7.892 30.361 1.00 90.50 385 GLN A C 1
ATOM 3050 O O . GLN A 1 385 ? -17.000 8.095 29.233 1.00 90.50 385 GLN A O 1
ATOM 3055 N N . PRO A 1 386 ? -18.043 8.893 31.059 1.00 89.44 386 PRO A N 1
ATOM 3056 C CA . PRO A 1 386 ? -18.043 10.266 30.580 1.00 89.44 386 PRO A CA 1
ATOM 3057 C C . PRO A 1 386 ? -16.632 10.873 30.650 1.00 89.44 386 PRO A C 1
ATOM 3059 O O . PRO A 1 386 ? -15.835 10.478 31.504 1.00 89.44 386 PRO A O 1
ATOM 3062 N N . PRO A 1 387 ? -16.305 11.852 29.790 1.00 88.69 387 PRO A N 1
ATOM 3063 C CA . PRO A 1 387 ? -14.992 12.474 29.825 1.00 88.69 387 PRO A CA 1
ATOM 3064 C C . PRO A 1 387 ? -14.845 13.332 31.087 1.00 88.69 387 PRO A C 1
ATOM 3066 O O . PRO A 1 387 ? -15.835 13.789 31.670 1.00 88.69 387 PRO A O 1
ATOM 3069 N N . THR A 1 388 ? -13.606 13.618 31.483 1.00 90.19 388 THR A N 1
ATOM 3070 C CA . THR A 1 388 ? -13.338 14.576 32.562 1.00 90.19 388 THR A CA 1
ATOM 3071 C C . THR A 1 388 ? -13.885 15.954 32.180 1.00 90.19 388 THR A C 1
ATOM 3073 O O . THR A 1 388 ? -13.721 16.428 31.046 1.00 90.19 388 THR A O 1
ATOM 3076 N N . ARG A 1 389 ? -14.576 16.597 33.123 1.00 89.62 389 ARG A N 1
ATOM 3077 C CA . ARG A 1 389 ? -15.116 17.950 32.954 1.00 89.62 389 ARG A CA 1
ATOM 3078 C C . ARG A 1 389 ? -13.990 18.977 33.072 1.00 89.62 389 ARG A C 1
ATOM 3080 O O . ARG A 1 389 ? -13.183 18.889 33.994 1.00 89.62 389 ARG A O 1
ATOM 3087 N N . GLN A 1 390 ? -13.937 19.940 32.154 1.00 91.31 390 GLN A N 1
ATOM 3088 C CA . GLN A 1 390 ? -12.946 21.020 32.217 1.00 91.31 390 GLN A CA 1
ATOM 3089 C C . GLN A 1 390 ? -13.435 22.139 33.157 1.00 91.31 390 GLN A C 1
ATOM 3091 O O . GLN A 1 390 ? -14.641 22.316 33.335 1.00 91.31 390 GLN A O 1
ATOM 3096 N N . ALA A 1 391 ? -12.508 22.883 33.771 1.00 86.19 391 ALA A N 1
ATOM 3097 C CA . ALA A 1 391 ? -12.809 23.820 34.863 1.00 86.19 391 ALA A CA 1
ATOM 3098 C C . ALA A 1 391 ? -13.806 24.937 34.482 1.00 86.19 391 ALA A C 1
ATOM 3100 O O . ALA A 1 391 ? -14.680 25.258 35.282 1.00 86.19 391 ALA A O 1
ATOM 3101 N N . ASP A 1 392 ? -13.737 25.447 33.247 1.00 90.69 392 ASP A N 1
ATOM 3102 C CA . ASP A 1 392 ? -14.571 26.562 32.759 1.00 90.69 392 ASP A CA 1
ATOM 3103 C C . ASP A 1 392 ? -15.639 26.120 31.744 1.00 90.69 392 ASP A C 1
ATOM 3105 O O . ASP A 1 392 ? -16.192 26.908 30.973 1.00 90.69 392 ASP A O 1
ATOM 3109 N N . GLU A 1 393 ? -15.937 24.823 31.710 1.00 93.06 393 GLU A N 1
ATOM 3110 C CA . GLU A 1 393 ? -16.802 24.258 30.691 1.00 93.06 393 GLU A CA 1
ATOM 3111 C C . GLU A 1 393 ? -18.289 24.339 31.049 1.00 93.06 393 GLU A C 1
ATOM 3113 O O . GLU A 1 393 ? -18.776 23.778 32.042 1.00 93.06 393 GLU A O 1
ATOM 3118 N N . SER A 1 394 ? -19.049 24.983 30.158 1.00 93.75 394 SER A N 1
ATOM 3119 C CA . SER A 1 394 ? -20.509 24.986 30.237 1.00 93.75 394 SER A CA 1
ATOM 3120 C C . SER A 1 394 ? -21.079 23.565 30.160 1.00 93.75 394 SER A C 1
ATOM 3122 O O . SER A 1 394 ? -20.583 22.712 29.428 1.00 93.75 394 SER A O 1
ATOM 3124 N N . GLU A 1 395 ? -22.201 23.318 30.837 1.00 90.00 395 GLU A N 1
ATOM 3125 C CA . GLU A 1 395 ? -22.904 22.024 30.778 1.00 90.00 395 GLU A CA 1
ATOM 3126 C C . GLU A 1 395 ? -23.227 21.591 29.336 1.00 90.00 395 GLU A C 1
ATOM 3128 O O . GLU A 1 395 ? -23.194 20.409 29.000 1.00 90.00 395 GLU A O 1
ATOM 3133 N N . ARG A 1 396 ? -23.506 22.559 28.454 1.00 88.88 396 ARG A N 1
ATOM 3134 C CA . ARG A 1 396 ? -23.737 22.297 27.033 1.00 88.88 396 ARG A CA 1
ATOM 3135 C C . ARG A 1 396 ? -22.478 21.770 26.344 1.00 88.88 396 ARG A C 1
ATOM 3137 O O . ARG A 1 396 ? -22.581 20.786 25.622 1.00 88.88 396 ARG A O 1
ATOM 3144 N N . ALA A 1 397 ? -21.333 22.420 26.547 1.00 87.50 397 ALA A N 1
ATOM 3145 C CA . ALA A 1 397 ? -20.061 21.996 25.962 1.00 87.50 397 ALA A CA 1
ATOM 3146 C C . ALA A 1 397 ? -19.655 20.605 26.476 1.00 87.50 397 ALA A C 1
ATOM 3148 O O . ALA A 1 397 ? -19.353 19.726 25.671 1.00 87.50 397 ALA A O 1
ATOM 3149 N N . TYR A 1 398 ? -19.828 20.362 27.779 1.00 89.88 398 TYR A N 1
ATOM 3150 C CA . TYR A 1 398 ? -19.579 19.058 28.394 1.00 89.88 398 TYR A CA 1
ATOM 3151 C C . TYR A 1 398 ? -20.390 17.940 27.731 1.00 89.88 398 TYR A C 1
ATOM 3153 O O . TYR A 1 398 ? -19.842 16.926 27.299 1.00 89.88 398 TYR A O 1
ATOM 3161 N N . ARG A 1 399 ? -21.700 18.157 27.561 1.00 88.62 399 ARG A N 1
ATOM 3162 C CA . ARG A 1 399 ? -22.601 17.189 26.916 1.00 88.62 399 ARG A CA 1
ATOM 3163 C C . ARG A 1 399 ? -22.281 16.932 25.447 1.00 88.62 399 ARG A C 1
ATOM 3165 O O . ARG A 1 399 ? -22.571 15.841 24.966 1.00 88.62 399 ARG A O 1
ATOM 3172 N N . LEU A 1 400 ? -21.716 17.909 24.736 1.00 86.25 400 LEU A N 1
ATOM 3173 C CA . LEU A 1 400 ? -21.310 17.741 23.337 1.00 86.25 400 LEU A CA 1
ATOM 3174 C C . LEU A 1 400 ? -20.071 16.851 23.193 1.00 86.25 400 LEU A C 1
ATOM 3176 O O . LEU A 1 400 ? -19.958 16.169 22.185 1.00 86.25 400 LEU A O 1
ATOM 3180 N N . ARG A 1 401 ? -19.195 16.795 24.206 1.00 88.31 401 ARG A N 1
ATOM 3181 C CA . ARG A 1 401 ? -18.022 15.903 24.215 1.00 88.31 401 ARG A CA 1
ATOM 3182 C C . ARG A 1 401 ? -18.319 14.485 24.696 1.00 88.31 401 ARG A C 1
ATOM 3184 O O . ARG A 1 401 ? -17.456 13.624 24.601 1.00 88.31 401 ARG A O 1
ATOM 3191 N N . MET A 1 402 ? -19.496 14.225 25.264 1.00 89.00 402 MET A N 1
ATOM 3192 C CA . MET A 1 402 ? -19.849 12.878 25.723 1.00 89.00 402 MET A CA 1
ATOM 3193 C C . MET A 1 402 ? -19.919 11.856 24.571 1.00 89.00 402 MET A C 1
ATOM 3195 O O . MET A 1 402 ? -19.226 10.842 24.673 1.00 89.00 402 MET A O 1
ATOM 3199 N N . PRO A 1 403 ? -20.707 12.080 23.492 1.00 89.31 403 PRO A N 1
ATOM 3200 C CA . PRO A 1 403 ? -20.737 11.176 22.347 1.00 89.31 403 PRO A CA 1
ATOM 3201 C C . PRO A 1 403 ? -19.441 11.286 21.540 1.00 89.31 403 PRO A C 1
ATOM 3203 O O . PRO A 1 403 ? -19.202 12.289 20.876 1.00 89.31 403 PRO A O 1
ATOM 3206 N N . ARG A 1 404 ? -18.617 10.244 21.595 1.00 90.31 404 ARG A N 1
ATOM 3207 C CA . ARG A 1 404 ? -17.302 10.199 20.949 1.00 90.31 404 ARG A CA 1
ATOM 3208 C C . ARG A 1 404 ? -16.870 8.761 20.700 1.00 90.31 404 ARG A C 1
ATOM 3210 O O . ARG A 1 404 ? -17.421 7.851 21.323 1.00 90.31 404 ARG A O 1
ATOM 3217 N N . VAL A 1 405 ? -15.865 8.570 19.856 1.00 91.44 405 VAL A N 1
ATOM 3218 C CA . VAL A 1 405 ? -15.069 7.340 19.815 1.00 91.44 405 VAL A CA 1
ATOM 3219 C C . VAL A 1 405 ? -13.633 7.643 20.233 1.00 91.44 405 VAL A C 1
ATOM 3221 O O . VAL A 1 405 ? -13.039 8.622 19.781 1.00 91.44 405 VAL A O 1
ATOM 3224 N N . GLU A 1 406 ? -13.105 6.807 21.123 1.00 91.81 406 GLU A N 1
ATOM 3225 C CA . GLU A 1 406 ? -11.721 6.827 21.594 1.00 91.81 406 GLU A CA 1
ATOM 3226 C C . GLU A 1 406 ? -10.964 5.611 21.048 1.00 91.81 406 GLU A C 1
ATOM 3228 O O . GLU A 1 406 ? -11.540 4.545 20.816 1.00 91.81 406 GLU A O 1
ATOM 3233 N N . PHE A 1 407 ? -9.653 5.760 20.878 1.00 92.00 407 PHE A N 1
ATOM 3234 C CA . PHE A 1 407 ? -8.765 4.698 20.420 1.00 92.00 407 PHE A CA 1
ATOM 3235 C C . PHE A 1 407 ? -7.836 4.305 21.558 1.00 92.00 407 PHE A C 1
ATOM 3237 O O . PHE A 1 407 ? -7.107 5.144 22.080 1.00 92.00 407 PHE A O 1
ATOM 3244 N N . ILE A 1 408 ? -7.864 3.044 21.974 1.00 92.56 408 ILE A N 1
ATOM 3245 C CA . ILE A 1 408 ? -7.154 2.581 23.168 1.00 92.56 408 ILE A CA 1
ATOM 3246 C C . ILE A 1 408 ? -6.162 1.504 22.768 1.00 92.56 408 ILE A C 1
ATOM 3248 O O . ILE A 1 408 ? -6.528 0.487 22.178 1.00 92.56 408 ILE A O 1
ATOM 3252 N N . LEU A 1 409 ? -4.897 1.724 23.116 1.00 91.81 409 LEU A N 1
ATOM 3253 C CA . LEU A 1 409 ? -3.830 0.768 22.863 1.00 91.81 409 LEU A CA 1
ATOM 3254 C C . LEU A 1 409 ? -3.851 -0.327 23.926 1.00 91.81 409 LEU A C 1
ATOM 3256 O O . LEU A 1 409 ? -3.792 -0.056 25.131 1.00 91.81 409 LEU A O 1
ATOM 3260 N N . ALA A 1 410 ? -3.896 -1.570 23.466 1.00 91.06 410 ALA A N 1
ATOM 3261 C CA . ALA A 1 410 ? -3.931 -2.757 24.298 1.00 91.06 410 ALA A CA 1
ATOM 3262 C C . ALA A 1 410 ? -2.861 -3.755 23.849 1.00 91.06 410 ALA A C 1
ATOM 3264 O O . ALA A 1 410 ? -2.599 -3.922 22.660 1.00 91.06 410 ALA A O 1
ATOM 3265 N N . GLN A 1 411 ? -2.249 -4.449 24.799 1.00 86.75 411 GLN A N 1
ATOM 3266 C CA . GLN A 1 411 ? -1.304 -5.523 24.507 1.00 86.75 411 GLN A CA 1
ATOM 3267 C C . GLN A 1 411 ? -1.501 -6.683 25.475 1.00 86.75 411 GLN A C 1
ATOM 3269 O O . GLN A 1 411 ? -2.061 -6.518 26.561 1.00 86.75 411 GLN A O 1
ATOM 3274 N N . ALA A 1 412 ? -1.052 -7.871 25.075 1.00 75.31 412 ALA A N 1
ATOM 3275 C CA . ALA A 1 412 ? -0.976 -8.986 26.007 1.00 75.31 412 ALA A CA 1
ATOM 3276 C C . ALA A 1 412 ? -0.041 -8.600 27.160 1.00 75.31 412 ALA A C 1
ATOM 3278 O O . ALA A 1 412 ? 0.932 -7.873 26.943 1.00 75.31 412 ALA A O 1
ATOM 3279 N N . ASN A 1 413 ? -0.334 -9.069 28.375 1.00 60.16 413 ASN A N 1
ATOM 3280 C CA . ASN A 1 413 ? 0.573 -8.858 29.497 1.00 60.16 413 ASN A CA 1
ATOM 3281 C C . ASN A 1 413 ? 1.977 -9.338 29.107 1.00 60.16 413 ASN A C 1
ATOM 3283 O O . ASN A 1 413 ? 2.106 -10.498 28.700 1.00 60.16 413 ASN A O 1
ATOM 3287 N N . PRO A 1 414 ? 3.014 -8.485 29.200 1.00 46.19 414 PRO A N 1
ATOM 3288 C CA . PRO A 1 414 ? 4.373 -8.982 29.109 1.00 46.19 414 PRO A CA 1
ATOM 3289 C C . PRO A 1 414 ? 4.551 -9.971 30.264 1.00 46.19 414 PRO A C 1
ATOM 3291 O O . PRO A 1 414 ? 4.299 -9.624 31.420 1.00 46.19 414 PRO A O 1
ATOM 3294 N N . LEU A 1 415 ? 4.863 -11.220 29.912 1.00 32.38 415 LEU A N 1
ATOM 3295 C CA . LEU A 1 415 ? 5.173 -12.285 30.866 1.00 32.38 415 LEU A CA 1
ATOM 3296 C C . LEU A 1 415 ? 6.353 -11.908 31.763 1.00 32.38 415 LEU A C 1
ATOM 3298 O O . LEU A 1 415 ? 7.300 -11.268 31.246 1.00 32.38 415 LEU A O 1
#

Sequence (415 aa):
MKKWLGPFAVFMLITSGMGAWWYGRRILFEQEQIATSDAVGHIEHLRIAGDHQPGYWFLHSPQMKARQARSGQAIDFTTSHGDYAAQLQSLVDGTQDALVMPVESYLKYGSGFDYPGVIVASLYGPRTAQPDAHPTAQQQTSDAHVEVIQTSTNAIEVPTLTVLVVNRETVSQKPGQVKLLLKNYFQTLDYYTGHRDEFVQALVQETEMTPQEVEKFLARTDWYDLRENSYELFGVSRNPAEGQPNKLVSTLVQRNSSVDPYRLINSNFLRELLNSEATTFTALTEEAWAQLTTTTVLDAAPVIFQRSTDELDYEDEVLIDQVAERVKQEYPGYRLIVRGHTGLGDEAANLILSQRRAEKVRAQLISRGRLDANQLHAEGVGATQPPTRQADESERAYRLRMPRVEFILAQANPL

Foldseek 3Di:
DPPPPVVVVVVVCVVVVVVCVVVVCVVVVLVVVLVDDPPPDQQAEAEEEEALDLLVCLCVPPLLQVLSSVVSYHYPYDHDHPPLLVVLVCLVVVVHQKYKDFPLSCLVNVVVVVSQWAFAWWQKAFPPPDPPPPPPDDDDDDDDDPDPPPDDDDDDDQGHGMTITGGPVCCVPPVVNVLSSLVSSLVSLLVCVLVVVVVLVRSCVSVVDDSVVSVVNVVGMDGQHLQLGQQQQCNHDPDNPDDTHNVVQVVCVVSPRPDRNVVRHDHVSSNVSVVPPPPLFDADDPVRVVQWDFDDFPPFDWQFDDPPDLDGDPVSLVSLVVVLSCCVNVPVNWAKEWEWEAFDDDQVVQQVSRQSNQVSSLCSCVSSSRDDNSSYHYGYPYQPDQDDDDPPDDPVRSRSRGGTIIIIITHRPDD

pLDDT: mean 78.56, std 18.57, range [24.83, 98.56]